Protein AF-A0A7S4RL39-F1 (afdb_monomer)

Sequence (707 aa):
KYFIDTVKATFDDPKRGRIYKKDPLELYDDTLNLTSLLESSQSVHTKDYFFTHNLENPPGYKYGASFSTTEGNANISDAPIYFNVIETEQNTWTFNYYFYYTWSGGVNMDSVSSSGGKESHTSFTLSPFGVHEGDWEGMSIMVCQSKEVSQPLAITYQQHNWQETTDCTNGECIFYKDTHHAVGFSALHSHATYPKPSYDNVYTTVEVPFFFDLQAILVTDRTCYLREDKTYNMFKPSEKNVLRIQNPSEIEIGETDESLYWQGFAGQWGKSTELNSTPKLEFCMSKDQTKIIDCPDDKTNPTFALVMQLMGVNKTNDEIVRGAASIVGAALIPIFSKASSSPTGPIMKEHWSKWRESRSSPLWKKLDKNTASNEYCRVLSIVTDTGNLPEKREDIDVKGNIIGMIVLCVGIVILNIFILQCRVKLKGVLLYIDEDTGEVLQPGRQLWFDTHFSAIVYTIWFMGCAMAGFFLFAIPLHHYLELLEEHISGIEWHTLGIFMLVVGTFILVIDALVCVSIWISSQGLWNKTMQLYHLYRGEDEDADLYANNICSLSFNITHRFFIIGFSFLFLSLMLAAVAVLVGAAVVGFSAAFHHACSETVGKLDGVCFSKGFFGPVEDIKCGPEFQKFCNEWANEQTLYCLWGSVLIIIGHFYLVGVAGASYYQQKSTKSMLDMIPKYFSARQYQLLSLRGEDINNGELIESLLQE

Nearest PDB structures (foldseek):
  8w20-assembly1_A  TM=2.662E-01  e=6.836E+00  Streptomyces coelicolor A3(2)

Secondary structure (DSSP, 8-state):
---------B-S-GGG-EEEETTTTEEEESS--HHHHHHHTSTTTTTTEEEES-TT--TT---SPPBP-STTTTTBB-S-EEEEEEEETTTEEEEEEEEEEEE-S-EEEEEEEEETTEEEEEEEEEE-S-BEEEEEEEEEEEEE--SS-PPEEEEEEEETTEEEEEEGGGT---BGGG-S-B-EEEPTTT--EESS--S-EEEEEEE-TT-TT--EEEEEE----B-TTS-B-EE---TTTEEEPPPGGG--TTTS-GGGGGGG--SEES--B---SPPEEEEEE-TTSSSEEPPP-TTT-HHHHHHHHHTTSS----HHHHHHHHHHHHHHHHHHHHHTSPPBPGGGSGGGT-----SS-HHHHTS-TT--HHHHHHHHHHH--TT----------HHHHHHHHHHHHHHHHHHHHHHHHHHHTS---SS-B-TTT-PBPP--HHHHHHHHHHHHHHHHHHHHHHHHHHHHHHHHHHHHHHHHHHH-BTS-HHHHHHHHHHHHHHHHHHHHHHHHHHHHHHHHHHHHHHHHHHHHHT-HHHHHHHHHSS-S--HHHHHHHHHHHHHHHHHHHHHHHHHHHHHHHHHHHHHHHHHIIIIIITT-TT-EEESBSSS-TT-EEETHHHHHHHHHHHT--THHHHHHHHHHHHHHHHHHHHHHHHHHHHHHHHHHHHHHHHHHHHHHHHHHHHTT-----HHHHHHHHH-

Foldseek 3Di:
DDDQCFQFADAAALQQKFKFFVVVTGTQGRRLFLVSQVVCQDPVNQARMEIANDPPQDVVDTHHFDQCCDPPRNQETLAFWEWEWADDPFQKIKIKTKDWTWFQQKFWWWFWWQDPNDIDIWIFIKDHLWIWGIDIWIKIFMFGNDPDDTATQKIWTGDDPDIDIAGVLVVRQDDPPPDSWQKFQAWRNLRGTDRDFDQWDFPDWAAQPPDDTGGTMTTTTGRNAQDPVRDTRIYTDDPSRYHYQDALVRQDPPNDDSSNSSLSRFHFYGDIGRDPDQMETPFIADPSRHDTDHDDDCVRDVSVVLVCLLSVRDDDPDPVSVVNSVVSVVVVSVVSVVVSTGDTHLNNDVVSHDDDDDPDDPLVVPDDPPDHSVNSVVVSVVSPPPPDDDDDDPDPPPVVVVVVVVCVLVVVVVVVVVVVVVVVVVDPDLFDQDPVPSDTDDCDPVNLCVLCVLLVCLVVLLCVLLVLLCCLALVLLVVLLVLLPVQAPDDPSVVVSVVLNVLSVVLVVLLVLLSVLLVLLSVLLVLLSQLVNCVVVVNNVSSVVSVVVSPPCPVVNSVVSLVVSLVVLVVSLVSLVVLLVVLVVLVVVLVVLLCCLPPPQVVDQFDWDQSYPPDDRPRIHGHPVVNVSSVVSVPRPSNSSNVSSVSNNSSSVVSSVSSVVSVVVSVVSVVVSVVVVLVVVLVVVVVCVVVPPPPVCPVVSVVSVVD

Radius of gyration: 38.98 Å; Cα contacts (8 Å, |Δi|>4): 1074; chains: 1; bounding box: 99×74×104 Å

Solvent-accessible surface area (backbone atoms only — not comparable to full-atom values): 38759 Å² total; per-residue (Å²): 136,86,78,82,76,56,60,62,17,26,74,87,60,73,76,59,29,31,36,28,32,61,84,69,78,41,85,72,38,71,77,47,48,59,66,64,32,50,60,40,33,38,86,92,38,22,86,44,25,29,36,37,70,66,95,74,66,55,97,83,65,64,63,35,46,51,56,31,83,49,88,96,46,47,33,37,42,65,40,63,31,35,27,41,77,43,79,48,87,51,65,26,35,33,41,38,35,32,46,50,33,34,37,75,21,34,41,35,34,38,46,50,35,60,52,95,88,45,77,46,78,48,44,34,32,40,33,43,55,13,30,18,63,22,43,83,31,37,42,34,37,31,26,55,64,62,99,57,95,59,67,58,46,30,41,33,32,36,34,98,95,49,72,50,57,34,44,33,75,80,63,61,51,59,49,57,91,90,42,96,50,68,47,31,23,40,20,50,37,60,62,40,53,32,74,56,70,33,69,72,42,76,79,49,75,46,73,45,99,82,47,91,55,46,68,41,44,37,37,32,38,34,19,40,48,48,42,100,86,72,45,51,45,27,45,56,85,43,92,89,31,52,42,82,51,75,55,77,92,62,69,43,93,91,75,40,63,66,82,54,36,63,64,61,35,29,17,18,36,13,60,51,41,84,54,97,51,80,40,34,78,75,50,19,39,40,98,83,45,64,43,81,41,84,63,69,47,60,88,79,31,50,66,59,40,48,52,36,28,30,66,58,52,38,89,70,90,47,67,67,54,51,55,48,14,54,54,49,38,65,58,47,47,64,59,39,50,56,71,17,48,28,36,62,18,65,73,66,44,63,74,73,80,40,89,76,84,65,95,76,37,66,71,67,74,71,51,62,98,78,66,51,36,69,56,54,58,51,56,50,68,66,59,66,68,80,83,80,79,82,88,77,74,87,70,76,59,59,66,56,56,51,50,54,48,52,50,51,54,50,51,51,50,50,50,50,51,48,55,50,54,62,45,69,67,58,66,94,56,94,60,47,54,41,89,89,76,69,45,72,50,76,87,46,74,65,56,55,46,64,55,39,40,68,46,52,56,43,51,57,49,38,52,49,30,39,52,50,10,45,52,36,21,52,54,49,46,43,54,54,33,51,55,41,46,78,53,38,49,86,56,68,34,67,61,52,46,52,49,51,52,52,51,54,52,51,40,55,52,55,54,49,53,44,50,52,50,49,42,54,51,33,51,49,49,51,34,50,48,52,21,53,51,26,50,74,73,68,38,56,71,60,16,48,52,30,58,67,65,37,68,83,66,46,68,67,52,53,49,49,51,46,55,54,43,52,54,49,47,53,53,38,44,54,53,31,50,48,42,34,52,51,16,49,48,49,37,51,50,51,52,53,49,50,49,48,41,64,64,58,43,78,76,35,90,77,57,59,49,62,31,40,90,78,46,76,88,82,54,61,38,49,44,70,62,41,50,50,50,44,53,58,57,68,68,54,64,45,64,39,17,33,52,8,18,50,33,33,38,52,31,40,56,52,48,54,52,51,51,51,51,52,49,53,49,51,52,51,51,46,57,50,59,66,45,46,61,58,52,47,52,44,49,52,52,50,53,44,52,73,68,67,54,90,69,94,49,68,69,60,54,53,53,57,72,73,107

pLDDT: mean 70.55, std 13.45, range [27.34, 90.19]

Mean predicted aligned error: 19.51 Å

Structure (mmCIF, N/CA/C/O backbone):
data_AF-A0A7S4RL39-F1
#
_entry.id   AF-A0A7S4RL39-F1
#
loop_
_atom_site.group_PDB
_atom_site.id
_atom_site.type_symbol
_atom_site.label_atom_id
_atom_site.label_alt_id
_atom_site.label_comp_id
_atom_site.label_asym_id
_atom_site.label_entity_id
_atom_site.label_seq_id
_atom_site.pdbx_PDB_ins_code
_atom_site.Cartn_x
_atom_site.Cartn_y
_atom_site.Cartn_z
_atom_site.occupancy
_atom_site.B_iso_or_equiv
_atom_site.auth_seq_id
_atom_site.auth_comp_id
_atom_site.auth_asym_id
_atom_site.auth_atom_id
_atom_site.pdbx_PDB_model_num
ATOM 1 N N . LYS A 1 1 ? -22.815 11.120 35.594 1.00 31.72 1 LYS A N 1
ATOM 2 C CA . LYS A 1 1 ? -23.427 10.587 34.354 1.00 31.72 1 LYS A CA 1
ATOM 3 C C . LYS A 1 1 ? -22.801 11.345 33.201 1.00 31.72 1 LYS A C 1
ATOM 5 O O . LYS A 1 1 ? -23.216 12.465 32.939 1.00 31.72 1 LYS A O 1
ATOM 10 N N . TYR A 1 2 ? -21.738 10.795 32.630 1.00 27.34 2 TYR A N 1
ATOM 11 C CA . TYR A 1 2 ? -21.134 11.336 31.422 1.00 27.34 2 TYR A CA 1
ATOM 12 C C . TYR A 1 2 ? -21.998 10.857 30.256 1.00 27.34 2 TYR A C 1
ATOM 14 O O . TYR A 1 2 ? -22.225 9.656 30.129 1.00 27.34 2 TYR A O 1
ATOM 22 N N . PHE A 1 3 ? -22.571 11.780 29.492 1.00 31.56 3 PHE A N 1
ATOM 23 C CA . PHE A 1 3 ? -23.228 11.435 28.238 1.00 31.56 3 PHE A CA 1
ATOM 24 C C . PHE A 1 3 ? -22.144 11.503 27.168 1.00 31.56 3 PHE A C 1
ATOM 26 O O . PHE A 1 3 ? -21.533 12.554 26.994 1.00 31.56 3 PHE A O 1
ATOM 33 N N . ILE A 1 4 ? -21.858 10.373 26.520 1.00 36.03 4 ILE A N 1
ATOM 34 C CA . ILE A 1 4 ? -21.018 10.368 25.325 1.00 36.03 4 ILE A CA 1
ATOM 35 C C . ILE A 1 4 ? -21.821 11.094 24.254 1.00 36.03 4 ILE A C 1
ATOM 37 O O . ILE A 1 4 ? -22.885 10.625 23.844 1.00 36.03 4 ILE A O 1
ATOM 41 N N . ASP A 1 5 ? -21.331 12.255 23.842 1.00 39.88 5 ASP A N 1
ATOM 42 C CA . ASP A 1 5 ? -21.891 13.000 22.728 1.00 39.88 5 ASP A CA 1
ATOM 43 C C . ASP A 1 5 ? -21.573 12.246 21.431 1.00 39.88 5 ASP A C 1
ATOM 45 O O . ASP A 1 5 ? -20.612 12.542 20.730 1.00 39.88 5 ASP A O 1
ATOM 49 N N . THR A 1 6 ? -22.381 11.229 21.121 1.00 45.41 6 THR A N 1
ATOM 50 C CA . THR A 1 6 ? -22.454 10.624 19.785 1.00 45.41 6 THR A CA 1
ATOM 51 C C . THR A 1 6 ? -22.617 11.733 18.754 1.00 45.41 6 THR A C 1
ATOM 53 O O . THR A 1 6 ? -23.355 12.671 19.053 1.00 45.41 6 THR A O 1
ATOM 56 N N . VAL A 1 7 ? -21.970 11.614 17.583 1.00 43.28 7 VAL A N 1
ATOM 57 C CA . VAL A 1 7 ? -22.028 12.561 16.446 1.00 43.28 7 VAL A CA 1
ATOM 58 C C . VAL A 1 7 ? -23.373 13.283 16.431 1.00 43.28 7 VAL A C 1
ATOM 60 O O . VAL A 1 7 ? -24.414 12.679 16.176 1.00 43.28 7 VAL A O 1
ATOM 63 N N . LYS A 1 8 ? -23.362 14.546 16.863 1.00 43.34 8 LYS A N 1
ATOM 64 C CA . LYS A 1 8 ? -24.578 15.182 17.377 1.00 43.34 8 LYS A CA 1
ATOM 65 C C . LYS A 1 8 ? -25.517 15.704 16.300 1.00 43.34 8 LYS A C 1
ATOM 67 O O . LYS A 1 8 ? -26.513 16.306 16.677 1.00 43.34 8 LYS A O 1
ATOM 72 N N . ALA A 1 9 ? -25.200 15.529 15.018 1.00 53.19 9 ALA A N 1
ATOM 73 C CA . ALA A 1 9 ? -25.797 16.377 14.008 1.00 53.19 9 ALA A CA 1
ATOM 74 C C . ALA A 1 9 ? -25.559 15.963 12.551 1.00 53.19 9 ALA A C 1
ATOM 76 O O . ALA A 1 9 ? -24.412 15.818 12.128 1.00 53.19 9 ALA A O 1
ATOM 77 N N . THR A 1 10 ? -26.624 15.959 11.755 1.00 50.03 10 THR A N 1
ATOM 78 C CA . THR A 1 10 ? -26.621 16.133 10.296 1.00 50.03 10 THR A CA 1
ATOM 79 C C . THR A 1 10 ? -27.335 17.423 9.851 1.00 50.03 10 THR A C 1
ATOM 81 O O . THR A 1 10 ? -27.524 18.368 10.605 1.00 50.03 10 THR A O 1
ATOM 84 N N . PHE A 1 11 ? -27.702 17.515 8.586 1.00 57.75 11 PHE A N 1
ATOM 85 C CA . PHE A 1 11 ? -28.228 18.712 7.948 1.00 57.75 11 PHE A CA 1
ATOM 86 C C . PHE A 1 11 ? -29.666 18.453 7.511 1.00 57.75 11 PHE A C 1
ATOM 88 O O . PHE A 1 11 ? -29.897 17.735 6.540 1.00 57.75 11 PHE A O 1
ATOM 95 N N . ASP A 1 12 ? -30.625 18.970 8.280 1.00 53.12 12 ASP A N 1
ATOM 96 C CA . ASP A 1 12 ? -32.024 18.533 8.169 1.00 53.12 12 ASP A CA 1
ATOM 97 C C . ASP A 1 12 ? -32.775 19.188 6.993 1.00 53.12 12 ASP A C 1
ATOM 99 O O . ASP A 1 12 ? -33.710 18.596 6.459 1.00 53.12 12 ASP A O 1
ATOM 103 N N . ASP A 1 13 ? -32.376 20.398 6.572 1.00 63.97 13 ASP A N 1
ATOM 104 C CA . ASP A 1 13 ? -32.969 21.106 5.426 1.00 63.97 13 ASP A CA 1
ATOM 105 C C . ASP A 1 13 ? -31.926 21.964 4.677 1.00 63.97 13 ASP A C 1
ATOM 107 O O . ASP A 1 13 ? -31.710 23.121 5.060 1.00 63.97 13 ASP A O 1
ATOM 111 N N . PRO A 1 14 ? -31.310 21.431 3.602 1.00 66.06 14 PRO A N 1
ATOM 112 C CA . PRO A 1 14 ? -30.354 22.133 2.738 1.00 66.06 14 PRO A CA 1
ATOM 113 C C . PRO A 1 14 ? -30.769 23.507 2.238 1.00 66.06 14 PRO A C 1
ATOM 115 O O . PRO A 1 14 ? -29.929 24.370 2.000 1.00 66.06 14 PRO A O 1
ATOM 118 N N . LYS A 1 15 ? -32.074 23.731 2.094 1.00 67.50 15 LYS A N 1
ATOM 119 C CA . LYS A 1 15 ? -32.637 24.935 1.477 1.00 67.50 15 LYS A CA 1
ATOM 120 C C . LYS A 1 15 ? -32.448 26.180 2.340 1.00 67.50 15 LYS A C 1
ATOM 122 O O . LYS A 1 15 ? -32.685 27.287 1.880 1.00 67.50 15 LYS A O 1
ATOM 127 N N . ARG A 1 16 ? -32.052 25.997 3.602 1.00 73.50 16 ARG A N 1
ATOM 128 C CA . ARG A 1 16 ? -31.787 27.077 4.564 1.00 73.50 16 ARG A CA 1
ATOM 129 C C . ARG A 1 16 ? -30.322 27.495 4.611 1.00 73.50 16 ARG A C 1
ATOM 131 O O . ARG A 1 16 ? -29.978 28.361 5.414 1.00 73.50 16 ARG A O 1
ATOM 138 N N . GLY A 1 17 ? -29.473 26.844 3.820 1.00 77.06 17 GLY A N 1
ATOM 139 C CA . GLY A 1 17 ? -28.060 27.161 3.766 1.00 77.06 17 GLY A CA 1
ATOM 140 C C . GLY A 1 17 ? -27.791 28.548 3.196 1.00 77.06 17 GLY A C 1
ATOM 141 O O . GLY A 1 17 ? -28.632 29.170 2.552 1.00 77.06 17 GLY A O 1
ATOM 142 N N . ARG A 1 18 ? -26.593 29.044 3.471 1.00 85.06 18 ARG A N 1
ATOM 143 C CA . ARG A 1 18 ? -26.098 30.357 3.073 1.00 85.06 18 ARG A CA 1
ATOM 144 C C . ARG A 1 18 ? -24.659 30.217 2.610 1.00 85.06 18 ARG A C 1
ATOM 146 O O . ARG A 1 18 ? -23.873 29.520 3.253 1.00 85.06 18 ARG A O 1
ATOM 153 N N . ILE A 1 19 ? -24.300 30.910 1.542 1.00 85.25 19 ILE A N 1
ATOM 154 C CA . ILE A 1 19 ? -22.942 30.986 1.013 1.00 85.25 19 ILE A CA 1
ATOM 155 C C . ILE A 1 19 ? -22.273 32.229 1.587 1.00 85.25 19 ILE A C 1
ATOM 157 O O . ILE A 1 19 ? -22.796 33.338 1.490 1.00 85.25 19 ILE A O 1
ATOM 161 N N . TYR A 1 20 ? -21.091 32.049 2.153 1.00 86.00 20 TYR A N 1
ATOM 162 C CA . TYR A 1 20 ? -20.237 33.120 2.640 1.00 86.00 20 TYR A CA 1
ATOM 163 C C . TYR A 1 20 ? -18.921 33.104 1.884 1.00 86.00 20 TYR A C 1
ATOM 165 O O . TYR A 1 20 ? -18.391 32.039 1.569 1.00 86.00 20 TYR A O 1
ATOM 173 N N . LYS A 1 21 ? -18.363 34.285 1.647 1.00 86.38 21 LYS A N 1
ATOM 174 C CA . LYS A 1 21 ? -16.968 34.434 1.247 1.00 86.38 21 LYS A CA 1
ATOM 175 C C . LYS A 1 21 ? -16.095 34.450 2.502 1.00 86.38 21 LYS A C 1
ATOM 177 O O . LYS A 1 21 ? -16.514 34.971 3.532 1.00 86.38 21 LYS A O 1
ATOM 182 N N . LYS A 1 22 ? -14.917 33.831 2.454 1.00 81.25 22 LYS A N 1
ATOM 183 C CA . LYS A 1 22 ? -14.041 33.601 3.612 1.00 81.25 22 LYS A CA 1
ATOM 184 C C . LYS A 1 22 ? -13.198 34.823 3.977 1.00 81.25 22 LYS A C 1
ATOM 186 O O . LYS A 1 22 ? -12.981 35.057 5.164 1.00 81.25 22 LYS A O 1
ATOM 191 N N . ASP A 1 23 ? -12.725 35.572 2.981 1.00 80.50 23 ASP A N 1
ATOM 192 C CA . ASP A 1 23 ? -11.848 36.729 3.181 1.00 80.50 23 ASP A CA 1
ATOM 193 C C . ASP A 1 23 ? -12.218 37.907 2.247 1.00 80.50 23 ASP A C 1
ATOM 195 O O . ASP A 1 23 ? -11.976 37.839 1.034 1.00 80.50 23 ASP A O 1
ATOM 199 N N . PRO A 1 24 ? -12.839 38.980 2.777 1.00 83.00 24 PRO A N 1
ATOM 200 C CA . PRO A 1 24 ? -13.364 39.092 4.142 1.00 83.00 24 PRO A CA 1
ATOM 201 C C . PRO A 1 24 ? -14.524 38.113 4.386 1.00 83.00 24 PRO A C 1
ATOM 203 O O . PRO A 1 24 ? -15.155 37.647 3.439 1.00 83.00 24 PRO A O 1
ATOM 206 N N . LEU A 1 25 ? -14.823 37.819 5.658 1.00 82.88 25 LEU A N 1
ATOM 207 C CA . LEU A 1 25 ? -16.002 37.026 6.018 1.00 82.88 25 LEU A CA 1
ATOM 208 C C . LEU A 1 25 ? -17.281 37.831 5.737 1.00 82.88 25 LEU A C 1
ATOM 210 O O . LEU A 1 25 ? -17.687 38.652 6.560 1.00 82.88 25 LEU A O 1
ATOM 214 N N . GLU A 1 26 ? -17.920 37.584 4.597 1.00 88.19 26 GLU A N 1
ATOM 215 C CA . GLU A 1 26 ? -19.138 38.278 4.159 1.00 88.19 26 GLU A CA 1
ATOM 216 C C . GLU A 1 26 ? -20.190 37.293 3.644 1.00 88.19 26 GLU A C 1
ATOM 218 O O . GLU A 1 26 ? -19.858 36.274 3.037 1.00 88.19 26 GLU A O 1
ATOM 223 N N . LEU A 1 27 ? -21.469 37.581 3.912 1.00 87.00 27 LEU A N 1
ATOM 224 C CA . LEU A 1 27 ? -22.575 36.834 3.316 1.00 87.00 27 LEU A CA 1
ATOM 225 C C . LEU A 1 27 ? -22.592 37.129 1.814 1.00 87.00 27 LEU A C 1
ATOM 227 O O . LEU A 1 27 ? -22.733 38.286 1.423 1.00 87.00 27 LEU A O 1
ATOM 231 N N . TYR A 1 28 ? -22.436 36.091 0.999 1.00 85.81 28 TYR A N 1
ATOM 232 C CA . TYR A 1 28 ? -22.427 36.195 -0.456 1.00 85.81 28 TYR A CA 1
ATOM 233 C C . TYR A 1 28 ? -23.812 35.912 -1.049 1.00 85.81 28 TYR A C 1
ATOM 235 O O . TYR A 1 28 ? -24.267 36.670 -1.899 1.00 85.81 28 TYR A O 1
ATOM 243 N N . ASP A 1 29 ? -24.498 34.867 -0.572 1.00 84.44 29 ASP A N 1
ATOM 244 C CA . ASP A 1 29 ? -25.861 34.531 -1.003 1.00 84.44 29 ASP A CA 1
ATOM 245 C C . ASP A 1 29 ? -26.614 33.748 0.088 1.00 84.44 29 ASP A C 1
ATOM 247 O O . ASP A 1 29 ? -26.112 32.748 0.596 1.00 84.44 29 ASP A O 1
ATOM 251 N N . ASP A 1 30 ? -27.820 34.178 0.455 1.00 82.75 30 ASP A N 1
ATOM 252 C CA . ASP A 1 30 ? -28.750 33.461 1.344 1.00 82.75 30 ASP A CA 1
ATOM 253 C C . ASP A 1 30 ? -30.019 32.970 0.629 1.00 82.75 30 ASP A C 1
ATOM 255 O O . ASP A 1 30 ? -30.903 32.390 1.260 1.00 82.75 30 ASP A O 1
ATOM 259 N N . THR A 1 31 ? -30.098 33.185 -0.685 1.00 75.19 31 THR A N 1
ATOM 260 C CA . THR A 1 31 ? -31.197 32.742 -1.552 1.00 75.19 31 THR A CA 1
ATOM 261 C C . THR A 1 31 ? -30.899 31.421 -2.254 1.00 75.19 31 THR A C 1
ATOM 263 O O . THR A 1 31 ? -31.825 30.780 -2.745 1.00 75.19 31 THR A O 1
ATOM 266 N N . LEU A 1 32 ? -29.625 31.006 -2.278 1.00 73.44 32 LEU A N 1
ATOM 267 C CA . LEU A 1 32 ? -29.131 29.805 -2.958 1.00 73.44 32 LEU A CA 1
ATOM 268 C C . LEU A 1 32 ? -29.557 29.758 -4.430 1.00 73.44 32 LEU A C 1
ATOM 270 O O . LEU A 1 32 ? -29.942 28.709 -4.953 1.00 73.44 32 LEU A O 1
ATOM 274 N N . ASN A 1 33 ? -29.502 30.905 -5.108 1.00 79.19 33 ASN A N 1
ATOM 275 C CA . ASN A 1 33 ? -29.838 30.964 -6.522 1.00 79.19 33 ASN A CA 1
ATOM 276 C C . ASN A 1 33 ? -28.723 30.300 -7.357 1.00 79.19 33 ASN A C 1
ATOM 278 O O . ASN A 1 33 ? -27.537 30.366 -7.020 1.00 79.19 33 ASN A O 1
ATOM 282 N N . LEU A 1 34 ? -29.094 29.642 -8.462 1.00 70.62 34 LEU A N 1
ATOM 283 C CA . LEU A 1 34 ? -28.146 28.840 -9.246 1.00 70.62 34 LEU A CA 1
ATOM 284 C C . LEU A 1 34 ? -27.002 29.677 -9.847 1.00 70.62 34 LEU A C 1
ATOM 286 O O . LEU A 1 34 ? -25.898 29.167 -9.997 1.00 70.62 34 LEU A O 1
ATOM 290 N N . THR A 1 35 ? -27.214 30.965 -10.132 1.00 74.19 35 THR A N 1
ATOM 291 C CA . THR A 1 35 ? -26.160 31.862 -10.639 1.00 74.19 35 THR A CA 1
ATOM 292 C C . THR A 1 35 ? -25.051 32.059 -9.606 1.00 74.19 35 THR A C 1
ATOM 294 O O . THR A 1 35 ? -23.887 31.800 -9.903 1.00 74.19 35 THR A O 1
ATOM 297 N N . SER A 1 36 ? -25.401 32.442 -8.377 1.00 74.69 36 SER A N 1
ATOM 298 C CA . SER A 1 36 ? -24.461 32.605 -7.262 1.00 74.69 36 SER A CA 1
ATOM 299 C C . SER A 1 36 ? -23.767 31.286 -6.910 1.00 74.69 36 SER A C 1
ATOM 301 O O . SER A 1 36 ? -22.568 31.254 -6.624 1.00 74.69 36 SER A O 1
ATOM 303 N N . LEU A 1 37 ? -24.486 30.166 -6.994 1.00 74.19 37 LEU A N 1
ATOM 304 C CA . LEU A 1 37 ? -23.914 28.833 -6.814 1.00 74.19 37 LEU A CA 1
ATOM 305 C C . LEU A 1 37 ? -22.886 28.495 -7.899 1.00 74.19 37 LEU A C 1
ATOM 307 O O . LEU A 1 37 ? -21.799 28.033 -7.567 1.00 74.19 37 LEU A O 1
ATOM 311 N N . LEU A 1 38 ? -23.177 28.756 -9.175 1.00 72.69 38 LEU A N 1
ATOM 312 C CA . LEU A 1 38 ? -22.248 28.502 -10.280 1.00 72.69 38 LEU A CA 1
ATOM 313 C C . LEU A 1 38 ? -21.027 29.430 -10.237 1.00 72.69 38 LEU A C 1
ATOM 315 O O . LEU A 1 38 ? -19.911 28.964 -10.462 1.00 72.69 38 LEU A O 1
ATOM 319 N N . GLU A 1 39 ? -21.205 30.713 -9.908 1.00 73.81 39 GLU A N 1
ATOM 320 C CA . GLU A 1 39 ? -20.111 31.681 -9.737 1.00 73.81 39 GLU A CA 1
ATOM 321 C C . GLU A 1 39 ? -19.166 31.277 -8.599 1.00 73.81 39 GLU A C 1
ATOM 323 O O . GLU A 1 39 ? -17.952 31.197 -8.799 1.00 73.81 39 GLU A O 1
ATOM 328 N N . SER A 1 40 ? -19.719 30.929 -7.433 1.00 69.00 40 SER A N 1
ATOM 329 C CA . SER A 1 40 ? -18.941 30.436 -6.286 1.00 69.00 40 SER A CA 1
ATOM 330 C C . SER A 1 40 ? -18.311 29.054 -6.517 1.00 69.00 40 SER A C 1
ATOM 332 O O . SER A 1 40 ? -17.379 28.668 -5.808 1.00 69.00 40 SER A O 1
ATOM 334 N N . SER A 1 41 ? -18.778 28.326 -7.535 1.00 67.56 41 SER A N 1
ATOM 335 C CA . SER A 1 41 ? -18.308 26.988 -7.903 1.00 67.56 41 SER A CA 1
ATOM 336 C C . SER A 1 41 ? -17.255 26.966 -9.013 1.00 67.56 41 SER A C 1
ATOM 338 O O . SER A 1 41 ? -16.719 25.901 -9.324 1.00 67.56 41 SER A O 1
ATOM 340 N N . GLN A 1 42 ? -16.907 28.112 -9.610 1.00 67.44 42 GLN A N 1
ATOM 341 C CA . GLN A 1 42 ? -15.814 28.172 -10.582 1.00 67.44 42 GLN A CA 1
ATOM 342 C C . GLN A 1 42 ? -14.492 27.792 -9.902 1.00 67.44 42 GLN A C 1
ATOM 344 O O . GLN A 1 42 ? -14.155 28.312 -8.841 1.00 67.44 42 GLN A O 1
ATOM 349 N N . SER A 1 43 ? -13.719 26.889 -10.516 1.00 59.38 43 SER A N 1
ATOM 350 C CA . SER A 1 43 ? -12.574 26.191 -9.898 1.00 59.38 43 SER A CA 1
ATOM 351 C C . SER A 1 43 ? -11.500 27.086 -9.263 1.00 59.38 43 SER A C 1
ATOM 353 O O . SER A 1 43 ? -10.729 26.612 -8.433 1.00 59.38 43 SER A O 1
ATOM 355 N N . VAL A 1 44 ? -11.419 28.359 -9.658 1.00 57.09 44 VAL A N 1
ATOM 356 C CA . VAL A 1 44 ? -10.473 29.347 -9.113 1.00 57.09 44 VAL A CA 1
ATOM 357 C C . VAL A 1 44 ? -10.927 29.886 -7.747 1.00 57.09 44 VAL A C 1
ATOM 359 O O . VAL A 1 44 ? -10.087 30.298 -6.955 1.00 57.09 44 VAL A O 1
ATOM 362 N N . HIS A 1 45 ? -12.226 29.822 -7.446 1.00 62.69 45 HIS A N 1
ATOM 363 C CA . HIS A 1 45 ? -12.859 30.466 -6.293 1.00 62.69 45 HIS A CA 1
ATOM 364 C C . HIS A 1 45 ? -13.423 29.497 -5.247 1.00 62.69 45 HIS A C 1
ATOM 366 O O . HIS A 1 45 ? -13.859 29.926 -4.184 1.00 62.69 45 HIS A O 1
ATOM 372 N N . THR A 1 46 ? -13.384 28.183 -5.481 1.00 68.62 46 THR A N 1
ATOM 373 C CA . THR A 1 46 ? -14.020 27.183 -4.595 1.00 68.62 46 THR A CA 1
ATOM 374 C C . THR A 1 46 ? -13.487 27.169 -3.157 1.00 68.62 46 THR A C 1
ATOM 376 O O . THR A 1 46 ? -14.167 26.682 -2.258 1.00 68.62 46 THR A O 1
ATOM 379 N N . LYS A 1 47 ? -12.283 27.707 -2.915 1.00 74.69 47 LYS A N 1
ATOM 380 C CA . LYS A 1 47 ? -11.693 27.863 -1.570 1.00 74.69 47 LYS A CA 1
ATOM 381 C C . LYS A 1 47 ? -12.075 29.173 -0.879 1.00 74.69 47 LYS A C 1
ATOM 383 O O . LYS A 1 47 ? -11.887 29.293 0.331 1.00 74.69 47 LYS A O 1
ATOM 388 N N . ASP A 1 48 ? -12.583 30.135 -1.643 1.00 82.25 48 ASP A N 1
ATOM 389 C CA . ASP A 1 48 ? -12.966 31.456 -1.152 1.00 82.25 48 ASP A CA 1
ATOM 390 C C . ASP A 1 48 ? -14.394 31.453 -0.608 1.00 82.25 48 ASP A C 1
ATOM 392 O O . ASP A 1 48 ? -14.740 32.349 0.154 1.00 82.25 48 ASP A O 1
ATOM 396 N N . TYR A 1 49 ? -15.205 30.450 -0.961 1.00 85.06 49 TYR A N 1
ATOM 397 C CA . TYR A 1 49 ? -16.604 30.339 -0.563 1.00 85.06 49 TYR A CA 1
ATOM 398 C C . TYR A 1 49 ? -16.866 29.098 0.286 1.00 85.06 49 TYR A C 1
ATOM 400 O O . TYR A 1 49 ? -16.382 28.003 -0.014 1.00 85.06 49 TYR A O 1
ATOM 408 N N . PHE A 1 50 ? -17.695 29.256 1.314 1.00 84.81 50 PHE A N 1
ATOM 409 C CA . PHE A 1 50 ? -18.222 28.142 2.086 1.00 84.81 50 PHE A CA 1
ATOM 410 C C . PHE A 1 50 ? -19.727 28.267 2.313 1.00 84.81 50 PHE A C 1
ATOM 412 O O . PHE A 1 50 ? -20.278 29.363 2.383 1.00 84.81 50 PHE A O 1
ATOM 419 N N . PHE A 1 51 ? -20.385 27.126 2.441 1.00 82.94 51 PHE A N 1
ATOM 420 C CA . PHE A 1 51 ? -21.820 26.989 2.623 1.00 82.94 51 PHE A CA 1
ATOM 421 C C . PHE A 1 51 ? -22.119 26.579 4.070 1.00 82.94 51 PHE A C 1
ATOM 423 O O . PHE A 1 51 ? -21.552 25.608 4.552 1.00 82.94 51 PHE A O 1
ATOM 430 N N . THR A 1 52 ? -22.976 27.300 4.791 1.00 77.88 52 THR A N 1
ATOM 431 C CA . THR A 1 52 ? -23.300 27.055 6.214 1.00 77.88 52 THR A CA 1
ATOM 432 C C . THR A 1 52 ? -24.793 27.232 6.484 1.00 77.88 52 THR A C 1
ATOM 434 O O . THR A 1 52 ? -25.474 27.954 5.764 1.00 77.88 52 THR A O 1
ATOM 437 N N . HIS A 1 53 ? -25.318 26.587 7.530 1.00 66.88 53 HIS A N 1
ATOM 438 C CA . HIS A 1 53 ? -26.760 26.549 7.814 1.00 66.88 53 HIS A CA 1
ATOM 439 C C . HIS A 1 53 ? -27.274 27.703 8.655 1.00 66.88 53 HIS A C 1
ATOM 441 O O . HIS A 1 53 ? -28.439 28.062 8.511 1.00 66.88 53 HIS A O 1
ATOM 447 N N . ASN A 1 54 ? -26.437 28.279 9.518 1.00 62.19 54 ASN A N 1
ATOM 448 C CA . ASN A 1 54 ? -26.705 29.515 10.251 1.00 62.19 54 ASN A CA 1
ATOM 449 C C . ASN A 1 54 ? -25.514 29.818 11.178 1.00 62.19 54 ASN A C 1
ATOM 451 O O . ASN A 1 54 ? -25.194 28.990 12.027 1.00 62.19 54 ASN A O 1
ATOM 455 N N . LEU A 1 55 ? -24.918 31.012 11.110 1.00 53.41 55 LEU A N 1
ATOM 456 C CA . LEU A 1 55 ? -23.882 31.431 12.070 1.00 53.41 55 LEU A CA 1
ATOM 457 C C . LEU A 1 55 ? -24.459 31.867 13.433 1.00 53.41 55 LEU A C 1
ATOM 459 O O . LEU A 1 55 ? -23.710 31.996 14.400 1.00 53.41 55 LEU A O 1
ATOM 463 N N . GLU A 1 56 ? -25.770 32.118 13.530 1.00 53.81 56 GLU A N 1
ATOM 464 C CA . GLU A 1 56 ? -26.370 32.814 14.679 1.00 53.81 56 GLU A CA 1
ATOM 465 C C . GLU A 1 56 ? -26.851 31.904 15.824 1.00 53.81 56 GLU A C 1
ATOM 467 O O . GLU A 1 56 ? -27.361 32.435 16.806 1.00 53.81 56 GLU A O 1
ATOM 472 N N . ASN A 1 57 ? -26.671 30.573 15.743 1.00 53.56 57 ASN A N 1
ATOM 473 C CA . ASN A 1 57 ? -26.943 29.590 16.817 1.00 53.56 57 ASN A CA 1
ATOM 474 C C . ASN A 1 57 ? -28.066 30.016 17.801 1.00 53.56 57 ASN A C 1
ATOM 476 O O . ASN A 1 57 ? -27.768 30.347 18.956 1.00 53.56 57 ASN A O 1
ATOM 480 N N . PRO A 1 58 ? -29.355 30.040 17.397 1.00 41.97 58 PRO A N 1
ATOM 481 C CA . PRO A 1 58 ? -30.421 30.401 18.326 1.00 41.97 58 PRO A CA 1
ATOM 482 C C . PRO A 1 58 ? -30.391 29.511 19.586 1.00 41.97 58 PRO A C 1
ATOM 484 O O . PRO A 1 58 ? -29.941 28.366 19.517 1.00 41.97 58 PRO A O 1
ATOM 487 N N . PRO A 1 59 ? -30.869 29.978 20.755 1.00 36.16 59 PRO A N 1
ATOM 488 C CA . PRO A 1 59 ? -30.908 29.159 21.965 1.00 36.16 59 PRO A CA 1
ATOM 489 C C . PRO A 1 59 ? -31.703 27.868 21.716 1.00 36.16 59 PRO A C 1
ATOM 491 O O . PRO A 1 59 ? -32.906 27.911 21.472 1.00 36.16 59 PRO A O 1
ATOM 494 N N . GLY A 1 60 ? -31.025 26.717 21.749 1.00 40.91 60 GLY A N 1
ATOM 495 C CA . GLY A 1 60 ? -31.616 25.414 21.417 1.00 40.91 60 GLY A CA 1
ATOM 496 C C . GLY A 1 60 ? -31.379 24.931 19.980 1.00 40.91 60 GLY A C 1
ATOM 497 O O . GLY A 1 60 ? -31.782 23.811 19.670 1.00 40.91 60 GLY A O 1
ATOM 498 N N . TYR A 1 61 ? -30.692 25.711 19.138 1.00 35.75 61 TYR A N 1
ATOM 499 C CA . TYR A 1 61 ? -30.121 25.253 17.874 1.00 35.75 61 TYR A CA 1
ATOM 500 C C . TYR A 1 61 ? -29.095 24.167 18.174 1.00 35.75 61 TYR A C 1
ATOM 502 O O . TYR A 1 61 ? -28.014 24.412 18.710 1.00 35.75 61 TYR A O 1
ATOM 510 N N . LYS A 1 62 ? -29.495 22.937 17.889 1.00 39.78 62 LYS A N 1
ATOM 511 C CA . LYS A 1 62 ? -28.621 21.779 17.856 1.00 39.78 62 LYS A CA 1
ATOM 512 C C . LYS A 1 62 ? -28.404 21.529 16.380 1.00 39.78 62 LYS A C 1
ATOM 514 O O . LYS A 1 62 ? -29.380 21.445 15.640 1.00 39.78 62 LYS A O 1
ATOM 519 N N . TYR A 1 63 ? -27.152 21.479 15.952 1.00 35.56 63 TYR A N 1
ATOM 520 C CA . TYR A 1 63 ? -26.863 20.955 14.630 1.00 35.56 63 TYR A CA 1
ATOM 521 C C . TYR A 1 63 ? -27.531 19.556 14.573 1.00 35.56 63 TYR A C 1
ATOM 523 O O . TYR A 1 63 ? -27.339 18.779 15.499 1.00 35.56 63 TYR A O 1
ATOM 531 N N . GLY A 1 64 ? -28.391 19.316 13.578 1.00 39.94 64 GLY A N 1
ATOM 532 C CA . GLY A 1 64 ? -28.839 18.022 13.043 1.00 39.94 64 GLY A CA 1
ATOM 533 C C . GLY A 1 64 ? -29.561 16.918 13.829 1.00 39.94 64 GLY A C 1
ATOM 534 O O . GLY A 1 64 ? -29.693 16.941 15.050 1.00 39.94 64 GLY A O 1
ATOM 535 N N . ALA A 1 65 ? -30.003 15.906 13.064 1.00 46.59 65 ALA A N 1
ATOM 536 C CA . ALA A 1 65 ? -30.758 14.730 13.509 1.00 46.59 65 ALA A CA 1
ATOM 537 C C . ALA A 1 65 ? -29.970 13.734 14.390 1.00 46.59 65 ALA A C 1
ATOM 539 O O . ALA A 1 65 ? -28.801 13.431 14.160 1.00 46.59 65 ALA A O 1
ATOM 540 N N . SER A 1 66 ? -30.661 13.180 15.392 1.00 51.06 66 SER A N 1
ATOM 541 C CA . SER A 1 66 ? -30.164 12.174 16.338 1.00 51.06 66 SER A CA 1
ATOM 542 C C . SER A 1 66 ? -30.385 10.737 15.847 1.00 51.06 66 SER A C 1
ATOM 544 O O . SER A 1 66 ? -31.346 10.471 15.128 1.00 51.06 66 SER A O 1
ATOM 546 N N . PHE A 1 67 ? -29.586 9.778 16.333 1.00 60.94 67 PHE A N 1
ATOM 547 C CA . PHE A 1 67 ? -30.013 8.372 16.345 1.00 60.94 67 PHE A CA 1
ATOM 548 C C . PHE A 1 67 ? -31.340 8.275 17.100 1.00 60.94 67 PHE A C 1
ATOM 550 O O . PHE A 1 67 ? -31.469 8.873 18.176 1.00 60.94 67 PHE A O 1
ATOM 557 N N . SER A 1 68 ? -32.322 7.574 16.525 1.00 59.31 68 SER A N 1
ATOM 558 C CA . SER A 1 68 ? -33.665 7.493 17.103 1.00 59.31 68 SER A CA 1
ATOM 559 C C . SER A 1 68 ? -33.568 7.083 18.572 1.00 59.31 68 SER A C 1
ATOM 561 O O . SER A 1 68 ? -32.739 6.263 18.931 1.00 59.31 68 SER A O 1
ATOM 563 N N . THR A 1 69 ? -34.377 7.636 19.468 1.00 57.94 69 THR A N 1
ATOM 564 C CA . THR A 1 69 ? -34.443 7.155 20.865 1.00 57.94 69 THR A CA 1
ATOM 565 C C . THR A 1 69 ? -35.624 6.213 21.087 1.00 57.94 69 THR A C 1
ATOM 567 O O . THR A 1 69 ? -35.845 5.740 22.200 1.00 57.94 69 THR A O 1
ATOM 570 N N . THR A 1 70 ? -36.371 5.924 20.018 1.00 59.28 70 THR A N 1
ATOM 571 C CA . THR A 1 70 ? -37.575 5.096 20.038 1.00 59.28 70 THR A CA 1
ATOM 572 C C . THR A 1 70 ? -37.227 3.630 20.286 1.00 59.28 70 THR A C 1
ATOM 574 O O . THR A 1 70 ? -36.378 3.054 19.602 1.00 59.28 70 THR A O 1
ATOM 577 N N . GLU A 1 71 ? -37.910 3.009 21.246 1.00 55.25 71 GLU A N 1
ATOM 578 C CA . GLU A 1 71 ? -37.742 1.601 21.616 1.00 55.25 71 GLU A CA 1
ATOM 579 C C . GLU A 1 71 ? -37.889 0.689 20.376 1.00 55.25 71 GLU A C 1
ATOM 581 O O . GLU A 1 71 ? -38.864 0.783 19.631 1.00 55.25 71 GLU A O 1
ATOM 586 N N . GLY A 1 72 ? -36.878 -0.146 20.100 1.00 56.88 72 GLY A N 1
ATOM 587 C CA . GLY A 1 72 ? -36.819 -1.026 18.919 1.00 56.88 72 GLY A CA 1
ATOM 588 C C . GLY A 1 72 ? -36.081 -0.471 17.687 1.00 56.88 72 GLY A C 1
ATOM 589 O O . GLY A 1 72 ? -35.631 -1.269 16.866 1.00 56.88 72 GLY A O 1
ATOM 590 N N . ASN A 1 73 ? -35.881 0.851 17.594 1.00 60.06 73 ASN A N 1
ATOM 591 C CA . ASN A 1 73 ? -35.090 1.526 16.547 1.00 60.06 73 ASN A CA 1
ATOM 592 C C . ASN A 1 73 ? -34.012 2.449 17.131 1.00 60.06 73 ASN A C 1
ATOM 594 O O . ASN A 1 73 ? -33.460 3.280 16.412 1.00 60.06 73 ASN A O 1
ATOM 598 N N . ALA A 1 74 ? -33.711 2.301 18.424 1.00 57.97 74 ALA A N 1
ATOM 599 C CA . ALA A 1 74 ? -32.952 3.271 19.201 1.00 57.97 74 ALA A CA 1
ATOM 600 C C . ALA A 1 74 ? -31.524 3.532 18.670 1.00 57.97 74 ALA A C 1
ATOM 602 O O . ALA A 1 74 ? -30.823 4.411 19.146 1.00 57.97 74 ALA A O 1
ATOM 603 N N . ASN A 1 75 ? -31.055 2.754 17.705 1.00 68.19 75 ASN A N 1
ATOM 604 C CA . ASN A 1 75 ? -29.687 2.735 17.218 1.00 68.19 75 ASN A CA 1
ATOM 605 C C . ASN A 1 75 ? -29.573 3.033 15.712 1.00 68.19 75 ASN A C 1
ATOM 607 O O . ASN A 1 75 ? -28.478 2.962 15.159 1.00 68.19 75 ASN A O 1
ATOM 611 N N . ILE A 1 76 ? -30.687 3.347 15.045 1.00 73.00 76 ILE A N 1
ATOM 612 C CA . ILE A 1 76 ? -30.721 3.690 13.620 1.00 73.00 76 ILE A CA 1
ATOM 613 C C . ILE A 1 76 ? -30.743 5.212 13.479 1.00 73.00 76 ILE A C 1
ATOM 615 O O . ILE A 1 76 ? -31.479 5.902 14.187 1.00 73.00 76 ILE A O 1
ATOM 619 N N . SER A 1 77 ? -29.902 5.734 12.589 1.00 71.62 77 SER A N 1
ATOM 620 C CA . SER A 1 77 ? -29.883 7.159 12.275 1.00 71.62 77 SER A CA 1
ATOM 621 C C . SER A 1 77 ? -31.138 7.568 11.502 1.00 71.62 77 SER A C 1
ATOM 623 O O . SER A 1 77 ? -31.432 6.994 10.450 1.00 71.62 77 SER A O 1
ATOM 625 N N . ASP A 1 78 ? -31.837 8.588 12.003 1.00 66.62 78 ASP A N 1
ATOM 626 C CA . ASP A 1 78 ? -32.951 9.240 11.302 1.00 66.62 78 ASP A CA 1
ATOM 627 C C . ASP A 1 78 ? -32.454 10.357 10.356 1.00 66.62 78 ASP A C 1
ATOM 629 O O . ASP A 1 78 ? -33.256 11.053 9.733 1.00 66.62 78 ASP A O 1
ATOM 633 N N . ALA A 1 79 ? -31.132 10.537 10.233 1.00 68.44 79 ALA A N 1
ATOM 634 C CA . ALA A 1 79 ? -30.535 11.532 9.353 1.00 68.44 79 ALA A CA 1
ATOM 635 C C . ALA A 1 79 ? -30.853 11.267 7.872 1.00 68.44 79 ALA A C 1
ATOM 637 O O . ALA A 1 79 ? -30.851 10.102 7.450 1.00 68.44 79 ALA A O 1
ATOM 638 N N . PRO A 1 80 ? -31.035 12.326 7.060 1.00 75.38 80 PRO A N 1
ATOM 639 C CA . PRO A 1 80 ? -31.069 12.184 5.615 1.00 75.38 80 PRO A CA 1
ATOM 640 C C . PRO A 1 80 ? -29.776 11.549 5.088 1.00 75.38 80 PRO A C 1
ATOM 642 O O . PRO A 1 80 ? -28.672 12.013 5.371 1.00 75.38 80 PRO A O 1
ATOM 645 N N . ILE A 1 81 ? -29.930 10.490 4.302 1.00 80.38 81 ILE A N 1
ATOM 646 C CA . ILE A 1 81 ? -28.886 9.832 3.528 1.00 80.38 81 ILE A CA 1
ATOM 647 C C . ILE A 1 81 ? -29.079 10.282 2.093 1.00 80.38 81 ILE A C 1
ATOM 649 O O . ILE A 1 81 ? -30.078 9.960 1.447 1.00 80.38 81 ILE A O 1
ATOM 653 N N . TYR A 1 82 ? -28.125 11.033 1.578 1.00 83.31 82 TYR A N 1
ATOM 654 C CA . TYR A 1 82 ? -28.209 11.482 0.205 1.00 83.31 82 TYR A CA 1
ATOM 655 C C . TYR A 1 82 ? -27.734 10.376 -0.717 1.00 83.31 82 TYR A C 1
ATOM 657 O O . TYR A 1 82 ? -26.792 9.675 -0.377 1.00 83.31 82 TYR A O 1
ATOM 665 N N . PHE A 1 83 ? -28.356 10.188 -1.871 1.00 86.94 83 PHE A N 1
ATOM 666 C CA . PHE A 1 83 ? -27.883 9.177 -2.802 1.00 86.94 83 PHE A CA 1
ATOM 667 C C . PHE A 1 83 ? -27.927 9.636 -4.244 1.00 86.94 83 PHE A C 1
ATOM 669 O O . PHE A 1 83 ? -28.795 10.413 -4.637 1.00 86.94 83 PHE A O 1
ATOM 676 N N . ASN A 1 84 ? -27.020 9.105 -5.049 1.00 85.38 84 ASN A N 1
ATOM 677 C CA . ASN A 1 84 ? -27.148 9.143 -6.494 1.00 85.38 84 ASN A CA 1
ATOM 678 C C . ASN A 1 84 ? -27.016 7.734 -7.073 1.00 85.38 84 ASN A C 1
ATOM 680 O O . ASN A 1 84 ? -26.686 6.768 -6.379 1.00 85.38 84 ASN A O 1
ATOM 684 N N . VAL A 1 85 ? -27.345 7.627 -8.354 1.00 86.19 85 VAL A N 1
ATOM 685 C CA . VAL A 1 85 ? -27.241 6.380 -9.101 1.00 86.19 85 VAL A CA 1
ATOM 686 C C . VAL A 1 85 ? -26.381 6.650 -10.313 1.00 86.19 85 VAL A C 1
ATOM 688 O O . VAL A 1 85 ? -26.665 7.566 -11.087 1.00 86.19 85 VAL A O 1
ATOM 691 N N . ILE A 1 86 ? -25.341 5.845 -10.462 1.00 84.00 86 ILE A N 1
ATOM 692 C CA . ILE A 1 86 ? -24.468 5.868 -11.624 1.00 84.00 86 ILE A CA 1
ATOM 693 C C . ILE A 1 86 ? -24.679 4.557 -12.361 1.00 84.00 86 ILE A C 1
ATOM 695 O O . ILE A 1 86 ? -24.531 3.471 -11.793 1.00 84.00 86 ILE A O 1
ATOM 699 N N . GLU A 1 87 ? -25.023 4.665 -13.637 1.00 80.44 87 GLU A N 1
ATOM 700 C CA . GLU A 1 87 ? -24.898 3.544 -14.550 1.00 80.44 87 GLU A CA 1
ATOM 701 C C . GLU A 1 87 ? -23.417 3.360 -14.869 1.00 80.44 87 GLU A C 1
ATOM 703 O O . GLU A 1 87 ? -22.778 4.216 -15.480 1.00 80.44 87 GLU A O 1
ATOM 708 N N . THR A 1 88 ? -22.850 2.267 -14.376 1.00 73.25 88 THR A N 1
ATOM 709 C CA . THR A 1 88 ? -21.477 1.886 -14.685 1.00 73.25 88 THR A CA 1
ATOM 710 C C . THR A 1 88 ? -21.431 1.160 -16.021 1.00 73.25 88 THR A C 1
ATOM 712 O O . THR A 1 88 ? -22.446 0.668 -16.525 1.00 73.25 88 THR A O 1
ATOM 715 N N . GLU A 1 89 ? -20.234 1.059 -16.605 1.00 63.44 89 GLU A N 1
ATOM 716 C CA . GLU A 1 89 ? -20.033 0.099 -17.682 1.00 63.44 89 GLU A CA 1
ATOM 717 C C . GLU A 1 89 ? -20.479 -1.273 -17.170 1.00 63.44 89 GLU A C 1
ATOM 719 O O . GLU A 1 89 ? -20.246 -1.629 -16.017 1.00 63.44 89 GLU A O 1
ATOM 724 N N . GLN A 1 90 ? -21.115 -2.044 -18.044 1.00 64.62 90 GLN A N 1
ATOM 725 C CA . GLN A 1 90 ? -21.452 -3.437 -17.804 1.00 64.62 90 GLN A CA 1
ATOM 726 C C . GLN A 1 90 ? -22.754 -3.771 -17.048 1.00 64.62 90 GLN A C 1
ATOM 728 O O . GLN A 1 90 ? -22.730 -4.624 -16.163 1.00 64.62 90 GLN A O 1
ATOM 733 N N . ASN A 1 91 ? -23.916 -3.240 -17.462 1.00 76.12 91 ASN A N 1
ATOM 734 C CA . ASN A 1 91 ? -25.241 -3.637 -16.931 1.00 76.12 91 ASN A CA 1
ATOM 735 C C . ASN A 1 91 ? -25.273 -3.681 -15.393 1.00 76.12 91 ASN A C 1
ATOM 737 O O . ASN A 1 91 ? -25.897 -4.554 -14.784 1.00 76.12 91 ASN A O 1
ATOM 741 N N . THR A 1 92 ? -24.574 -2.751 -14.757 1.00 80.12 92 THR A N 1
ATOM 742 C CA . THR A 1 92 ? -24.528 -2.602 -13.307 1.00 80.12 92 THR A CA 1
ATOM 743 C C . THR A 1 92 ? -25.009 -1.204 -12.940 1.00 80.12 92 THR A C 1
ATOM 745 O O . THR A 1 92 ? -24.939 -0.260 -13.733 1.00 80.12 92 THR A O 1
ATOM 748 N N . TRP A 1 93 ? -25.591 -1.096 -11.753 1.00 85.50 93 TRP A N 1
ATOM 749 C CA . TRP A 1 93 ? -25.888 0.182 -11.127 1.00 85.50 93 TRP A CA 1
ATOM 750 C C . TRP A 1 93 ? -25.036 0.302 -9.882 1.00 85.50 93 TRP A C 1
ATOM 752 O O . TRP A 1 93 ? -24.935 -0.637 -9.091 1.00 85.50 93 TRP A O 1
ATOM 762 N N . THR A 1 94 ? -24.457 1.477 -9.699 1.00 86.25 94 THR A N 1
ATOM 763 C CA . THR A 1 94 ? -23.837 1.862 -8.442 1.00 86.25 94 THR A CA 1
ATOM 764 C C . THR A 1 94 ? -24.750 2.865 -7.753 1.00 86.25 94 THR A C 1
ATOM 766 O O . THR A 1 94 ? -25.012 3.941 -8.288 1.00 86.25 94 THR A O 1
ATOM 769 N N . PHE A 1 95 ? -25.220 2.512 -6.561 1.00 86.94 95 PHE A N 1
ATOM 770 C CA . PHE A 1 95 ? -25.924 3.406 -5.650 1.00 86.94 95 PHE A CA 1
ATOM 771 C C . PHE A 1 95 ? -24.914 3.980 -4.667 1.00 86.94 95 PHE A C 1
ATOM 773 O O . PHE A 1 95 ? -24.445 3.264 -3.781 1.00 86.94 95 PHE A O 1
ATOM 780 N N . ASN A 1 96 ? -24.567 5.255 -4.808 1.00 86.88 96 ASN A N 1
ATOM 781 C CA . ASN A 1 96 ? -23.723 5.907 -3.816 1.00 86.88 96 ASN A CA 1
ATOM 782 C C . ASN A 1 96 ? -24.614 6.565 -2.777 1.00 86.88 96 ASN A C 1
ATOM 784 O O . ASN A 1 96 ? -25.438 7.402 -3.125 1.00 86.88 96 ASN A O 1
ATOM 788 N N . TYR A 1 97 ? -24.443 6.177 -1.523 1.00 86.06 97 TYR A N 1
ATOM 789 C CA . TYR A 1 97 ? -25.062 6.774 -0.353 1.00 86.06 97 TYR A CA 1
ATOM 790 C C . TYR A 1 97 ? -24.040 7.661 0.341 1.00 86.06 97 TYR A C 1
ATOM 792 O O . TYR A 1 97 ? -22.901 7.252 0.557 1.00 86.06 97 TYR A O 1
ATOM 800 N N . TYR A 1 98 ? -24.466 8.855 0.716 1.00 82.75 98 TYR A N 1
ATOM 801 C CA . TYR A 1 98 ? -23.644 9.882 1.315 1.00 82.75 98 TYR A CA 1
ATOM 802 C C . TYR A 1 98 ? -24.238 10.306 2.644 1.00 82.75 98 TYR A C 1
ATOM 804 O O . TYR A 1 98 ? -25.414 10.674 2.750 1.00 82.75 98 TYR A O 1
ATOM 812 N N . PHE A 1 99 ? -23.389 10.261 3.654 1.00 79.81 99 PHE A N 1
ATOM 813 C CA . PHE A 1 99 ? -23.674 10.669 5.010 1.00 79.81 99 PHE A CA 1
ATOM 814 C C . PHE A 1 99 ? -23.051 12.045 5.210 1.00 79.81 99 PHE A C 1
ATOM 816 O O . PHE A 1 99 ? -21.861 12.228 4.956 1.00 79.81 99 PHE A O 1
ATOM 823 N N . TYR A 1 100 ? -23.872 13.012 5.619 1.00 74.62 100 TYR A N 1
ATOM 824 C CA . TYR A 1 100 ? -23.411 14.358 5.935 1.00 74.62 100 TYR A CA 1
ATOM 825 C C . TYR A 1 100 ? -23.562 14.628 7.423 1.00 74.62 100 TYR A C 1
ATOM 827 O O . TYR A 1 100 ? -24.687 14.699 7.916 1.00 74.62 100 TYR A O 1
ATOM 835 N N . TYR A 1 101 ? -22.454 14.801 8.137 1.00 70.50 101 TYR A N 1
ATOM 836 C CA . TYR A 1 101 ? -22.454 14.959 9.594 1.00 70.50 101 TYR A CA 1
ATOM 837 C C . TYR A 1 101 ? -21.392 15.948 10.080 1.00 70.50 101 TYR A C 1
ATOM 839 O O . TYR A 1 101 ? -20.351 16.121 9.459 1.00 70.50 101 TYR A O 1
ATOM 847 N N . THR A 1 102 ? -21.631 16.617 11.207 1.00 66.75 102 THR A N 1
ATOM 848 C CA . THR A 1 102 ? -20.660 17.579 11.756 1.00 66.75 102 THR A CA 1
ATOM 849 C C . THR A 1 102 ? -19.467 16.880 12.401 1.00 66.75 102 THR A C 1
ATOM 851 O O . THR A 1 102 ? -19.652 15.881 13.104 1.00 66.75 102 THR A O 1
ATOM 854 N N . TRP A 1 103 ? -18.283 17.485 12.320 1.00 70.56 103 TRP A N 1
ATOM 855 C CA . TRP A 1 103 ? -17.134 17.073 13.120 1.00 70.56 103 TRP A CA 1
ATOM 856 C C . TRP A 1 103 ? -16.933 17.994 14.319 1.00 70.56 103 TRP A C 1
ATOM 858 O O . TRP A 1 103 ? -16.706 19.198 14.181 1.00 70.56 103 TRP A O 1
ATOM 868 N N . SER A 1 104 ? -16.976 17.413 15.517 1.00 65.81 104 SER A N 1
ATOM 869 C CA . SER A 1 104 ? -16.789 18.146 16.772 1.00 65.81 104 SER A CA 1
ATOM 870 C C . SER A 1 104 ? -15.319 18.403 17.121 1.00 65.81 104 SER A C 1
ATOM 872 O O . SER A 1 104 ? -15.045 18.922 18.201 1.00 65.81 104 SER A O 1
ATOM 874 N N . GLY A 1 105 ? -14.373 18.003 16.264 1.00 69.44 105 GLY A N 1
ATOM 875 C CA . GLY A 1 105 ? -12.940 18.124 16.540 1.00 69.44 105 GLY A CA 1
ATOM 876 C C . GLY A 1 105 ? -12.371 17.084 17.485 1.00 69.44 105 GLY A C 1
ATOM 877 O O . GLY A 1 105 ? -11.221 17.218 17.907 1.00 69.44 105 GLY A O 1
ATOM 878 N N . GLY A 1 106 ? -13.188 16.102 17.864 1.00 76.94 106 GLY A N 1
ATOM 879 C CA . GLY A 1 106 ? -12.773 14.979 18.686 1.00 76.94 106 GLY A CA 1
ATOM 880 C C . GLY A 1 106 ? -12.115 13.914 17.822 1.00 76.94 106 GLY A C 1
ATOM 881 O O . GLY A 1 106 ? -12.592 13.615 16.730 1.00 76.94 106 GLY A O 1
ATOM 882 N N . VAL A 1 107 ? -11.030 13.339 18.323 1.00 78.25 107 VAL A N 1
ATOM 883 C CA . VAL A 1 107 ? -10.326 12.231 17.675 1.00 78.25 107 VAL A CA 1
ATOM 884 C C . VAL A 1 107 ? -10.149 11.113 18.692 1.00 78.25 107 VAL A C 1
ATOM 886 O O . VAL A 1 107 ? -9.698 11.368 19.814 1.00 78.25 107 VAL A O 1
ATOM 889 N N . ASN A 1 108 ? -10.493 9.883 18.305 1.00 81.75 108 ASN A N 1
ATOM 890 C CA . ASN A 1 108 ? -10.171 8.712 19.112 1.00 81.75 108 ASN A CA 1
ATOM 891 C C . ASN A 1 108 ? -8.719 8.309 18.859 1.00 81.75 108 ASN A C 1
ATOM 893 O O . ASN A 1 108 ? -8.234 8.299 17.728 1.00 81.75 108 ASN A O 1
ATOM 897 N N . MET A 1 109 ? -8.008 8.001 19.934 1.00 84.75 109 MET A N 1
ATOM 898 C CA . MET A 1 109 ? -6.599 7.647 19.865 1.00 84.75 109 MET A CA 1
ATOM 899 C C . MET A 1 109 ? -6.293 6.525 20.839 1.00 84.75 109 MET A C 1
ATOM 901 O O . MET A 1 109 ? -6.904 6.442 21.912 1.00 84.75 109 MET A O 1
ATOM 905 N N . ASP A 1 110 ? -5.309 5.710 20.482 1.00 82.75 110 ASP A N 1
ATOM 906 C CA . ASP A 1 110 ? -4.792 4.646 21.329 1.00 82.75 110 ASP A CA 1
ATOM 907 C C . ASP A 1 110 ? -3.301 4.846 21.584 1.00 82.75 110 ASP A C 1
ATOM 909 O O . ASP A 1 110 ? -2.495 5.110 20.686 1.00 82.75 110 ASP A O 1
ATOM 913 N N . SER A 1 111 ? -2.939 4.730 22.860 1.00 77.88 111 SER A N 1
ATOM 914 C CA . SER A 1 111 ? -1.559 4.708 23.325 1.00 77.88 111 SER A CA 1
ATOM 915 C C . SER A 1 111 ? -1.207 3.268 23.644 1.00 77.88 111 SER A C 1
ATOM 917 O O . SER A 1 111 ? -1.742 2.708 24.604 1.00 77.88 111 SER A O 1
ATOM 919 N N . VAL A 1 112 ? -0.286 2.699 22.872 1.00 73.38 112 VAL A N 1
ATOM 920 C CA . VAL A 1 112 ? 0.225 1.340 23.069 1.00 73.38 112 VAL A CA 1
ATOM 921 C C . VAL A 1 112 ? 1.699 1.418 23.446 1.00 73.38 112 VAL A C 1
ATOM 923 O O . VAL A 1 112 ? 2.484 2.101 22.787 1.00 73.38 112 VAL A O 1
ATOM 926 N N . SER A 1 113 ? 2.090 0.712 24.502 1.00 67.12 113 SER A N 1
ATOM 927 C CA . SER A 1 113 ? 3.498 0.534 24.851 1.00 67.12 113 SER A CA 1
ATOM 928 C C . SER A 1 113 ? 3.796 -0.876 25.320 1.00 67.12 113 SER A C 1
ATOM 930 O O . SER A 1 113 ? 2.947 -1.548 25.901 1.00 67.12 113 SER A O 1
ATOM 932 N N . SER A 1 114 ? 5.035 -1.299 25.094 1.00 60.44 114 SER A N 1
ATOM 933 C CA . SER A 1 114 ? 5.602 -2.529 25.634 1.00 60.44 114 SER A CA 1
ATOM 934 C C . SER A 1 114 ? 6.937 -2.171 26.278 1.00 60.44 114 SER A C 1
ATOM 936 O O . SER A 1 114 ? 7.977 -2.218 25.625 1.00 60.44 114 SER A O 1
ATOM 938 N N . SER A 1 115 ? 6.907 -1.782 27.555 1.00 51.88 115 SER A N 1
ATOM 939 C CA . SER A 1 115 ? 8.123 -1.491 28.327 1.00 51.88 115 SER A CA 1
ATOM 940 C C . SER A 1 115 ? 8.354 -2.597 29.356 1.00 51.88 115 SER A C 1
ATOM 942 O O . SER A 1 115 ? 7.453 -2.967 30.115 1.00 51.88 115 SER A O 1
ATOM 944 N N . GLY A 1 116 ? 9.554 -3.184 29.350 1.00 51.22 116 GLY A N 1
ATOM 945 C CA . GLY A 1 116 ? 9.943 -4.239 30.295 1.00 51.22 116 GLY A CA 1
ATOM 946 C C . GLY A 1 116 ? 9.058 -5.496 30.267 1.00 51.22 116 GLY A C 1
ATOM 947 O O . GLY A 1 116 ? 8.882 -6.133 31.305 1.00 51.22 116 GLY A O 1
ATOM 948 N N . GLY A 1 117 ? 8.455 -5.827 29.117 1.00 52.25 117 GLY A N 1
ATOM 949 C CA . GLY A 1 117 ? 7.543 -6.970 28.959 1.00 52.25 117 GLY A CA 1
ATOM 950 C C . GLY A 1 117 ? 6.134 -6.757 29.529 1.00 52.25 117 GLY A C 1
ATOM 951 O O . GLY A 1 117 ? 5.344 -7.698 29.565 1.00 52.25 117 GLY A O 1
ATOM 952 N N . LYS A 1 118 ? 5.804 -5.540 29.984 1.00 54.22 118 LYS A N 1
ATOM 953 C CA . LYS A 1 118 ? 4.443 -5.153 30.366 1.00 54.22 118 LYS A CA 1
ATOM 954 C C . LYS A 1 118 ? 3.828 -4.319 29.253 1.00 54.22 118 LYS A C 1
ATOM 956 O O . LYS A 1 118 ? 4.283 -3.211 28.975 1.00 54.22 118 LYS A O 1
ATOM 961 N N . GLU A 1 119 ? 2.781 -4.859 28.648 1.00 66.25 119 GLU A N 1
ATOM 962 C CA . GLU A 1 119 ? 1.972 -4.133 27.679 1.00 66.25 119 GLU A CA 1
ATOM 963 C C . GLU A 1 119 ? 1.020 -3.180 28.405 1.00 66.25 119 GLU A C 1
ATOM 965 O O . GLU A 1 119 ? 0.310 -3.573 29.338 1.00 66.25 119 GLU A O 1
ATOM 970 N N . SER A 1 120 ? 0.999 -1.919 27.979 1.00 70.69 120 SER A N 1
ATOM 971 C CA . SER A 1 120 ? 0.001 -0.946 28.404 1.00 70.69 120 SER A CA 1
ATOM 972 C C . SER A 1 120 ? -0.776 -0.452 27.191 1.00 70.69 120 SER A C 1
ATOM 974 O O . SER A 1 120 ? -0.200 -0.150 26.147 1.00 70.69 120 SER A O 1
ATOM 976 N N . HIS A 1 121 ? -2.098 -0.404 27.335 1.00 81.38 121 HIS A N 1
ATOM 977 C CA . HIS A 1 121 ? -3.013 0.082 26.316 1.00 81.38 121 HIS A CA 1
ATOM 978 C C . HIS A 1 121 ? -3.993 1.047 26.971 1.00 81.38 121 HIS A C 1
ATOM 980 O O . HIS A 1 121 ? -4.707 0.662 27.902 1.00 81.38 121 HIS A O 1
ATOM 986 N N . THR A 1 122 ? -4.017 2.288 26.495 1.00 85.00 122 THR A N 1
ATOM 987 C CA . THR A 1 122 ? -4.988 3.289 26.933 1.00 85.00 122 THR A CA 1
ATOM 988 C C . THR A 1 122 ? -5.697 3.858 25.719 1.00 85.00 122 THR A C 1
ATOM 990 O O . THR A 1 122 ? -5.063 4.499 24.881 1.00 85.00 122 THR A O 1
ATOM 993 N N . SER A 1 123 ? -7.013 3.669 25.687 1.00 86.38 123 SER A N 1
ATOM 994 C CA . SER A 1 123 ? -7.920 4.251 24.704 1.00 86.38 123 SER A CA 1
ATOM 995 C C . SER A 1 123 ? -8.478 5.570 25.227 1.00 86.38 123 SER A C 1
ATOM 997 O O . SER A 1 123 ? -9.037 5.624 26.326 1.00 86.38 123 SER A O 1
ATOM 999 N N . PHE A 1 124 ? -8.329 6.646 24.462 1.00 88.00 124 PHE A N 1
ATOM 1000 C CA . PHE A 1 124 ? -8.729 7.991 24.874 1.00 88.00 124 PHE A CA 1
ATOM 1001 C C . PHE A 1 124 ? -9.290 8.815 23.714 1.00 88.00 124 PHE A C 1
ATOM 1003 O O . PHE A 1 124 ? -9.229 8.404 22.552 1.00 88.00 124 PHE A O 1
ATOM 1010 N N . THR A 1 125 ? -9.867 9.964 24.059 1.00 85.50 125 THR A N 1
ATOM 1011 C CA . THR A 1 125 ? -10.371 10.962 23.111 1.00 85.50 125 THR A CA 1
ATOM 1012 C C . THR A 1 125 ? -9.714 12.304 23.395 1.00 85.50 125 THR A C 1
ATOM 1014 O O . THR A 1 125 ? -9.712 12.774 24.538 1.00 85.50 125 THR A O 1
ATOM 1017 N N . LEU A 1 126 ? -9.177 12.935 22.351 1.00 83.25 126 LEU A N 1
ATOM 1018 C CA . LEU A 1 126 ? -8.624 14.285 22.418 1.00 83.25 126 LEU A CA 1
ATOM 1019 C C . LEU A 1 126 ? -9.475 15.263 21.625 1.00 83.25 126 LEU A C 1
ATOM 1021 O O . LEU A 1 126 ? -9.906 14.961 20.513 1.00 83.25 126 LEU A O 1
ATOM 1025 N N . SER A 1 127 ? -9.680 16.450 22.189 1.00 76.94 127 SER A N 1
ATOM 1026 C CA . SER A 1 127 ? -10.403 17.522 21.522 1.00 76.94 127 SER A CA 1
ATOM 1027 C C . SER A 1 127 ? -10.032 18.910 22.067 1.00 76.94 127 SER A C 1
ATOM 1029 O O . SER A 1 127 ? -9.602 19.032 23.212 1.00 76.94 127 SER A O 1
ATOM 1031 N N . PRO A 1 128 ? -10.198 19.988 21.289 1.00 70.19 128 PRO A N 1
ATOM 1032 C CA . PRO A 1 128 ? -10.558 19.980 19.880 1.00 70.19 128 PRO A CA 1
ATOM 1033 C C . PRO A 1 128 ? -9.313 20.110 18.984 1.00 70.19 128 PRO A C 1
ATOM 1035 O O . PRO A 1 128 ? -8.405 20.884 19.283 1.00 70.19 128 PRO A O 1
ATOM 1038 N N . PHE A 1 129 ? -9.300 19.411 17.849 1.00 71.00 129 PHE A N 1
ATOM 1039 C CA . PHE A 1 129 ? -8.316 19.610 16.771 1.00 71.00 129 PHE A CA 1
ATOM 1040 C C . PHE A 1 129 ? -8.808 20.541 15.640 1.00 71.00 129 PHE A C 1
ATOM 1042 O O . PHE A 1 129 ? -8.154 20.702 14.611 1.00 71.00 129 PHE A O 1
ATOM 1049 N N . GLY A 1 130 ? -9.958 21.183 15.847 1.00 68.81 130 GLY A N 1
ATOM 1050 C CA . GLY A 1 130 ? -10.660 22.036 14.886 1.00 68.81 130 GLY A CA 1
ATOM 1051 C C . GLY A 1 130 ? -12.131 21.640 14.813 1.00 68.81 130 GLY A C 1
ATOM 1052 O O . GLY A 1 130 ? -12.513 20.640 15.395 1.00 68.81 130 GLY A O 1
ATOM 1053 N N . VAL A 1 131 ? -12.982 22.421 14.158 1.00 67.12 131 VAL A N 1
ATOM 1054 C CA . VAL A 1 131 ? -14.395 22.047 13.963 1.00 67.12 131 VAL A CA 1
ATOM 1055 C C . VAL A 1 131 ? -14.841 22.419 12.560 1.00 67.12 131 VAL A C 1
ATOM 1057 O O . VAL A 1 131 ? -14.461 23.479 12.054 1.00 67.12 131 VAL A O 1
ATOM 1060 N N . HIS A 1 132 ? -15.671 21.575 11.953 1.00 67.06 132 HIS A N 1
ATOM 1061 C CA . HIS A 1 132 ? -16.383 21.914 10.725 1.00 67.06 132 HIS A CA 1
ATOM 1062 C C . HIS A 1 132 ? -17.800 21.334 10.734 1.00 67.06 132 HIS A C 1
ATOM 1064 O O . HIS A 1 132 ? -18.098 20.315 11.360 1.00 67.06 132 HIS A O 1
ATOM 1070 N N . GLU A 1 133 ? -18.701 22.027 10.045 1.00 62.38 133 GLU A N 1
ATOM 1071 C CA . GLU A 1 133 ? -20.149 21.784 10.094 1.00 62.38 133 GLU A CA 1
ATOM 1072 C C . GLU A 1 133 ? -20.612 20.588 9.239 1.00 62.38 133 GLU A C 1
ATOM 1074 O O . GLU A 1 133 ? -21.815 20.375 9.088 1.00 62.38 133 GLU A O 1
ATOM 1079 N N . GLY A 1 134 ? -19.686 19.807 8.680 1.00 65.38 134 GLY A N 1
ATOM 1080 C CA . GLY A 1 134 ? -20.018 18.710 7.772 1.00 65.38 134 GLY A CA 1
ATOM 1081 C C . GLY A 1 134 ? -18.815 17.993 7.181 1.00 65.38 134 GLY A C 1
ATOM 1082 O O . GLY A 1 134 ? -17.938 18.687 6.686 1.00 65.38 134 GLY A O 1
ATOM 1083 N N . ASP A 1 135 ? -18.776 16.658 7.180 1.00 70.25 135 ASP A N 1
ATOM 1084 C CA . ASP A 1 135 ? -18.035 15.866 6.182 1.00 70.25 135 ASP A CA 1
ATOM 1085 C C . ASP A 1 135 ? -19.008 15.094 5.277 1.00 70.25 135 ASP A C 1
ATOM 1087 O O . ASP A 1 135 ? -20.117 14.773 5.699 1.00 70.25 135 ASP A O 1
ATOM 1091 N N . TRP A 1 136 ? -18.587 14.802 4.045 1.00 77.38 136 TRP A N 1
ATOM 1092 C CA . TRP A 1 136 ? -19.295 13.976 3.067 1.00 77.38 136 TRP A CA 1
ATOM 1093 C C . TRP A 1 136 ? -18.628 12.619 2.950 1.00 77.38 136 TRP A C 1
ATOM 1095 O O . TRP A 1 136 ? -17.606 12.492 2.261 1.00 77.38 136 TRP A O 1
ATOM 1105 N N . GLU A 1 137 ? -19.243 11.619 3.563 1.00 80.25 137 GLU A N 1
ATOM 1106 C CA . GLU A 1 137 ? -18.669 10.279 3.660 1.00 80.25 137 GLU A CA 1
ATOM 1107 C C . GLU A 1 137 ? -19.598 9.271 3.019 1.00 80.25 137 GLU A C 1
ATOM 1109 O O . GLU A 1 137 ? -20.797 9.514 2.894 1.00 80.25 137 GLU A O 1
ATOM 1114 N N . GLY A 1 138 ? -19.036 8.181 2.515 1.00 83.38 138 GLY A N 1
ATOM 1115 C CA . GLY A 1 138 ? -19.676 7.426 1.451 1.00 83.38 138 GLY A CA 1
ATOM 1116 C C . GLY A 1 138 ? -19.811 5.947 1.750 1.00 83.38 138 GLY A C 1
ATOM 1117 O O . GLY A 1 138 ? -18.877 5.301 2.213 1.00 83.38 138 GLY A O 1
ATOM 1118 N N . MET A 1 139 ? -20.949 5.386 1.363 1.00 87.56 139 MET A N 1
ATOM 1119 C CA . MET A 1 139 ? -21.132 3.958 1.148 1.00 87.56 139 MET A CA 1
ATOM 1120 C C . MET A 1 139 ? -21.668 3.757 -0.265 1.00 87.56 139 MET A C 1
ATOM 1122 O O . MET A 1 139 ? -22.753 4.213 -0.596 1.00 87.56 139 MET A O 1
ATOM 1126 N N . SER A 1 140 ? -20.918 3.081 -1.119 1.00 87.81 140 SER A N 1
ATOM 1127 C CA . SER A 1 140 ? -21.272 2.860 -2.520 1.00 87.81 140 SER A CA 1
ATOM 1128 C C . SER A 1 140 ? -21.595 1.386 -2.740 1.00 87.81 140 SER A C 1
ATOM 1130 O O . SER A 1 140 ? -20.744 0.532 -2.509 1.00 87.81 140 SER A O 1
ATOM 1132 N N . ILE A 1 141 ? -22.819 1.079 -3.162 1.00 87.19 141 ILE A N 1
ATOM 1133 C CA . ILE A 1 141 ? -23.316 -0.284 -3.366 1.00 87.19 141 ILE A CA 1
ATOM 1134 C C . ILE A 1 141 ? -23.416 -0.557 -4.860 1.00 87.19 141 ILE A C 1
ATOM 1136 O O . ILE A 1 141 ? -24.191 0.091 -5.561 1.00 87.19 141 ILE A O 1
ATOM 1140 N N . MET A 1 142 ? -22.676 -1.550 -5.338 1.00 85.69 142 MET A N 1
ATOM 1141 C CA . MET A 1 142 ? -22.786 -2.024 -6.712 1.00 85.69 142 MET A CA 1
ATOM 1142 C C . MET A 1 142 ? -23.775 -3.183 -6.796 1.00 85.69 142 MET A C 1
ATOM 1144 O O . MET A 1 142 ? -23.681 -4.133 -6.021 1.00 85.69 142 MET A O 1
ATOM 1148 N N . VAL A 1 143 ? -24.679 -3.144 -7.771 1.00 85.44 143 VAL A N 1
ATOM 1149 C CA . VAL A 1 143 ? -25.627 -4.224 -8.066 1.00 85.44 143 VAL A CA 1
ATOM 1150 C C . VAL A 1 143 ? -25.688 -4.511 -9.566 1.00 85.44 143 VAL A C 1
ATOM 1152 O O . VAL A 1 143 ? -25.395 -3.643 -10.390 1.00 85.44 143 VAL A O 1
ATOM 1155 N N . CYS A 1 144 ? -26.144 -5.706 -9.941 1.00 83.06 144 CYS A N 1
ATOM 1156 C CA . CYS A 1 144 ? -26.567 -5.966 -11.320 1.00 83.06 144 CYS A CA 1
ATOM 1157 C C . CYS A 1 144 ? -27.858 -5.195 -11.633 1.00 83.06 144 CYS A C 1
ATOM 1159 O O . CYS A 1 144 ? -28.793 -5.187 -10.823 1.00 83.06 144 CYS A O 1
ATOM 1161 N N . GLN A 1 145 ? -27.928 -4.606 -12.828 1.00 80.81 145 GLN A N 1
ATOM 1162 C CA . GLN A 1 145 ? -29.157 -4.033 -13.367 1.00 80.81 145 GLN A CA 1
ATOM 1163 C C . GLN A 1 145 ? -30.201 -5.132 -13.512 1.00 80.81 145 GLN A C 1
ATOM 1165 O O . GLN A 1 145 ? -30.007 -6.112 -14.232 1.00 80.81 145 GLN A O 1
ATOM 1170 N N . SER A 1 146 ? -31.320 -4.973 -12.818 1.00 75.12 146 SER A N 1
ATOM 1171 C CA . SER A 1 146 ? -32.413 -5.932 -12.848 1.00 75.12 146 SER A CA 1
ATOM 1172 C C . SER A 1 146 ? -33.736 -5.231 -12.573 1.00 75.12 146 SER A C 1
ATOM 1174 O O . SER A 1 146 ? -33.790 -4.202 -11.902 1.00 75.12 146 SER A O 1
ATOM 1176 N N . LYS A 1 147 ? -34.819 -5.803 -13.108 1.00 69.88 147 LYS A N 1
ATOM 1177 C CA . LYS A 1 147 ? -36.192 -5.427 -12.731 1.00 69.88 147 LYS A CA 1
ATOM 1178 C C . LYS A 1 147 ? -36.620 -6.064 -11.406 1.00 69.88 147 LYS A C 1
ATOM 1180 O O . LYS A 1 147 ? -37.634 -5.667 -10.843 1.00 69.88 147 LYS A O 1
ATOM 1185 N N . GLU A 1 148 ? -35.867 -7.055 -10.941 1.00 72.62 148 GLU A N 1
ATOM 1186 C CA . GLU A 1 148 ? -36.050 -7.745 -9.668 1.00 72.62 148 GLU A CA 1
ATOM 1187 C C . GLU A 1 148 ? -34.973 -7.300 -8.673 1.00 72.62 148 GLU A C 1
ATOM 1189 O O . GLU A 1 148 ? -33.929 -6.781 -9.070 1.00 72.62 148 GLU A O 1
ATOM 1194 N N . VAL A 1 149 ? -35.214 -7.511 -7.377 1.00 67.31 149 VAL A N 1
ATOM 1195 C CA . VAL A 1 149 ? -34.248 -7.175 -6.322 1.00 67.31 149 VAL A CA 1
ATOM 1196 C C . VAL A 1 149 ? -32.962 -7.975 -6.539 1.00 67.31 149 VAL A C 1
ATOM 1198 O O . VAL A 1 149 ? -32.965 -9.201 -6.441 1.00 67.31 149 VAL A O 1
ATOM 1201 N N . SER A 1 150 ? -31.863 -7.283 -6.836 1.00 68.44 150 SER A N 1
ATOM 1202 C CA . SER A 1 150 ? -30.537 -7.878 -6.971 1.00 68.44 150 SER A CA 1
ATOM 1203 C C . SER A 1 150 ? -29.760 -7.781 -5.658 1.00 68.44 150 SER A C 1
ATOM 1205 O O . SER A 1 150 ? -29.878 -6.811 -4.909 1.00 68.44 150 SER A O 1
ATOM 1207 N N . GLN A 1 151 ? -28.967 -8.814 -5.366 1.00 75.94 151 GLN A N 1
ATOM 1208 C CA . GLN A 1 151 ? -28.013 -8.757 -4.262 1.00 75.94 151 GLN A CA 1
ATOM 1209 C C . GLN A 1 151 ? -26.905 -7.748 -4.590 1.00 75.94 151 GLN A C 1
ATOM 1211 O O . GLN A 1 151 ? -26.482 -7.667 -5.751 1.00 75.94 151 GLN A O 1
ATOM 1216 N N . PRO A 1 152 ? -26.395 -7.018 -3.586 1.00 83.06 152 PRO A N 1
ATOM 1217 C CA . PRO A 1 152 ? -25.135 -6.304 -3.715 1.00 83.06 152 PRO A CA 1
ATOM 1218 C C . PRO A 1 152 ? -24.026 -7.228 -4.216 1.00 83.06 152 PRO A C 1
ATOM 1220 O O . PRO A 1 152 ? -23.895 -8.358 -3.751 1.00 83.06 152 PRO A O 1
ATOM 1223 N N . LEU A 1 153 ? -23.238 -6.743 -5.172 1.00 79.56 153 LEU A N 1
ATOM 1224 C CA . LEU A 1 153 ? -22.023 -7.398 -5.659 1.00 79.56 153 LEU A CA 1
ATOM 1225 C C . LEU A 1 153 ? -20.822 -6.982 -4.813 1.00 79.56 153 LEU A C 1
ATOM 1227 O O . LEU A 1 153 ? -19.996 -7.806 -4.438 1.00 79.56 153 LEU A O 1
ATOM 1231 N N . ALA A 1 154 ? -20.749 -5.691 -4.496 1.00 82.19 154 ALA A N 1
ATOM 1232 C CA . ALA A 1 154 ? -19.713 -5.115 -3.661 1.00 82.19 154 ALA A CA 1
ATOM 1233 C C . ALA A 1 154 ? -20.246 -3.880 -2.934 1.00 82.19 154 ALA A C 1
ATOM 1235 O O . ALA A 1 154 ? -21.116 -3.172 -3.454 1.00 82.19 154 ALA A O 1
ATOM 1236 N N . ILE A 1 155 ? -19.691 -3.604 -1.757 1.00 85.06 155 ILE A N 1
ATOM 1237 C CA . ILE A 1 155 ? -19.969 -2.381 -1.003 1.00 85.06 155 ILE A CA 1
ATOM 1238 C C . ILE A 1 155 ? -18.641 -1.696 -0.710 1.00 85.06 155 ILE A C 1
ATOM 1240 O O . ILE A 1 155 ? -17.739 -2.297 -0.138 1.00 85.06 155 ILE A O 1
ATOM 1244 N N . THR A 1 156 ? -18.514 -0.432 -1.096 1.00 86.25 156 THR A N 1
ATOM 1245 C CA . THR A 1 156 ? -17.334 0.385 -0.814 1.00 86.25 156 THR A CA 1
ATOM 1246 C C . THR A 1 156 ? -17.662 1.438 0.231 1.00 86.25 156 THR A C 1
ATOM 1248 O O . THR A 1 156 ? -18.505 2.294 -0.013 1.00 86.25 156 THR A O 1
ATOM 1251 N N . TYR A 1 157 ? -16.953 1.419 1.351 1.00 84.94 157 TYR A N 1
ATOM 1252 C CA . TYR A 1 157 ? -16.973 2.447 2.384 1.00 84.94 157 TYR A CA 1
ATOM 1253 C C . TYR A 1 157 ? -15.827 3.418 2.120 1.00 84.94 157 TYR A C 1
ATOM 1255 O O . TYR A 1 157 ? -14.693 3.001 1.879 1.00 84.94 157 TYR A O 1
ATOM 1263 N N . GLN A 1 158 ? -16.126 4.710 2.100 1.00 79.62 158 GLN A N 1
ATOM 1264 C CA . GLN A 1 158 ? -15.173 5.774 1.812 1.00 79.62 158 GLN A CA 1
ATOM 1265 C C . GLN A 1 158 ? -15.242 6.797 2.924 1.00 79.62 158 GLN A C 1
ATOM 1267 O O . GLN A 1 158 ? -16.297 7.402 3.132 1.00 79.62 158 GLN A O 1
ATOM 1272 N N . GLN A 1 159 ? -14.111 7.007 3.588 1.00 77.75 159 GLN A N 1
ATOM 1273 C CA . GLN A 1 159 ? -14.008 8.046 4.593 1.00 77.75 159 GLN A CA 1
ATOM 1274 C C . GLN A 1 159 ? -12.611 8.634 4.695 1.00 77.75 159 GLN A C 1
ATOM 1276 O O . GLN A 1 159 ? -11.626 7.916 4.535 1.00 77.75 159 GLN A O 1
ATOM 1281 N N . HIS A 1 160 ? -12.491 9.924 4.980 1.00 71.50 160 HIS A N 1
ATOM 1282 C CA . HIS A 1 160 ? -11.201 10.617 5.025 1.00 71.50 160 HIS A CA 1
ATOM 1283 C C . HIS A 1 160 ? -10.339 10.303 3.769 1.00 71.50 160 HIS A C 1
ATOM 1285 O O . HIS A 1 160 ? -10.745 10.565 2.637 1.00 71.50 160 HIS A O 1
ATOM 1291 N N . ASN A 1 161 ? -9.149 9.708 3.954 1.00 64.75 161 ASN A N 1
ATOM 1292 C CA . ASN A 1 161 ? -8.296 9.145 2.891 1.00 64.75 161 ASN A CA 1
ATOM 1293 C C . ASN A 1 161 ? -8.353 7.605 2.818 1.00 64.75 161 ASN A C 1
ATOM 1295 O O . ASN A 1 161 ? -7.558 6.982 2.111 1.00 64.75 161 ASN A O 1
ATOM 1299 N N . TRP A 1 162 ? -9.244 6.991 3.587 1.00 72.44 162 TRP A N 1
ATOM 1300 C CA . TRP A 1 162 ? -9.429 5.557 3.707 1.00 72.44 162 TRP A CA 1
ATOM 1301 C C . TRP A 1 162 ? -10.589 5.074 2.831 1.00 72.44 162 TRP A C 1
ATOM 1303 O O . TRP A 1 162 ? -11.616 5.734 2.667 1.00 72.44 162 TRP A O 1
ATOM 1313 N N . GLN A 1 163 ? -10.417 3.894 2.249 1.00 77.12 163 GLN A N 1
ATOM 1314 C CA . GLN A 1 163 ? -11.429 3.250 1.427 1.00 77.12 163 GLN A CA 1
ATOM 1315 C C . GLN A 1 163 ? -11.321 1.736 1.604 1.00 77.12 163 GLN A C 1
ATOM 1317 O O . GLN A 1 163 ? -10.250 1.167 1.387 1.00 77.12 163 GLN A O 1
ATOM 1322 N N . GLU A 1 164 ? -12.432 1.087 1.932 1.00 78.62 164 GLU A N 1
ATOM 1323 C CA . GLU A 1 164 ? -12.549 -0.371 2.015 1.00 78.62 164 GLU A CA 1
ATOM 1324 C C . GLU A 1 164 ? -13.685 -0.834 1.111 1.00 78.62 164 GLU A C 1
ATOM 1326 O O . GLU A 1 164 ? -14.777 -0.275 1.143 1.00 78.62 164 GLU A O 1
ATOM 1331 N N . THR A 1 165 ? -13.436 -1.861 0.301 1.00 81.75 165 THR A N 1
ATOM 1332 C CA . THR A 1 165 ? -14.465 -2.489 -0.532 1.00 81.75 165 THR A CA 1
ATOM 1333 C C . THR A 1 165 ? -14.618 -3.939 -0.116 1.00 81.75 165 THR A C 1
ATOM 1335 O O . THR A 1 165 ? -13.651 -4.692 -0.213 1.00 81.75 165 THR A O 1
ATOM 1338 N N . THR A 1 166 ? -15.824 -4.326 0.285 1.00 77.44 166 THR A N 1
ATOM 1339 C CA . THR A 1 166 ? -16.194 -5.704 0.607 1.00 77.44 166 THR A CA 1
ATOM 1340 C C . THR A 1 166 ? -16.802 -6.393 -0.614 1.00 77.44 166 THR A C 1
ATOM 1342 O O . THR A 1 166 ? -17.605 -5.802 -1.344 1.00 77.44 166 THR A O 1
ATOM 1345 N N . ASP A 1 167 ? -16.404 -7.641 -0.862 1.00 75.94 167 ASP A N 1
ATOM 1346 C CA . ASP A 1 167 ? -16.935 -8.494 -1.926 1.00 75.94 167 ASP A CA 1
ATOM 1347 C C . ASP A 1 167 ? -18.102 -9.347 -1.407 1.00 75.94 167 ASP A C 1
ATOM 1349 O O . ASP A 1 167 ? -17.935 -10.361 -0.720 1.00 75.94 167 ASP A O 1
ATOM 1353 N N . CYS A 1 168 ? -19.321 -8.950 -1.766 1.00 77.12 168 CYS A N 1
ATOM 1354 C CA . CYS A 1 168 ? -20.527 -9.623 -1.296 1.00 77.12 168 CYS A CA 1
ATOM 1355 C C . CYS A 1 168 ? -20.678 -11.026 -1.888 1.00 77.12 168 CYS A C 1
ATOM 1357 O O . CYS A 1 168 ? -21.339 -11.875 -1.293 1.00 77.12 168 CYS A O 1
ATOM 1359 N N . THR A 1 169 ? -20.045 -11.292 -3.031 1.00 69.25 169 THR A N 1
ATOM 1360 C CA . THR A 1 169 ? -20.132 -12.581 -3.723 1.00 69.25 169 THR A CA 1
ATOM 1361 C C . THR A 1 169 ? -19.312 -13.669 -3.026 1.00 69.25 169 THR A C 1
ATOM 1363 O O . THR A 1 169 ? -19.666 -14.843 -3.103 1.00 69.25 169 THR A O 1
ATOM 1366 N N . ASN A 1 170 ? -18.287 -13.276 -2.262 1.00 65.94 170 ASN A N 1
ATOM 1367 C CA . ASN A 1 170 ? -17.516 -14.163 -1.385 1.00 65.94 170 ASN A CA 1
ATOM 1368 C C . ASN A 1 170 ? -18.056 -14.198 0.058 1.00 65.94 170 ASN A C 1
ATOM 1370 O O . ASN A 1 170 ? -17.423 -14.789 0.931 1.00 65.94 170 ASN A O 1
ATOM 1374 N N . GLY A 1 171 ? -19.196 -13.556 0.335 1.00 70.50 171 GLY A N 1
ATOM 1375 C CA . GLY A 1 171 ? -19.754 -13.464 1.687 1.00 70.50 171 GLY A CA 1
ATOM 1376 C C . GLY A 1 171 ? -19.023 -12.486 2.617 1.00 70.50 171 GLY A C 1
ATOM 1377 O O . GLY A 1 171 ? -19.222 -12.555 3.826 1.00 70.50 171 GLY A O 1
ATOM 1378 N N . GLU A 1 172 ? -18.198 -11.570 2.091 1.00 72.81 172 GLU A N 1
ATOM 1379 C CA . GLU A 1 172 ? -17.491 -10.563 2.906 1.00 72.81 172 GLU A CA 1
ATOM 1380 C C . GLU A 1 172 ? -18.425 -9.437 3.378 1.00 72.81 172 GLU A C 1
ATOM 1382 O O . GLU A 1 172 ? -18.158 -8.764 4.374 1.00 72.81 172 GLU A O 1
ATOM 1387 N N . CYS A 1 173 ? -19.529 -9.213 2.660 1.00 75.62 173 CYS A N 1
ATOM 1388 C CA . CYS A 1 173 ? -20.515 -8.206 3.028 1.00 75.62 173 CYS A CA 1
ATOM 1389 C C . CYS A 1 173 ? -21.311 -8.637 4.257 1.00 75.62 173 CYS A C 1
ATOM 1391 O O . CYS A 1 173 ? -21.981 -9.670 4.265 1.00 75.62 173 CYS A O 1
ATOM 1393 N N . ILE A 1 174 ? -21.281 -7.790 5.283 1.00 68.12 174 ILE A N 1
ATOM 1394 C CA . ILE A 1 174 ? -22.054 -7.984 6.503 1.00 68.12 174 ILE A CA 1
ATOM 1395 C C . ILE A 1 174 ? -23.392 -7.278 6.337 1.00 68.12 174 ILE A C 1
ATOM 1397 O O . ILE A 1 174 ? -23.461 -6.059 6.176 1.00 68.12 174 ILE A O 1
ATOM 1401 N N . PHE A 1 175 ? -24.464 -8.056 6.421 1.00 73.81 175 PHE A N 1
ATOM 1402 C CA . PHE A 1 175 ? -25.816 -7.528 6.404 1.00 73.81 175 PHE A CA 1
ATOM 1403 C C . PHE A 1 175 ? -26.453 -7.579 7.788 1.00 73.81 175 PHE A C 1
ATOM 1405 O O . PHE A 1 175 ? -26.226 -8.490 8.585 1.00 73.81 175 PHE A O 1
ATOM 1412 N N . TYR A 1 176 ? -27.282 -6.585 8.094 1.00 68.56 176 TYR A N 1
ATOM 1413 C CA . TYR A 1 176 ? -27.920 -6.493 9.402 1.00 68.56 176 TYR A CA 1
ATOM 1414 C C . TYR A 1 176 ? -29.163 -7.392 9.500 1.00 68.56 176 TYR A C 1
ATOM 1416 O O . TYR A 1 176 ? -30.054 -7.293 8.652 1.00 68.56 176 TYR A O 1
ATOM 1424 N N . LYS A 1 177 ? -29.262 -8.195 10.575 1.00 62.66 177 LYS A N 1
ATOM 1425 C CA . LYS A 1 177 ? -30.436 -9.028 10.937 1.00 62.66 177 LYS A CA 1
ATOM 1426 C C . LYS A 1 177 ? -30.967 -9.894 9.780 1.00 62.66 177 LYS A C 1
ATOM 1428 O O . LYS A 1 177 ? -32.168 -9.886 9.524 1.00 62.66 177 LYS A O 1
ATOM 1433 N N . ASP A 1 178 ? -30.076 -10.569 9.056 1.00 57.59 178 ASP A N 1
ATOM 1434 C CA . ASP A 1 178 ? -30.424 -11.438 7.917 1.00 57.59 178 ASP A CA 1
ATOM 1435 C C . ASP A 1 178 ? -31.211 -10.728 6.793 1.00 57.59 178 ASP A C 1
ATOM 1437 O O . ASP A 1 178 ? -31.929 -11.355 6.016 1.00 57.59 178 ASP A O 1
ATOM 1441 N N . THR A 1 179 ? -31.112 -9.397 6.703 1.00 65.69 179 THR A N 1
ATOM 1442 C CA . THR A 1 179 ? -31.688 -8.621 5.592 1.00 65.69 179 THR A CA 1
ATOM 1443 C C . THR A 1 179 ? -30.674 -8.454 4.458 1.00 65.69 179 THR A C 1
ATOM 1445 O O . THR A 1 179 ? -29.507 -8.753 4.641 1.00 65.69 179 THR A O 1
ATOM 1448 N N . HIS A 1 180 ? -31.080 -7.933 3.297 1.00 68.19 180 HIS A N 1
ATOM 1449 C CA . HIS A 1 180 ? -30.155 -7.569 2.203 1.00 68.19 180 HIS A CA 1
ATOM 1450 C C . HIS A 1 180 ? -29.746 -6.088 2.231 1.00 68.19 180 HIS A C 1
ATOM 1452 O O . HIS A 1 180 ? -29.302 -5.530 1.230 1.00 68.19 180 HIS A O 1
ATOM 1458 N N . HIS A 1 181 ? -29.930 -5.418 3.373 1.00 72.75 181 HIS A N 1
ATOM 1459 C CA . HIS A 1 181 ? -29.587 -4.009 3.519 1.00 72.75 181 HIS A CA 1
ATOM 1460 C C . HIS A 1 181 ? -28.158 -3.862 4.030 1.00 72.75 181 HIS A C 1
ATOM 1462 O O . HIS A 1 181 ? -27.846 -4.289 5.146 1.00 72.75 181 HIS A O 1
ATOM 1468 N N . ALA A 1 182 ? -27.317 -3.211 3.230 1.00 77.88 182 ALA A N 1
ATOM 1469 C CA . ALA A 1 182 ? -26.031 -2.719 3.696 1.00 77.88 182 ALA A CA 1
ATOM 1470 C C . ALA A 1 182 ? -26.233 -1.704 4.832 1.00 77.88 182 ALA A C 1
ATOM 1472 O O . ALA A 1 182 ? -27.188 -0.918 4.823 1.00 77.88 182 ALA A O 1
ATOM 1473 N N . VAL A 1 183 ? -25.324 -1.721 5.802 1.00 78.56 183 VAL A N 1
ATOM 1474 C CA . VAL A 1 183 ? -25.297 -0.766 6.913 1.00 78.56 183 VAL A CA 1
ATOM 1475 C C . VAL A 1 183 ? -23.909 -0.153 7.036 1.00 78.56 183 VAL A C 1
ATOM 1477 O O . VAL A 1 183 ? -22.911 -0.809 6.745 1.00 78.56 183 VAL A O 1
ATOM 1480 N N . GLY A 1 184 ? -23.851 1.102 7.478 1.00 82.44 184 GLY A N 1
ATOM 1481 C CA . GLY A 1 184 ? -22.613 1.758 7.896 1.00 82.44 184 GLY A CA 1
ATOM 1482 C C . GLY A 1 184 ? -22.616 1.956 9.405 1.00 82.44 184 GLY A C 1
ATOM 1483 O O . GLY A 1 184 ? -23.487 2.649 9.934 1.00 82.44 184 GLY A O 1
ATOM 1484 N N . PHE A 1 185 ? -21.670 1.346 10.113 1.00 80.81 185 PHE A N 1
ATOM 1485 C CA . PHE A 1 185 ? -21.488 1.555 11.548 1.00 80.81 185 PHE A CA 1
ATOM 1486 C C . PHE A 1 185 ? -20.767 2.879 11.770 1.00 80.81 185 PHE A C 1
ATOM 1488 O O . PHE A 1 185 ? -19.657 3.063 11.276 1.00 80.81 185 PHE A O 1
ATOM 1495 N N . SER A 1 186 ? -21.410 3.796 12.491 1.00 78.56 186 SER A N 1
ATOM 1496 C CA . SER A 1 186 ? -20.874 5.137 12.719 1.00 78.56 186 SER A CA 1
ATOM 1497 C C . SER A 1 186 ? -19.777 5.103 13.775 1.00 78.56 186 SER A C 1
ATOM 1499 O O . SER A 1 186 ? -19.966 4.544 14.860 1.00 78.56 186 SER A O 1
ATOM 1501 N N . ALA A 1 187 ? -18.644 5.715 13.459 1.00 76.56 187 ALA A N 1
ATOM 1502 C CA . ALA A 1 187 ? -17.540 5.897 14.371 1.00 76.56 187 ALA A CA 1
ATOM 1503 C C . ALA A 1 187 ? -17.831 7.024 15.362 1.00 76.56 187 ALA A C 1
ATOM 1505 O O . ALA A 1 187 ? -18.438 8.056 15.055 1.00 76.56 187 ALA A O 1
ATOM 1506 N N . LEU A 1 188 ? -17.393 6.814 16.594 1.00 73.19 188 LEU A N 1
ATOM 1507 C CA . LEU A 1 188 ? -17.532 7.782 17.664 1.00 73.19 188 LEU A CA 1
ATOM 1508 C C . LEU A 1 188 ? -16.650 9.013 17.381 1.00 73.19 188 LEU A C 1
ATOM 1510 O O . LEU A 1 188 ? -15.469 8.852 17.143 1.00 73.19 188 LEU A O 1
ATOM 1514 N N . HIS A 1 189 ? -17.181 10.238 17.443 1.00 68.94 189 HIS A N 1
ATOM 1515 C CA . HIS A 1 189 ? -16.447 11.519 17.294 1.00 68.94 189 HIS A CA 1
ATOM 1516 C C . HIS A 1 189 ? -15.671 11.787 15.986 1.00 68.94 189 HIS A C 1
ATOM 1518 O O . HIS A 1 189 ? -15.405 12.951 15.700 1.00 68.94 189 HIS A O 1
ATOM 1524 N N . SER A 1 190 ? -15.354 10.781 15.178 1.00 65.19 190 SER A N 1
ATOM 1525 C CA . SER A 1 190 ? -14.604 10.902 13.922 1.00 65.19 190 SER A CA 1
ATOM 1526 C C . SER A 1 190 ? -15.468 10.814 12.685 1.00 65.19 190 SER A C 1
ATOM 1528 O O . SER A 1 190 ? -14.953 10.909 11.584 1.00 65.19 190 SER A O 1
ATOM 1530 N N . HIS A 1 191 ? -16.775 10.674 12.895 1.00 71.12 191 HIS A N 1
ATOM 1531 C CA . HIS A 1 191 ? -17.824 10.818 11.910 1.00 71.12 191 HIS A CA 1
ATOM 1532 C C . HIS A 1 191 ? -17.884 9.684 10.863 1.00 71.12 191 HIS A C 1
ATOM 1534 O O . HIS A 1 191 ? -18.988 9.217 10.610 1.00 71.12 191 HIS A O 1
ATOM 1540 N N . ALA A 1 192 ? -16.747 9.113 10.468 1.00 75.81 192 ALA A N 1
ATOM 1541 C CA . ALA A 1 192 ? -16.494 7.863 9.748 1.00 75.81 192 ALA A CA 1
ATOM 1542 C C . ALA A 1 192 ? -17.568 6.744 9.830 1.00 75.81 192 ALA A C 1
ATOM 1544 O O . ALA A 1 192 ? -18.206 6.503 10.858 1.00 75.81 192 ALA A O 1
ATOM 1545 N N . THR A 1 193 ? -17.737 5.989 8.738 1.00 79.75 193 THR A N 1
ATOM 1546 C CA . THR A 1 193 ? -18.633 4.828 8.616 1.00 79.75 193 THR A CA 1
ATOM 1547 C C . THR A 1 193 ? -17.916 3.557 8.143 1.00 79.75 193 THR A C 1
ATOM 1549 O O . THR A 1 193 ? -17.221 3.541 7.132 1.00 79.75 193 THR A O 1
ATOM 1552 N N . TYR A 1 194 ? -18.151 2.445 8.845 1.00 81.00 194 TYR A N 1
ATOM 1553 C CA . TYR A 1 194 ? -17.461 1.169 8.611 1.00 81.00 194 TYR A CA 1
ATOM 1554 C C . TYR A 1 194 ? -18.415 0.006 8.298 1.00 81.00 194 TYR A C 1
ATOM 1556 O O . TYR A 1 194 ? -19.574 0.038 8.724 1.00 81.00 194 TYR A O 1
ATOM 1564 N N . PRO A 1 195 ? -17.933 -1.073 7.642 1.00 79.62 195 PRO A N 1
ATOM 1565 C CA . PRO A 1 195 ? -18.729 -2.273 7.357 1.00 79.62 195 PRO A CA 1
ATOM 1566 C C . PRO A 1 195 ? -19.099 -3.092 8.599 1.00 79.62 195 PRO A C 1
ATOM 1568 O O . PRO A 1 195 ? -20.049 -3.874 8.564 1.00 79.62 195 PRO A O 1
ATOM 1571 N N . LYS A 1 196 ? -18.349 -2.946 9.698 1.00 79.94 196 LYS A N 1
ATOM 1572 C CA . LYS A 1 196 ? -18.515 -3.749 10.915 1.00 79.94 196 LYS A CA 1
ATOM 1573 C C . LYS A 1 196 ? -18.273 -2.943 12.192 1.00 79.94 196 LYS A C 1
ATOM 1575 O O . LYS A 1 196 ? -17.523 -1.961 12.164 1.00 79.94 196 LYS A O 1
ATOM 1580 N N . PRO A 1 197 ? -18.857 -3.367 13.328 1.00 74.94 197 PRO A N 1
ATOM 1581 C CA . PRO A 1 197 ? -18.451 -2.858 14.625 1.00 74.94 197 PRO A CA 1
ATOM 1582 C C . PRO A 1 197 ? -17.028 -3.349 14.931 1.00 74.94 197 PRO A C 1
ATOM 1584 O O . PRO A 1 197 ? -16.736 -4.539 14.836 1.00 74.94 197 PRO A O 1
ATOM 1587 N N . SER A 1 198 ? -16.144 -2.433 15.304 1.00 74.56 198 SER A N 1
ATOM 1588 C CA . SER A 1 198 ? -14.779 -2.700 15.750 1.00 74.56 198 SER A CA 1
ATOM 1589 C C . SER A 1 198 ? -14.438 -1.776 16.909 1.00 74.56 198 SER A C 1
ATOM 1591 O O . SER A 1 198 ? -14.908 -0.635 16.956 1.00 74.56 198 SER A O 1
ATOM 1593 N N . TYR A 1 199 ? -13.666 -2.300 17.857 1.00 73.69 199 TYR A N 1
ATOM 1594 C CA . TYR A 1 199 ? -13.153 -1.527 18.981 1.00 73.69 199 TYR A CA 1
ATOM 1595 C C . TYR A 1 199 ? -12.231 -0.432 18.460 1.00 73.69 199 TYR A C 1
ATOM 1597 O O . TYR A 1 199 ? -12.579 0.734 18.568 1.00 73.69 199 TYR A O 1
ATOM 1605 N N . ASP A 1 200 ? -11.182 -0.805 17.729 1.00 75.31 200 ASP A N 1
ATOM 1606 C CA . ASP A 1 200 ? -10.289 0.152 17.086 1.00 75.31 200 ASP A CA 1
ATOM 1607 C C . ASP A 1 200 ? -10.166 -0.163 15.594 1.00 75.31 200 ASP A C 1
ATOM 1609 O O . ASP A 1 200 ? -9.831 -1.280 15.192 1.00 75.31 200 ASP A O 1
ATOM 1613 N N . ASN A 1 201 ? -10.443 0.828 14.752 1.00 75.38 201 ASN A N 1
ATOM 1614 C CA . ASN A 1 201 ? -10.068 0.829 13.344 1.00 75.38 201 ASN A CA 1
ATOM 1615 C C . ASN A 1 201 ? -8.918 1.815 13.170 1.00 75.38 201 ASN A C 1
ATOM 1617 O O . ASN A 1 201 ? -9.132 3.025 13.134 1.00 75.38 201 ASN A O 1
ATOM 1621 N N . VAL A 1 202 ? -7.690 1.310 13.093 1.00 74.81 202 VAL A N 1
ATOM 1622 C CA . VAL A 1 202 ? -6.511 2.158 12.893 1.00 74.81 202 VAL A CA 1
ATOM 1623 C C . VAL A 1 202 ? -6.522 2.689 11.464 1.00 74.81 202 VAL A C 1
ATOM 1625 O O . VAL A 1 202 ? -6.455 1.908 10.514 1.00 74.81 202 VAL A O 1
ATOM 1628 N N . TYR A 1 203 ? -6.586 4.010 11.306 1.00 68.62 203 TYR A N 1
ATOM 1629 C CA . TYR A 1 203 ? -6.553 4.647 9.986 1.00 68.62 203 TYR A CA 1
ATOM 1630 C C . TYR A 1 203 ? -5.276 5.453 9.742 1.00 68.62 203 TYR A C 1
ATOM 1632 O O . TYR A 1 203 ? -4.940 5.729 8.590 1.00 68.62 203 TYR A O 1
ATOM 1640 N N . THR A 1 204 ? -4.529 5.807 10.793 1.00 71.56 204 THR A N 1
ATOM 1641 C CA . THR A 1 204 ? -3.171 6.339 10.650 1.00 71.56 204 THR A CA 1
ATOM 1642 C C . THR A 1 204 ? -2.309 6.027 11.872 1.00 71.56 204 THR A C 1
ATOM 1644 O O . THR A 1 204 ? -2.784 5.998 13.007 1.00 71.56 204 THR A O 1
ATOM 1647 N N . THR A 1 205 ? -1.016 5.836 11.626 1.00 72.12 205 THR A N 1
ATOM 1648 C CA . THR A 1 205 ? 0.006 5.556 12.639 1.00 72.12 205 THR A CA 1
ATOM 1649 C C . THR A 1 205 ? 1.038 6.672 12.614 1.00 72.12 205 THR A C 1
ATOM 1651 O O . THR A 1 205 ? 1.510 7.058 11.546 1.00 72.12 205 THR A O 1
ATOM 1654 N N . VAL A 1 206 ? 1.387 7.202 13.784 1.00 69.25 206 VAL A N 1
ATOM 1655 C CA . VAL A 1 206 ? 2.407 8.243 13.933 1.00 69.25 206 VAL A CA 1
ATOM 1656 C C . VAL A 1 206 ? 3.599 7.644 14.665 1.00 69.25 206 VAL A C 1
ATOM 1658 O O . VAL A 1 206 ? 3.570 7.460 15.882 1.00 69.25 206 VAL A O 1
ATOM 1661 N N . GLU A 1 207 ? 4.638 7.312 13.904 1.00 65.62 207 GLU A N 1
ATOM 1662 C CA . GLU A 1 207 ? 5.891 6.771 14.431 1.00 65.62 207 GLU A CA 1
ATOM 1663 C C . GLU A 1 207 ? 6.719 7.875 15.103 1.00 65.62 207 GLU A C 1
ATOM 1665 O O . GLU A 1 207 ? 6.864 8.978 14.566 1.00 65.62 207 GLU A O 1
ATO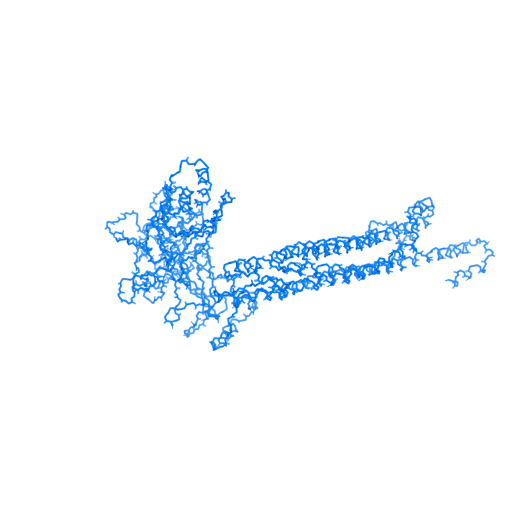M 1670 N N . VAL A 1 208 ? 7.279 7.588 16.284 1.00 59.81 208 VAL A N 1
ATOM 1671 C CA . VAL A 1 208 ? 8.084 8.546 17.061 1.00 59.81 208 VAL A CA 1
ATOM 1672 C C . VAL A 1 208 ? 9.510 7.995 17.216 1.00 59.81 208 VAL A C 1
ATOM 1674 O O . VAL A 1 208 ? 9.799 7.288 18.178 1.00 59.81 208 VAL A O 1
ATOM 1677 N N . PRO A 1 209 ? 10.437 8.311 16.291 1.00 49.25 209 PRO A N 1
ATOM 1678 C CA . PRO A 1 209 ? 11.681 7.552 16.094 1.00 49.25 209 PRO A CA 1
ATOM 1679 C C . PRO A 1 209 ? 12.771 7.738 17.169 1.00 49.25 209 PRO A C 1
ATOM 1681 O O . PRO A 1 209 ? 13.884 7.252 16.997 1.00 49.25 209 PRO A O 1
ATOM 1684 N N . PHE A 1 210 ? 12.505 8.462 18.257 1.00 58.31 210 PHE A N 1
ATOM 1685 C CA . PHE A 1 210 ? 13.535 8.896 19.213 1.00 58.31 210 PHE A CA 1
ATOM 1686 C C . PHE A 1 210 ? 13.229 8.584 20.688 1.00 58.31 210 PHE A C 1
ATOM 1688 O O . PHE A 1 210 ? 14.027 8.948 21.552 1.00 58.31 210 PHE A O 1
ATOM 1695 N N . PHE A 1 211 ? 12.128 7.886 20.996 1.00 55.19 211 PHE A N 1
ATOM 1696 C CA . PHE A 1 211 ? 11.876 7.347 22.338 1.00 55.19 211 PHE A CA 1
ATOM 1697 C C . PHE A 1 211 ? 12.023 5.826 22.344 1.00 55.19 211 PHE A C 1
ATOM 1699 O O . PHE A 1 211 ? 11.223 5.116 21.740 1.00 55.19 211 PHE A O 1
ATOM 1706 N N . PHE A 1 212 ? 13.019 5.325 23.078 1.00 49.31 212 PHE A N 1
ATOM 1707 C CA . PHE A 1 212 ? 13.055 3.920 23.479 1.00 49.31 212 PHE A CA 1
ATOM 1708 C C . PHE A 1 212 ? 11.761 3.633 24.275 1.00 49.31 212 PHE A C 1
ATOM 1710 O O . PHE A 1 212 ? 11.459 4.371 25.210 1.00 49.31 212 PHE A O 1
ATOM 1717 N N . ASP A 1 213 ? 10.984 2.626 23.859 1.00 53.81 213 ASP A N 1
ATOM 1718 C CA . ASP A 1 213 ? 9.710 2.140 24.443 1.00 53.81 213 ASP A CA 1
ATOM 1719 C C . ASP A 1 213 ? 8.376 2.755 23.955 1.00 53.81 213 ASP A C 1
ATOM 1721 O O . ASP A 1 213 ? 7.320 2.192 24.265 1.00 53.81 213 ASP A O 1
ATOM 1725 N N . LEU A 1 214 ? 8.367 3.834 23.158 1.00 55.81 214 LEU A N 1
ATOM 1726 C CA . LEU A 1 214 ? 7.144 4.319 22.489 1.00 55.81 214 LEU A CA 1
ATOM 1727 C C . LEU A 1 214 ? 7.213 3.997 20.993 1.00 55.81 214 LEU A C 1
ATOM 1729 O O . LEU A 1 214 ? 7.891 4.687 20.240 1.00 55.81 214 LEU A O 1
ATOM 1733 N N . GLN A 1 215 ? 6.504 2.948 20.570 1.00 60.34 215 GLN A N 1
ATOM 1734 C CA . GLN A 1 215 ? 6.538 2.477 19.180 1.00 60.34 215 GLN A CA 1
ATOM 1735 C C . GLN A 1 215 ? 5.803 3.435 18.234 1.00 60.34 215 GLN A C 1
ATOM 1737 O O . GLN A 1 215 ? 6.372 3.896 17.246 1.00 60.34 215 GLN A O 1
ATOM 1742 N N . ALA A 1 216 ? 4.548 3.763 18.549 1.00 66.00 216 ALA A N 1
ATOM 1743 C CA . ALA A 1 216 ? 3.743 4.689 17.765 1.00 66.00 216 ALA A CA 1
ATOM 1744 C C . ALA A 1 216 ? 2.548 5.225 18.563 1.00 66.00 216 ALA A C 1
ATOM 1746 O O . ALA A 1 216 ? 2.124 4.637 19.559 1.00 66.00 216 ALA A O 1
ATOM 1747 N N . ILE A 1 217 ? 1.978 6.327 18.080 1.00 68.12 217 ILE A N 1
ATOM 1748 C CA . ILE A 1 217 ? 0.641 6.788 18.458 1.00 68.12 217 ILE A CA 1
ATOM 1749 C C . ILE A 1 217 ? -0.319 6.342 17.355 1.00 68.12 217 ILE A C 1
ATOM 1751 O O . ILE A 1 217 ? -0.107 6.665 16.182 1.00 68.12 217 ILE A O 1
ATOM 1755 N N . LEU A 1 218 ? -1.361 5.597 17.723 1.00 76.12 218 LEU A N 1
ATOM 1756 C CA . LEU A 1 218 ? -2.368 5.121 16.781 1.00 76.12 218 LEU A CA 1
ATOM 1757 C C . LEU A 1 218 ? -3.553 6.078 16.800 1.00 76.12 218 LEU A C 1
ATOM 1759 O O . LEU A 1 218 ? -4.100 6.388 17.862 1.00 76.12 218 LEU A O 1
ATOM 1763 N N . VAL A 1 219 ? -3.947 6.546 15.623 1.00 74.94 219 VAL A N 1
ATOM 1764 C CA . VAL A 1 219 ? -5.193 7.284 15.454 1.00 74.94 219 VAL A CA 1
ATOM 1765 C C . VAL A 1 219 ? -6.226 6.310 14.918 1.00 74.94 219 VAL A C 1
ATOM 1767 O O . VAL A 1 219 ? -5.997 5.623 13.912 1.00 74.94 219 VAL A O 1
ATOM 1770 N N . THR A 1 220 ? -7.327 6.204 15.647 1.00 77.50 220 THR A N 1
ATOM 1771 C CA . THR A 1 220 ? -8.266 5.102 15.505 1.00 77.50 220 THR A CA 1
ATOM 1772 C C . THR A 1 220 ? -9.689 5.610 15.414 1.00 77.50 220 THR A C 1
ATOM 1774 O O . THR A 1 220 ? -9.997 6.728 15.813 1.00 77.50 220 THR A O 1
ATOM 1777 N N . ASP A 1 221 ? -10.567 4.769 14.888 1.00 78.50 221 ASP A N 1
ATOM 1778 C CA . ASP A 1 221 ? -12.003 4.988 14.891 1.00 78.50 221 ASP A CA 1
ATOM 1779 C C . ASP A 1 221 ? -12.712 3.846 15.585 1.00 78.50 221 ASP A C 1
ATOM 1781 O O . ASP A 1 221 ? -12.490 2.673 15.277 1.00 78.50 221 ASP A O 1
ATOM 1785 N N . ARG A 1 222 ? -13.615 4.197 16.500 1.00 77.19 222 ARG A N 1
ATOM 1786 C CA . ARG A 1 222 ? -14.327 3.226 17.327 1.00 77.19 222 ARG A CA 1
ATOM 1787 C C . ARG A 1 222 ? -15.776 3.144 16.903 1.00 77.19 222 ARG A C 1
ATOM 1789 O O . ARG A 1 222 ? -16.519 4.114 17.047 1.00 77.19 222 ARG A O 1
ATOM 1796 N N . THR A 1 223 ? -16.188 1.984 16.405 1.00 75.56 223 THR A N 1
ATOM 1797 C CA . THR A 1 223 ? -17.570 1.733 15.958 1.00 75.56 223 THR A CA 1
ATOM 1798 C C . THR A 1 223 ? -18.298 0.735 16.853 1.00 75.56 223 THR A C 1
ATOM 1800 O O . THR A 1 223 ? -19.529 0.711 16.894 1.00 75.56 223 THR A O 1
ATOM 1803 N N . CYS A 1 224 ? -17.561 -0.055 17.639 1.00 68.88 224 CYS A N 1
ATOM 1804 C CA . CYS A 1 224 ? -18.084 -0.958 18.660 1.00 68.88 224 CYS A CA 1
ATOM 1805 C C . CYS A 1 224 ? -18.461 -0.185 19.936 1.00 68.88 224 CYS A C 1
ATOM 1807 O O . CYS A 1 224 ? -18.058 -0.531 21.042 1.00 68.88 224 CYS A O 1
ATOM 1809 N N . TYR A 1 225 ? -19.250 0.882 19.797 1.00 64.56 225 TYR A N 1
ATOM 1810 C CA . TYR A 1 225 ? -19.880 1.514 20.947 1.00 64.56 225 TYR A CA 1
ATOM 1811 C C . TYR A 1 225 ? -21.201 0.808 21.235 1.00 64.56 225 TYR A C 1
ATOM 1813 O O . TYR A 1 225 ? -22.218 1.032 20.572 1.00 64.56 225 TYR A O 1
ATOM 1821 N N . LEU A 1 226 ? -21.156 -0.092 22.213 1.00 60.59 226 LEU A N 1
ATOM 1822 C CA . LEU A 1 226 ? -22.321 -0.825 22.670 1.00 60.59 226 LEU A CA 1
ATOM 1823 C C . LEU A 1 226 ? -23.156 0.086 23.577 1.00 60.59 226 LEU A C 1
ATOM 1825 O O . LEU A 1 226 ? -22.744 0.414 24.690 1.00 60.59 226 LEU A O 1
ATOM 1829 N N . ARG A 1 227 ? -24.342 0.490 23.114 1.00 60.69 227 ARG A N 1
ATOM 1830 C CA . ARG A 1 227 ? -25.312 1.206 23.954 1.00 60.69 227 ARG A CA 1
ATOM 1831 C C . ARG A 1 227 ? -25.681 0.365 25.180 1.00 60.69 227 ARG A C 1
ATOM 1833 O O . ARG A 1 227 ? -25.502 -0.853 25.193 1.00 60.69 227 ARG A O 1
ATOM 1840 N N . GLU A 1 228 ? -26.268 1.002 26.195 1.00 58.69 228 GLU A N 1
ATOM 1841 C CA . GLU A 1 228 ? -26.738 0.308 27.409 1.00 58.69 228 GLU A CA 1
ATOM 1842 C C . GLU A 1 228 ? -27.680 -0.879 27.096 1.00 58.69 228 GLU A C 1
ATOM 1844 O O . GLU A 1 228 ? -27.703 -1.863 27.833 1.00 58.69 228 GLU A O 1
ATOM 1849 N N . ASP A 1 229 ? -28.404 -0.823 25.972 1.00 60.75 229 ASP A N 1
ATOM 1850 C CA . ASP A 1 229 ? -29.321 -1.858 25.471 1.00 60.75 229 ASP A CA 1
ATOM 1851 C C . ASP A 1 229 ? -28.664 -2.931 24.575 1.00 60.75 229 ASP A C 1
ATOM 1853 O O . ASP A 1 229 ? -29.357 -3.777 24.009 1.00 60.75 229 ASP A O 1
ATOM 1857 N N . LYS A 1 230 ? -27.332 -2.931 24.462 1.00 64.62 230 LYS A N 1
ATOM 1858 C CA . LYS A 1 230 ? -26.535 -3.837 23.621 1.00 64.62 230 LYS A CA 1
ATOM 1859 C C . LYS A 1 230 ? -26.693 -3.658 22.106 1.00 64.62 230 LYS A C 1
ATOM 1861 O O . LYS A 1 230 ? -26.456 -4.601 21.351 1.00 64.62 230 LYS A O 1
ATOM 1866 N N . THR A 1 231 ? -27.052 -2.464 21.643 1.00 68.44 231 THR A N 1
ATOM 1867 C CA . THR A 1 231 ? -27.139 -2.144 20.208 1.00 68.44 231 THR A CA 1
ATOM 1868 C C . THR A 1 231 ? -26.041 -1.177 19.742 1.00 68.44 231 THR A C 1
ATOM 1870 O O . THR A 1 231 ? -25.438 -0.472 20.552 1.00 68.44 231 THR A O 1
ATOM 1873 N N . TYR A 1 232 ? -25.774 -1.152 18.429 1.00 71.62 232 TYR A N 1
ATOM 1874 C CA . TYR A 1 232 ? -24.759 -0.298 17.791 1.00 71.62 232 TYR A CA 1
ATOM 1875 C C . TYR A 1 232 ? -25.394 0.806 16.958 1.00 71.62 232 TYR A C 1
ATOM 1877 O O . TYR A 1 232 ? -26.334 0.535 16.209 1.00 71.62 232 TYR A O 1
ATOM 1885 N N . ASN A 1 233 ? -24.839 2.014 17.019 1.00 75.62 233 ASN A N 1
ATOM 1886 C CA . ASN A 1 233 ? -25.267 3.120 16.168 1.00 75.62 233 ASN A CA 1
ATOM 1887 C C . ASN A 1 233 ? -24.920 2.845 14.696 1.00 75.62 233 ASN A C 1
ATOM 1889 O O . ASN A 1 233 ? -23.764 2.594 14.351 1.00 75.62 233 ASN A O 1
ATOM 1893 N N . MET A 1 234 ? -25.924 2.897 13.825 1.00 78.00 234 MET A N 1
ATOM 1894 C CA . MET A 1 234 ? -25.777 2.570 12.409 1.00 78.00 234 MET A CA 1
ATOM 1895 C C . MET A 1 234 ? -26.606 3.477 11.509 1.00 78.00 234 MET A C 1
ATOM 1897 O O . MET A 1 234 ? -27.731 3.868 11.833 1.00 78.00 234 MET A O 1
ATOM 1901 N N . PHE A 1 235 ? -26.055 3.762 10.337 1.00 76.56 235 PHE A N 1
ATOM 1902 C CA . PHE A 1 235 ? -26.783 4.327 9.217 1.00 76.56 235 PHE A CA 1
ATOM 1903 C C . PHE A 1 235 ? -27.394 3.195 8.406 1.00 76.56 235 PHE A C 1
ATOM 1905 O O . PHE A 1 235 ? -26.703 2.272 7.965 1.00 76.56 235 PHE A O 1
ATOM 1912 N N . LYS A 1 236 ? -28.709 3.277 8.218 1.00 79.94 236 LYS A N 1
ATOM 1913 C CA . LYS A 1 236 ? -29.470 2.330 7.416 1.00 79.94 236 LYS A CA 1
ATOM 1914 C C . LYS A 1 236 ? -30.286 3.102 6.378 1.00 79.94 236 LYS A C 1
ATOM 1916 O O . LYS A 1 236 ? -31.222 3.805 6.771 1.00 79.94 236 LYS A O 1
ATOM 1921 N N . PRO A 1 237 ? -29.965 2.971 5.080 1.00 77.81 237 PRO A N 1
ATOM 1922 C CA . PRO A 1 237 ? -30.812 3.484 4.011 1.00 77.81 237 PRO A CA 1
ATOM 1923 C C . PRO A 1 237 ? -32.230 2.900 4.087 1.00 77.81 237 PRO A C 1
ATOM 1925 O O . PRO A 1 237 ? -32.417 1.697 4.279 1.00 77.81 237 PRO A O 1
ATOM 1928 N N . SER A 1 238 ? -33.238 3.756 3.950 1.00 74.56 238 SER A N 1
ATOM 1929 C CA . SER A 1 238 ? -34.660 3.412 3.891 1.00 74.56 238 SER A CA 1
ATOM 1930 C C . SER A 1 238 ? -35.416 4.432 3.042 1.00 74.56 238 SER A C 1
ATOM 1932 O O . SER A 1 238 ? -34.981 5.571 2.915 1.00 74.56 238 SER A O 1
ATOM 1934 N N . GLU A 1 239 ? -36.600 4.082 2.542 1.00 75.44 239 GLU A N 1
ATOM 1935 C CA . GLU A 1 239 ? -37.446 4.998 1.754 1.00 75.44 239 GLU A CA 1
ATOM 1936 C C . GLU A 1 239 ? -37.759 6.333 2.456 1.00 75.44 239 GLU A C 1
ATOM 1938 O O . GLU A 1 239 ? -38.086 7.314 1.798 1.00 75.44 239 GLU A O 1
ATOM 1943 N N . LYS A 1 240 ? -37.673 6.381 3.791 1.00 75.00 240 LYS A N 1
ATOM 1944 C CA . LYS A 1 240 ? -38.012 7.567 4.589 1.00 75.00 240 LYS A CA 1
ATOM 1945 C C . LYS A 1 240 ? -36.850 8.532 4.787 1.00 75.00 240 LYS A C 1
ATOM 1947 O O . LYS A 1 240 ? -37.098 9.693 5.095 1.00 75.00 240 LYS A O 1
ATOM 1952 N N . ASN A 1 241 ? -35.614 8.049 4.674 1.00 73.44 241 ASN A N 1
ATOM 1953 C CA . ASN A 1 241 ? -34.417 8.840 4.946 1.00 73.44 241 ASN A CA 1
ATOM 1954 C C . ASN A 1 241 ? -33.472 8.933 3.744 1.00 73.44 241 ASN A C 1
ATOM 1956 O O . ASN A 1 241 ? -32.501 9.666 3.837 1.00 73.44 241 ASN A O 1
ATOM 1960 N N . VAL A 1 242 ? -33.737 8.259 2.618 1.00 80.31 242 VAL A N 1
ATOM 1961 C CA . VAL A 1 242 ? -32.932 8.423 1.397 1.00 80.31 242 VAL A CA 1
ATOM 1962 C C . VAL A 1 242 ? -33.450 9.566 0.524 1.00 80.31 242 VAL A C 1
ATOM 1964 O O . VAL A 1 242 ? -34.607 9.572 0.108 1.00 80.31 242 VAL A O 1
ATOM 1967 N N . LEU A 1 243 ? -32.582 10.530 0.216 1.00 82.31 243 LEU A N 1
ATOM 1968 C CA . LEU A 1 243 ? -32.884 11.680 -0.638 1.00 82.31 243 LEU A CA 1
ATOM 1969 C C . LEU A 1 243 ? -31.999 11.659 -1.882 1.00 82.31 243 LEU A C 1
ATOM 1971 O O . LEU A 1 243 ? -30.778 11.601 -1.778 1.00 82.31 243 LEU A O 1
ATOM 1975 N N . ARG A 1 244 ? -32.598 11.734 -3.072 1.00 84.06 244 ARG A N 1
ATOM 1976 C CA . ARG A 1 244 ? -31.830 11.753 -4.322 1.00 84.06 244 ARG A CA 1
ATOM 1977 C C . ARG A 1 244 ? -31.085 13.084 -4.471 1.00 84.06 244 ARG A C 1
ATOM 1979 O O . ARG A 1 244 ? -31.708 14.143 -4.411 1.00 84.06 244 ARG A O 1
ATOM 1986 N N . ILE A 1 245 ? -29.787 13.013 -4.738 1.00 80.25 245 ILE A N 1
ATOM 1987 C CA . ILE A 1 245 ? -28.993 14.111 -5.288 1.00 80.25 245 ILE A CA 1
ATOM 1988 C C . ILE A 1 245 ? -28.940 13.956 -6.810 1.00 80.25 245 ILE A C 1
ATOM 1990 O O . ILE A 1 245 ? -28.754 12.859 -7.342 1.00 80.25 245 ILE A O 1
ATOM 1994 N N . GLN A 1 246 ? -29.169 15.064 -7.501 1.00 77.19 246 GLN A N 1
ATOM 1995 C CA . GLN A 1 246 ? -29.075 15.210 -8.940 1.00 77.19 246 GLN A CA 1
ATOM 1996 C C . GLN A 1 246 ? -27.621 15.119 -9.384 1.00 77.19 246 GLN A C 1
ATOM 1998 O O . GLN A 1 246 ? -26.707 15.616 -8.721 1.00 77.19 246 GLN A O 1
ATOM 2003 N N . ASN A 1 247 ? -27.408 14.486 -10.533 1.00 73.06 247 ASN A N 1
ATOM 2004 C CA . ASN A 1 247 ? -26.097 14.537 -11.160 1.00 73.06 247 ASN A CA 1
ATOM 2005 C C . ASN A 1 247 ? -25.776 15.984 -11.570 1.00 73.06 247 ASN A C 1
ATOM 2007 O O . ASN A 1 247 ? -26.693 16.748 -11.866 1.00 73.06 247 ASN A O 1
ATOM 2011 N N . PRO A 1 248 ? -24.491 16.364 -11.664 1.00 69.94 248 PRO A N 1
ATOM 2012 C CA . PRO A 1 248 ? -24.087 17.707 -12.090 1.00 69.94 248 PRO A CA 1
ATOM 2013 C C . PRO A 1 248 ? -24.741 18.174 -13.397 1.00 69.94 248 PRO A C 1
ATOM 2015 O O . PRO A 1 248 ? -25.086 19.339 -13.541 1.00 69.94 248 PRO A O 1
ATOM 2018 N N . SER A 1 249 ? -24.943 17.246 -14.335 1.00 71.69 249 SER A N 1
ATOM 2019 C CA . SER A 1 249 ? -25.592 17.480 -15.627 1.00 71.69 249 SER A CA 1
ATOM 2020 C C . SER A 1 249 ? -27.117 17.615 -15.566 1.00 71.69 249 SER A C 1
ATOM 2022 O O . SER A 1 249 ? -27.730 17.846 -16.594 1.00 71.69 249 SER A O 1
ATOM 2024 N N . GLU A 1 250 ? -27.742 17.393 -14.411 1.00 76.50 250 GLU A N 1
ATOM 2025 C CA . GLU A 1 250 ? -29.198 17.469 -14.214 1.00 76.50 250 GLU A CA 1
ATOM 2026 C C . GLU A 1 250 ? -29.626 18.769 -13.512 1.00 76.50 250 GLU A C 1
ATOM 2028 O O . GLU A 1 250 ? -30.806 18.949 -13.215 1.00 76.50 250 GLU A O 1
ATOM 2033 N N . ILE A 1 251 ? -28.675 19.651 -13.186 1.00 77.25 251 ILE A N 1
ATOM 2034 C CA . ILE A 1 251 ? -28.932 20.920 -12.503 1.00 77.25 251 ILE A CA 1
ATOM 2035 C C . ILE A 1 251 ? -28.905 22.038 -13.551 1.00 77.25 251 ILE A C 1
ATOM 2037 O O . ILE A 1 251 ? -27.838 22.540 -13.904 1.00 77.25 251 ILE A O 1
ATOM 2041 N N . GLU A 1 252 ? -30.080 22.431 -14.048 1.00 76.50 252 GLU A N 1
ATOM 2042 C CA . GLU A 1 252 ? -30.233 23.435 -15.107 1.00 76.50 252 GLU A CA 1
ATOM 2043 C C . GLU A 1 252 ? -31.121 24.615 -14.673 1.00 76.50 252 GLU A C 1
ATOM 2045 O O . GLU A 1 252 ? -32.146 24.447 -14.004 1.00 76.50 252 GLU A O 1
ATOM 2050 N N . ILE A 1 253 ? -30.727 25.836 -15.064 1.00 70.31 253 ILE A N 1
ATOM 2051 C CA . ILE A 1 253 ? -31.447 27.073 -14.720 1.00 70.31 253 ILE A CA 1
ATOM 2052 C C . ILE A 1 253 ? -32.827 27.068 -15.382 1.00 70.31 253 ILE A C 1
ATOM 2054 O O . ILE A 1 253 ? -32.934 27.052 -16.605 1.00 70.31 253 ILE A O 1
ATOM 2058 N N . GLY A 1 254 ? -33.878 27.172 -14.567 1.00 71.25 254 GLY A N 1
ATOM 2059 C CA . GLY A 1 254 ? -35.263 27.270 -15.036 1.00 71.25 254 GLY A CA 1
ATOM 2060 C C . GLY A 1 254 ? -35.927 25.927 -15.353 1.00 71.25 254 GLY A C 1
ATOM 2061 O O . GLY A 1 254 ? -37.135 25.910 -15.586 1.00 71.25 254 GLY A O 1
ATOM 2062 N N . GLU A 1 255 ? -35.176 24.824 -15.314 1.00 79.75 255 GLU A N 1
ATOM 2063 C CA . GLU A 1 255 ? -35.707 23.460 -15.447 1.00 79.75 255 GLU A 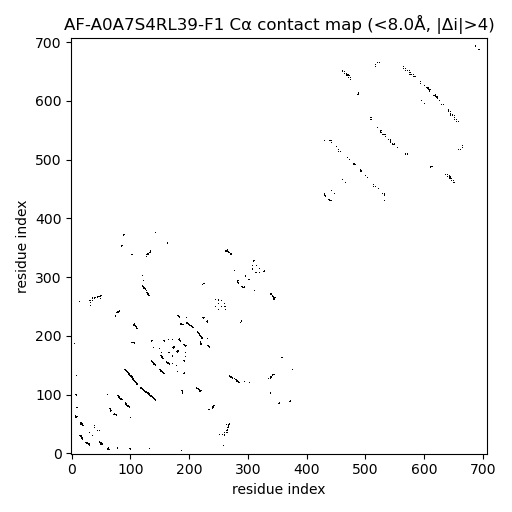CA 1
ATOM 2064 C C . GLU A 1 255 ? -35.682 22.702 -14.113 1.00 79.75 255 GLU A C 1
ATOM 2066 O O . GLU A 1 255 ? -36.637 21.997 -13.777 1.00 79.75 255 GLU A O 1
ATOM 2071 N N . THR A 1 256 ? -34.625 22.882 -13.319 1.00 79.38 256 THR A N 1
ATOM 2072 C CA . THR A 1 256 ? -34.511 22.297 -11.981 1.00 79.38 256 THR A CA 1
ATOM 2073 C C . THR A 1 256 ? -35.294 23.129 -10.963 1.00 79.38 256 THR A C 1
ATOM 2075 O O . THR A 1 256 ? -35.229 24.357 -10.965 1.00 79.38 256 THR A O 1
ATOM 2078 N N . ASP A 1 257 ? -36.032 22.462 -10.067 1.00 81.75 257 ASP A N 1
ATOM 2079 C CA . ASP A 1 257 ? -36.685 23.111 -8.922 1.00 81.75 257 ASP A CA 1
ATOM 2080 C C . ASP A 1 257 ? -35.634 23.894 -8.121 1.00 81.75 257 ASP A C 1
ATOM 2082 O O . ASP A 1 257 ? -34.638 23.317 -7.678 1.00 81.75 257 ASP A O 1
ATOM 2086 N N . GLU A 1 258 ? -35.853 25.198 -7.926 1.00 75.69 258 GLU A N 1
ATOM 2087 C CA . GLU A 1 258 ? -34.902 26.095 -7.251 1.00 75.69 258 GLU A CA 1
ATOM 2088 C C . GLU A 1 258 ? -34.486 25.570 -5.874 1.00 75.69 258 GLU A C 1
ATOM 2090 O O . GLU A 1 258 ? -33.361 25.759 -5.415 1.00 75.69 258 GLU A O 1
ATOM 2095 N N . SER A 1 259 ? -35.373 24.818 -5.231 1.00 74.44 259 SER A N 1
ATOM 2096 C CA . SER A 1 259 ? -35.126 24.206 -3.939 1.00 74.44 259 SER A CA 1
ATOM 2097 C C . SER A 1 259 ? -34.110 23.048 -3.964 1.00 74.44 259 SER A C 1
ATOM 2099 O O . SER A 1 259 ? -33.775 22.503 -2.909 1.00 74.44 259 SER A O 1
ATOM 2101 N N . LEU A 1 260 ? -33.597 22.679 -5.140 1.00 77.81 260 LEU A N 1
ATOM 2102 C CA . LEU A 1 260 ? -32.534 21.694 -5.356 1.00 77.81 260 LEU A CA 1
ATOM 2103 C C . LEU A 1 260 ? -31.215 22.325 -5.824 1.00 77.81 260 LEU A C 1
ATOM 2105 O O . LEU A 1 260 ? -30.204 21.627 -5.859 1.00 77.81 260 LEU A O 1
ATOM 2109 N N . TYR A 1 261 ? -31.182 23.627 -6.129 1.00 78.31 261 TYR A N 1
ATOM 2110 C CA . TYR A 1 261 ? -29.986 24.286 -6.665 1.00 78.31 261 TYR A CA 1
ATOM 2111 C C . TYR A 1 261 ? -28.760 24.150 -5.764 1.00 78.31 261 TYR A C 1
ATOM 2113 O O . TYR A 1 261 ? -27.651 23.991 -6.270 1.00 78.31 261 TYR A O 1
ATOM 2121 N N . TRP A 1 262 ? -28.952 24.111 -4.443 1.00 78.94 262 TRP A N 1
ATOM 2122 C CA . TRP A 1 262 ? -27.889 23.897 -3.455 1.00 78.94 262 TRP A CA 1
ATOM 2123 C C . TRP A 1 262 ? -26.972 22.700 -3.775 1.00 78.94 262 TRP A C 1
ATOM 2125 O O . TRP A 1 262 ? -25.799 22.710 -3.405 1.00 78.94 262 TRP A O 1
ATOM 2135 N N . GLN A 1 263 ? -27.471 21.682 -4.487 1.00 80.44 263 GLN A N 1
ATOM 2136 C CA . GLN A 1 263 ? -26.708 20.493 -4.889 1.00 80.44 263 GLN A CA 1
ATOM 2137 C C . GLN A 1 263 ? -25.560 20.823 -5.854 1.00 80.44 263 GLN A C 1
ATOM 2139 O O . GLN A 1 263 ? -24.574 20.090 -5.913 1.00 80.44 263 GLN A O 1
ATOM 2144 N N . GLY A 1 264 ? -25.662 21.944 -6.572 1.00 76.38 264 GLY A N 1
ATOM 2145 C CA . GLY A 1 264 ? -24.638 22.445 -7.483 1.00 76.38 264 GLY A CA 1
ATOM 2146 C C . GLY A 1 264 ? -23.474 23.160 -6.793 1.00 76.38 264 GLY A C 1
ATOM 2147 O O . GLY A 1 264 ? -22.523 23.535 -7.474 1.00 76.38 264 GLY A O 1
ATOM 2148 N N . PHE A 1 265 ? -23.510 23.360 -5.469 1.00 81.00 265 PHE A N 1
ATOM 2149 C CA . PHE A 1 265 ? -22.435 24.055 -4.760 1.00 81.00 265 PHE A CA 1
ATOM 2150 C C . PHE A 1 265 ? -21.152 23.210 -4.687 1.00 81.00 265 PHE A C 1
ATOM 2152 O O . PHE A 1 265 ? -21.099 22.184 -4.004 1.00 81.00 265 PHE A O 1
ATOM 2159 N N . ALA A 1 266 ? -20.091 23.682 -5.341 1.00 79.56 266 ALA A N 1
ATOM 2160 C CA . ALA A 1 266 ? -18.779 23.039 -5.412 1.00 79.56 266 ALA A CA 1
ATOM 2161 C C . ALA A 1 266 ? -17.784 23.491 -4.329 1.00 79.56 266 ALA A C 1
ATOM 2163 O O . ALA A 1 266 ? -16.748 22.843 -4.149 1.00 79.56 266 ALA A O 1
ATOM 2164 N N . GLY A 1 267 ? -18.063 24.602 -3.637 1.00 79.88 267 GLY A N 1
ATOM 2165 C CA . GLY A 1 267 ? -17.184 25.171 -2.610 1.00 79.88 267 GLY A CA 1
ATOM 2166 C C . GLY A 1 267 ? -17.147 24.357 -1.311 1.00 79.88 267 GLY A C 1
ATOM 2167 O O . GLY A 1 267 ? -17.545 23.191 -1.279 1.00 79.88 267 GLY A O 1
ATOM 2168 N N . GLN A 1 268 ? -16.650 24.954 -0.225 1.00 83.25 268 GLN A N 1
ATOM 2169 C CA . GLN A 1 268 ? -16.504 24.260 1.062 1.00 83.25 268 GLN A CA 1
ATOM 2170 C C . GLN A 1 268 ? -17.839 24.106 1.806 1.00 83.25 268 GLN A C 1
ATOM 2172 O O . GLN A 1 268 ? -18.536 25.079 2.065 1.00 83.25 268 GLN A O 1
ATOM 2177 N N . TRP A 1 269 ? -18.198 22.893 2.206 1.00 79.38 269 TRP A N 1
ATOM 2178 C CA . TRP A 1 269 ? -19.424 22.596 2.943 1.00 79.38 269 TRP A CA 1
ATOM 2179 C C . TRP A 1 269 ? -19.196 22.690 4.450 1.00 79.38 269 TRP A C 1
ATOM 2181 O O . TRP A 1 269 ? -18.674 21.782 5.090 1.00 79.38 269 TRP A O 1
ATOM 2191 N N . GLY A 1 270 ? -19.575 23.829 5.010 1.00 77.25 270 GLY A N 1
ATOM 2192 C CA . GLY A 1 270 ? -19.408 24.195 6.405 1.00 77.25 270 GLY A CA 1
ATOM 2193 C C . GLY A 1 270 ? -18.301 25.219 6.611 1.00 77.25 270 GLY A C 1
ATOM 2194 O O . GLY A 1 270 ? -17.338 25.307 5.845 1.00 77.25 270 GLY A O 1
ATOM 2195 N N . LYS A 1 271 ? -18.402 25.989 7.694 1.00 75.75 271 LYS A N 1
ATOM 2196 C CA . LYS A 1 271 ? -17.289 26.827 8.150 1.00 75.75 271 LYS A CA 1
ATOM 2197 C C . LYS A 1 271 ? -16.226 25.957 8.821 1.00 75.75 271 LYS A C 1
ATOM 2199 O O . LYS A 1 271 ? -16.516 25.280 9.802 1.00 75.75 271 LYS A O 1
ATOM 2204 N N . SER A 1 272 ? -14.984 26.032 8.349 1.00 70.94 272 SER A N 1
ATOM 2205 C CA . SER A 1 272 ? -13.838 25.503 9.100 1.00 70.94 272 SER A CA 1
ATOM 2206 C C . SER A 1 272 ? -13.433 26.512 10.167 1.00 70.94 272 SER A C 1
ATOM 2208 O O . SER A 1 272 ? -13.131 27.665 9.844 1.00 70.94 272 SER A O 1
ATOM 2210 N N . THR A 1 273 ? -13.403 26.100 11.430 1.00 65.81 273 THR A N 1
ATOM 2211 C CA . THR A 1 273 ? -12.800 26.909 12.493 1.00 65.81 273 THR A CA 1
ATOM 2212 C C . THR A 1 273 ? -11.513 26.236 12.935 1.00 65.81 273 THR A C 1
ATOM 2214 O O . THR A 1 273 ? -11.535 25.212 13.620 1.00 65.81 273 THR A O 1
ATOM 2217 N N . GLU A 1 274 ? -10.384 26.827 12.545 1.00 59.22 274 GLU A N 1
ATOM 2218 C CA . GLU A 1 274 ? -9.102 26.525 13.172 1.00 59.22 274 GLU A CA 1
ATOM 2219 C C . GLU A 1 274 ? -9.180 27.012 14.619 1.00 59.22 274 GLU A C 1
ATOM 2221 O O . GLU A 1 274 ? -9.284 28.210 14.898 1.00 59.22 274 GLU A O 1
ATOM 2226 N N . LEU A 1 275 ? -9.211 26.073 15.558 1.00 57.00 275 LEU A N 1
ATOM 2227 C CA . LEU A 1 275 ? -9.185 26.415 16.966 1.00 57.00 275 LEU A CA 1
ATOM 2228 C C . LEU A 1 275 ? -7.722 26.603 17.364 1.00 57.00 275 LEU A C 1
ATOM 2230 O O . LEU A 1 275 ? -6.965 25.643 17.439 1.00 57.00 275 LEU A O 1
ATOM 2234 N N . ASN A 1 276 ? -7.333 27.843 17.678 1.00 55.81 276 ASN A N 1
ATOM 2235 C CA . ASN A 1 276 ? -6.033 28.187 18.282 1.00 55.81 276 ASN A CA 1
ATOM 2236 C C . ASN A 1 276 ? -5.879 27.656 19.729 1.00 55.81 276 ASN A C 1
ATOM 2238 O O . ASN A 1 276 ? -5.159 28.235 20.544 1.00 55.81 276 ASN A O 1
ATOM 2242 N N . SER A 1 277 ? -6.592 26.592 20.093 1.00 61.78 277 SER A N 1
ATOM 2243 C CA . SER A 1 277 ? -6.534 25.968 21.409 1.00 61.78 277 SER A CA 1
ATOM 2244 C C . SER A 1 277 ? -5.710 24.693 21.355 1.00 61.78 277 SER A C 1
ATOM 2246 O O . SER A 1 277 ? -5.918 23.853 20.486 1.00 61.78 277 SER A O 1
ATOM 2248 N N . THR A 1 278 ? -4.828 24.514 22.334 1.00 69.50 278 THR A N 1
ATOM 2249 C CA . THR A 1 278 ? -4.171 23.228 22.578 1.00 69.50 278 THR A CA 1
ATOM 2250 C C . THR A 1 278 ? -5.235 22.150 22.821 1.00 69.50 278 THR A C 1
ATOM 2252 O O . THR A 1 278 ? -6.151 22.407 23.617 1.00 69.50 278 THR A O 1
ATOM 2255 N N . PRO A 1 279 ? -5.139 20.975 22.170 1.00 75.00 279 PRO A N 1
ATOM 2256 C CA . PRO A 1 279 ? -6.061 19.875 22.415 1.00 75.00 279 PRO A CA 1
ATOM 2257 C C . PRO A 1 279 ? -6.019 19.471 23.893 1.00 75.00 279 PRO A C 1
ATOM 2259 O O . PRO A 1 279 ? -4.998 19.593 24.575 1.00 75.00 279 PRO A O 1
ATOM 2262 N N . LYS A 1 280 ? -7.155 19.008 24.398 1.00 83.19 280 LYS A N 1
ATOM 2263 C CA . LYS A 1 280 ? -7.374 18.560 25.767 1.00 83.19 280 LYS A CA 1
ATOM 2264 C C . LYS A 1 280 ? -7.851 17.117 25.762 1.00 83.19 280 LYS A C 1
ATOM 2266 O O . LYS A 1 280 ? -8.495 16.655 24.824 1.00 83.19 280 LYS A O 1
ATOM 2271 N N . LEU A 1 281 ? -7.523 16.419 26.840 1.00 87.44 281 LEU A N 1
ATOM 2272 C CA . LEU A 1 281 ? -8.060 15.098 27.118 1.00 87.44 281 LEU A CA 1
ATOM 2273 C C . LEU A 1 281 ? -9.516 15.231 27.557 1.00 87.44 281 LEU A C 1
ATOM 2275 O O . LEU A 1 281 ? -9.789 15.864 28.576 1.00 87.44 281 LEU A O 1
ATOM 2279 N N . GLU A 1 282 ? -10.426 14.645 26.785 1.00 82.75 282 GLU A N 1
ATOM 2280 C CA . GLU A 1 282 ? -11.854 14.645 27.106 1.00 82.75 282 GLU A CA 1
ATOM 2281 C C . GLU A 1 282 ? -12.169 13.535 28.108 1.00 82.75 282 GLU A C 1
ATOM 2283 O O . GLU A 1 282 ? -12.680 13.783 29.200 1.00 82.75 282 GLU A O 1
ATOM 2288 N N . PHE A 1 283 ? -11.839 12.297 27.740 1.00 85.75 283 PHE A N 1
ATOM 2289 C CA . PHE A 1 283 ? -12.077 11.114 28.557 1.00 85.75 283 PHE A CA 1
ATOM 2290 C C . PHE A 1 283 ? -11.259 9.912 28.065 1.00 85.75 283 PHE A C 1
ATOM 2292 O O . PHE A 1 283 ? -10.715 9.921 26.956 1.00 85.75 283 PHE A O 1
ATOM 2299 N N . CYS A 1 284 ? -11.215 8.863 28.889 1.00 88.06 284 CYS A N 1
ATOM 2300 C CA . CYS A 1 284 ? -10.667 7.557 28.537 1.00 88.06 284 CYS A CA 1
ATOM 2301 C C . CYS A 1 284 ? -11.761 6.496 28.518 1.00 88.06 284 CYS A C 1
ATOM 2303 O O . CYS A 1 284 ? -12.796 6.628 29.175 1.00 88.06 284 CYS A O 1
ATOM 2305 N N . MET A 1 285 ? -11.516 5.435 27.760 1.00 82.94 285 MET A N 1
ATOM 2306 C CA . MET A 1 285 ? -12.419 4.301 27.620 1.00 82.94 285 MET A CA 1
ATOM 2307 C C . MET A 1 285 ? -11.853 3.079 28.340 1.00 82.94 285 MET A C 1
ATOM 2309 O O . MET A 1 285 ? -10.639 2.898 28.443 1.00 82.94 285 MET A O 1
ATOM 2313 N N . SER A 1 286 ? -12.743 2.237 28.864 1.00 82.12 286 SER A N 1
ATOM 2314 C CA . SER A 1 286 ? -12.378 0.935 29.416 1.00 82.12 286 SER A CA 1
ATOM 2315 C C . SER A 1 286 ? -11.693 0.055 28.364 1.00 82.12 286 SER A C 1
ATOM 2317 O O . SER A 1 286 ? -11.817 0.292 27.167 1.00 82.12 286 SER A O 1
ATOM 2319 N N . LYS A 1 287 ? -10.978 -0.995 28.794 1.00 74.44 287 LYS A N 1
ATOM 2320 C CA . LYS A 1 287 ? -10.257 -1.905 27.879 1.00 74.44 287 LYS A CA 1
ATOM 2321 C C . LYS A 1 287 ? -11.178 -2.597 26.862 1.00 74.44 287 LYS A C 1
ATOM 2323 O O . LYS A 1 287 ? -10.753 -2.893 25.757 1.00 74.44 287 LYS A O 1
ATOM 2328 N N . ASP A 1 288 ? -12.425 -2.857 27.246 1.00 70.31 288 ASP A N 1
ATOM 2329 C CA . ASP A 1 288 ? -13.489 -3.379 26.378 1.00 70.31 288 ASP A CA 1
ATOM 2330 C C . ASP A 1 288 ? -14.267 -2.268 25.649 1.00 70.31 288 ASP A C 1
ATOM 2332 O O . ASP A 1 288 ? -15.242 -2.552 24.966 1.00 70.31 288 ASP A O 1
ATOM 2336 N N . GLN A 1 289 ? -13.873 -1.006 25.845 1.00 70.19 289 GLN A N 1
ATOM 2337 C CA . GLN A 1 289 ? -14.410 0.213 25.237 1.00 70.19 289 GLN A CA 1
ATOM 2338 C C . GLN A 1 289 ? -15.926 0.392 25.348 1.00 70.19 289 GLN A C 1
ATOM 2340 O O . GLN A 1 289 ? -16.554 1.095 24.557 1.00 70.19 289 GLN A O 1
ATOM 2345 N N . THR A 1 290 ? -16.529 -0.204 26.373 1.00 69.25 290 THR A N 1
ATOM 2346 C CA . THR A 1 290 ? -17.968 -0.092 26.621 1.00 69.25 290 THR A CA 1
ATOM 2347 C C . THR A 1 290 ? -18.322 1.050 27.571 1.00 69.25 290 THR A C 1
ATOM 2349 O O . THR A 1 290 ? -19.494 1.407 27.688 1.00 69.25 290 THR A O 1
ATOM 2352 N N . LYS A 1 291 ? -17.344 1.622 28.289 1.00 74.19 291 LYS A N 1
ATOM 2353 C CA . LYS A 1 291 ? -17.582 2.624 29.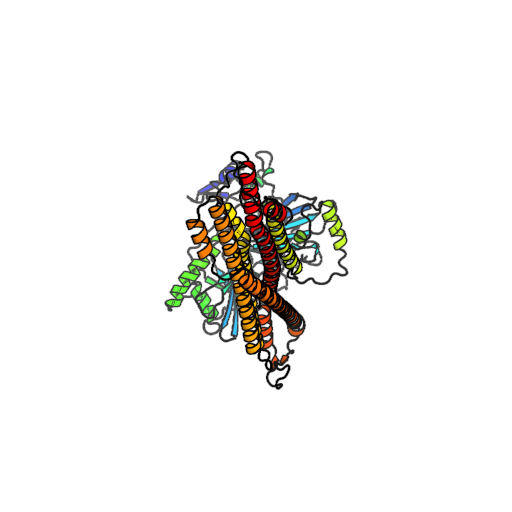340 1.00 74.19 291 LYS A CA 1
ATOM 2354 C C . LYS A 1 291 ? -16.516 3.708 29.347 1.00 74.19 291 LYS A C 1
ATOM 2356 O O . LYS A 1 291 ? -15.334 3.415 29.183 1.00 74.19 291 LYS A O 1
ATOM 2361 N N . ILE A 1 292 ? -16.937 4.936 29.655 1.00 80.81 292 ILE A N 1
ATOM 2362 C CA . ILE A 1 292 ? -16.008 5.985 30.081 1.00 80.81 292 ILE A CA 1
ATOM 2363 C C . ILE A 1 292 ? -15.439 5.612 31.450 1.00 80.81 292 ILE A C 1
ATOM 2365 O O . ILE A 1 292 ? -16.193 5.272 32.368 1.00 80.81 292 ILE A O 1
ATOM 2369 N N . ILE A 1 293 ? -14.123 5.721 31.583 1.00 85.44 293 ILE A N 1
ATOM 2370 C CA . ILE A 1 293 ? -13.388 5.553 32.834 1.00 85.44 293 ILE A CA 1
ATOM 2371 C C . ILE A 1 293 ? -12.516 6.778 33.106 1.00 85.44 293 ILE A C 1
ATOM 2373 O O . ILE A 1 293 ? -12.233 7.574 32.207 1.00 85.44 293 ILE A O 1
ATOM 2377 N N . ASP A 1 294 ? -12.056 6.896 34.348 1.00 90.19 294 ASP A N 1
ATOM 2378 C CA . ASP A 1 294 ? -11.016 7.859 34.684 1.00 90.19 294 ASP A CA 1
ATOM 2379 C C . ASP A 1 294 ? -9.725 7.495 33.942 1.00 90.19 294 ASP A C 1
ATOM 2381 O O . ASP A 1 294 ? -9.301 6.335 33.915 1.00 90.19 294 ASP A O 1
ATOM 2385 N N . CYS A 1 295 ? -9.106 8.495 33.320 1.00 90.19 295 CYS A N 1
ATOM 2386 C CA . CYS A 1 295 ? -7.829 8.313 32.650 1.00 90.19 295 CYS A CA 1
ATOM 2387 C C . CYS A 1 295 ? -6.724 7.985 33.662 1.00 90.19 295 CYS A C 1
ATOM 2389 O O . CYS A 1 295 ? -6.698 8.592 34.737 1.00 90.19 295 CYS A O 1
ATOM 2391 N N . PRO A 1 296 ? -5.797 7.065 33.334 1.00 88.81 296 PRO A N 1
ATOM 2392 C CA . PRO A 1 296 ? -4.726 6.707 34.249 1.00 88.81 296 PRO A CA 1
ATOM 2393 C C . PRO A 1 296 ? -3.803 7.906 34.502 1.00 88.81 296 PRO A C 1
ATOM 2395 O O . PRO A 1 296 ? -3.505 8.689 33.597 1.00 88.81 296 PRO A O 1
ATOM 2398 N N . ASP A 1 297 ? -3.365 8.046 35.750 1.00 85.06 297 ASP A N 1
ATOM 2399 C CA . ASP A 1 297 ? -2.381 9.041 36.171 1.00 85.06 297 ASP A CA 1
ATOM 2400 C C . ASP A 1 297 ? -0.940 8.594 35.850 1.00 85.06 297 ASP A C 1
ATOM 2402 O O . ASP A 1 297 ? -0.688 7.493 35.355 1.00 85.06 297 ASP A O 1
ATOM 2406 N N . ASP A 1 298 ? 0.031 9.459 36.141 1.00 82.12 298 ASP A N 1
ATOM 2407 C CA . ASP A 1 298 ? 1.459 9.201 35.924 1.00 82.12 298 ASP A CA 1
ATOM 2408 C C . ASP A 1 298 ? 1.998 8.005 36.724 1.00 82.12 298 ASP A C 1
ATOM 2410 O O . ASP A 1 298 ? 2.947 7.348 36.294 1.00 82.12 298 ASP A O 1
ATOM 2414 N N . LYS A 1 299 ? 1.381 7.688 37.865 1.00 83.06 299 LYS A N 1
ATOM 2415 C CA . LYS A 1 299 ? 1.758 6.551 38.713 1.00 83.06 299 LYS A CA 1
ATOM 2416 C C . LYS A 1 299 ? 1.205 5.230 38.196 1.00 83.06 299 LYS A C 1
ATOM 2418 O O . LYS A 1 299 ? 1.855 4.198 38.351 1.00 83.06 299 LYS A O 1
ATOM 2423 N N . THR A 1 300 ? 0.004 5.250 37.631 1.00 82.31 300 THR A N 1
ATOM 2424 C CA . THR A 1 300 ? -0.699 4.061 37.140 1.00 82.31 300 THR A CA 1
ATOM 2425 C C . THR A 1 300 ? -0.316 3.715 35.709 1.00 82.31 300 THR A C 1
ATOM 2427 O O . THR A 1 300 ? -0.142 2.534 35.412 1.00 82.31 300 THR A O 1
ATOM 2430 N N . ASN A 1 301 ? -0.126 4.708 34.835 1.00 82.81 301 ASN A N 1
ATOM 2431 C CA . ASN A 1 301 ? 0.404 4.507 33.490 1.00 82.81 301 ASN A CA 1
ATOM 2432 C C . ASN A 1 301 ? 1.365 5.651 33.091 1.00 82.81 301 ASN A C 1
ATOM 2434 O O . ASN A 1 301 ? 0.950 6.626 32.453 1.00 82.81 301 ASN A O 1
ATOM 2438 N N . PRO A 1 302 ? 2.670 5.529 33.410 1.00 79.81 302 PRO A N 1
ATOM 2439 C CA . PRO A 1 302 ? 3.658 6.555 33.078 1.00 79.81 302 PRO A CA 1
ATOM 2440 C C . PRO A 1 302 ? 3.829 6.752 31.566 1.00 79.81 302 PRO A C 1
ATOM 2442 O O . PRO A 1 302 ? 4.124 7.864 31.131 1.00 79.81 302 PRO A O 1
ATOM 2445 N N . THR A 1 303 ? 3.602 5.716 30.746 1.00 78.94 303 THR A N 1
ATOM 2446 C CA . THR A 1 303 ? 3.656 5.849 29.282 1.00 78.94 303 THR A CA 1
ATOM 2447 C C . THR A 1 303 ? 2.519 6.722 28.769 1.00 78.94 303 THR A C 1
ATOM 2449 O O . THR A 1 303 ? 2.755 7.638 27.985 1.00 78.94 303 THR A O 1
ATOM 2452 N N . PHE A 1 304 ? 1.295 6.498 29.243 1.00 84.38 304 PHE A N 1
ATOM 2453 C CA . PHE A 1 304 ? 0.161 7.341 28.875 1.00 84.38 304 PHE A CA 1
ATOM 2454 C C . PHE A 1 304 ? 0.381 8.800 29.301 1.00 84.38 304 PHE A C 1
ATOM 2456 O O . PHE A 1 304 ? 0.136 9.720 28.519 1.00 84.38 304 PHE A O 1
ATOM 2463 N N . ALA A 1 305 ? 0.915 9.025 30.505 1.00 86.38 305 ALA A N 1
ATOM 2464 C CA . ALA A 1 305 ? 1.263 10.366 30.966 1.00 86.38 305 ALA A CA 1
ATOM 2465 C C . ALA A 1 305 ? 2.326 11.036 30.077 1.00 86.38 305 ALA A C 1
ATOM 2467 O O . ALA A 1 305 ? 2.183 12.219 29.756 1.00 86.38 305 ALA A O 1
ATOM 2468 N N . LEU A 1 306 ? 3.344 10.291 29.629 1.00 81.69 306 LEU A N 1
ATOM 2469 C CA . LEU A 1 306 ? 4.330 10.771 28.658 1.00 81.69 306 LEU A CA 1
ATOM 2470 C C . LEU A 1 306 ? 3.671 11.118 27.316 1.00 81.69 306 LEU A C 1
ATOM 2472 O O . LEU A 1 306 ? 3.920 12.196 26.784 1.00 81.69 306 LEU A O 1
ATOM 2476 N N . VAL A 1 307 ? 2.782 10.270 26.795 1.00 82.88 307 VAL A N 1
ATOM 2477 C CA . VAL A 1 307 ? 2.034 10.528 25.552 1.00 82.88 307 VAL A CA 1
ATOM 2478 C C . VAL A 1 307 ? 1.207 11.817 25.664 1.00 82.88 307 VAL A C 1
ATOM 2480 O O . VAL A 1 307 ? 1.277 12.666 24.775 1.00 82.88 307 VAL A O 1
ATOM 2483 N N . MET A 1 308 ? 0.525 12.053 26.792 1.00 87.38 308 MET A N 1
ATOM 2484 C CA . MET A 1 308 ? -0.174 13.321 27.055 1.00 87.38 308 MET A CA 1
ATOM 2485 C C . MET A 1 308 ? 0.766 14.536 27.080 1.00 87.38 308 MET A C 1
ATOM 2487 O O . MET A 1 308 ? 0.380 15.621 26.643 1.00 87.38 308 MET A O 1
ATOM 2491 N N . GLN A 1 309 ? 1.993 14.386 27.584 1.00 85.75 309 GLN A N 1
ATOM 2492 C CA . GLN A 1 309 ? 2.996 15.457 27.557 1.00 85.75 309 GLN A CA 1
ATOM 2493 C C . GLN A 1 309 ? 3.514 15.716 26.136 1.00 85.75 309 GLN A C 1
ATOM 2495 O O . GLN A 1 309 ? 3.642 16.873 25.736 1.00 85.75 309 GLN A O 1
ATOM 2500 N N . LEU A 1 310 ? 3.750 14.661 25.349 1.00 81.06 310 LEU A N 1
ATOM 2501 C CA . LEU A 1 310 ? 4.200 14.756 23.956 1.00 81.06 310 LEU A CA 1
ATOM 2502 C C . LEU A 1 310 ? 3.162 15.402 23.039 1.00 81.06 310 LEU A C 1
ATOM 2504 O O . LEU A 1 310 ? 3.523 16.138 22.127 1.00 81.06 310 LEU A O 1
ATOM 2508 N N . MET A 1 311 ? 1.875 15.189 23.304 1.00 79.88 311 MET A N 1
ATOM 2509 C CA . MET A 1 311 ? 0.791 15.859 22.578 1.00 79.88 311 MET A CA 1
ATOM 2510 C C . MET A 1 311 ? 0.505 17.278 23.091 1.00 79.88 311 MET A C 1
ATOM 2512 O O . MET A 1 311 ? -0.420 17.933 22.616 1.00 79.88 311 MET A O 1
ATOM 2516 N N . GLY A 1 312 ? 1.278 17.768 24.067 1.00 79.25 312 GLY A N 1
ATOM 2517 C CA . GLY A 1 312 ? 1.118 19.105 24.639 1.00 79.25 312 GLY A CA 1
ATOM 2518 C C . GLY A 1 312 ? -0.121 19.273 25.523 1.00 79.25 312 GLY A C 1
ATOM 2519 O O . GLY A 1 312 ? -0.413 20.392 25.940 1.00 79.25 312 GLY A O 1
ATOM 2520 N N . VAL A 1 313 ? -0.833 18.185 25.835 1.00 84.69 313 VAL A N 1
ATOM 2521 C CA . VAL A 1 313 ? -2.021 18.188 26.702 1.00 84.69 313 VAL A CA 1
ATOM 2522 C C . VAL A 1 313 ? -1.608 18.436 28.153 1.00 84.69 313 VAL A C 1
ATOM 2524 O O . VAL A 1 313 ? -2.160 19.301 28.834 1.00 84.69 313 VAL A O 1
ATOM 2527 N N . ASN A 1 314 ? -0.588 17.708 28.615 1.00 85.56 314 ASN A N 1
ATOM 2528 C CA . ASN A 1 314 ? -0.021 17.862 29.948 1.00 85.56 314 ASN A CA 1
ATOM 2529 C C . ASN A 1 314 ? 1.263 18.690 29.901 1.00 85.56 314 ASN A C 1
ATOM 2531 O O . ASN A 1 314 ? 2.123 18.504 29.042 1.00 85.56 314 ASN A O 1
ATOM 2535 N N . LYS A 1 315 ? 1.431 19.588 30.875 1.00 82.94 315 LYS A N 1
ATOM 2536 C CA . LYS A 1 315 ? 2.685 20.331 31.029 1.00 82.94 315 LYS A CA 1
ATOM 2537 C C . LYS A 1 315 ? 3.782 19.407 31.549 1.00 82.94 315 LYS A C 1
ATOM 2539 O O . LYS A 1 315 ? 3.538 18.573 32.416 1.00 82.94 315 LYS A O 1
ATOM 2544 N N . THR A 1 316 ? 5.000 19.627 31.071 1.00 81.25 316 THR A N 1
ATOM 2545 C CA . THR A 1 316 ? 6.207 18.968 31.569 1.00 81.25 316 THR A CA 1
ATOM 2546 C C . THR A 1 316 ? 7.294 19.998 31.862 1.00 81.25 316 THR A C 1
ATOM 2548 O O . THR A 1 316 ? 7.419 21.010 31.165 1.00 81.25 316 THR A O 1
ATOM 2551 N N . ASN A 1 317 ? 8.063 19.751 32.922 1.00 81.44 317 ASN A N 1
ATOM 2552 C CA . ASN A 1 317 ? 9.253 20.538 33.250 1.00 81.44 317 ASN A CA 1
ATOM 2553 C C . ASN A 1 317 ? 10.518 19.960 32.594 1.00 81.44 317 ASN A C 1
ATOM 2555 O O . ASN A 1 317 ? 11.563 20.602 32.646 1.00 81.44 317 ASN A O 1
ATOM 2559 N N . ASP A 1 318 ? 10.425 18.775 31.986 1.00 81.38 318 ASP A N 1
ATOM 2560 C CA . ASP A 1 318 ? 11.536 18.110 31.314 1.00 81.38 318 ASP A CA 1
ATOM 2561 C C . ASP A 1 318 ? 11.797 18.759 29.946 1.00 81.38 318 ASP A C 1
ATOM 2563 O O . ASP A 1 318 ? 10.917 18.822 29.083 1.00 81.38 318 ASP A O 1
ATOM 2567 N N . GLU A 1 319 ? 13.010 19.276 29.746 1.00 79.81 319 GLU A N 1
ATOM 2568 C CA . GLU A 1 319 ? 13.364 19.999 28.524 1.00 79.81 319 GLU A CA 1
ATOM 2569 C C . GLU A 1 319 ? 13.385 19.102 27.283 1.00 79.81 319 GLU A C 1
ATOM 2571 O O . GLU A 1 319 ? 13.029 19.568 26.198 1.00 79.81 319 GLU A O 1
ATOM 2576 N N . ILE A 1 320 ? 13.744 17.825 27.446 1.00 74.12 320 ILE A N 1
ATOM 2577 C CA . ILE A 1 320 ? 13.783 16.831 26.372 1.00 74.12 320 ILE A CA 1
ATOM 2578 C C . ILE A 1 320 ? 12.354 16.522 25.940 1.00 74.12 320 ILE A C 1
ATOM 2580 O O . ILE A 1 320 ? 12.052 16.574 24.749 1.00 74.12 320 ILE A O 1
ATOM 2584 N N . VAL A 1 321 ? 11.450 16.287 26.895 1.00 74.56 321 VAL A N 1
ATOM 2585 C CA . VAL A 1 321 ? 10.033 16.027 26.593 1.00 74.56 321 VAL A CA 1
ATOM 2586 C C . VAL A 1 321 ? 9.364 17.255 25.970 1.00 74.56 321 VAL A C 1
ATOM 2588 O O . VAL A 1 321 ? 8.591 17.106 25.029 1.00 74.56 321 VAL A O 1
ATOM 2591 N N . ARG A 1 322 ? 9.694 18.481 26.401 1.00 80.88 322 ARG A N 1
ATOM 2592 C CA . ARG A 1 322 ? 9.211 19.707 25.728 1.00 80.88 322 ARG A CA 1
ATOM 2593 C C . ARG A 1 322 ? 9.724 19.820 24.291 1.00 80.88 322 ARG A C 1
ATOM 2595 O O . ARG A 1 322 ? 8.954 20.167 23.398 1.00 80.88 322 ARG A O 1
ATOM 2602 N N . GLY A 1 323 ? 11.010 19.540 24.065 1.00 75.19 323 GLY A N 1
ATOM 2603 C CA . GLY A 1 323 ? 11.598 19.525 22.724 1.00 75.19 323 GLY A CA 1
ATOM 2604 C C . GLY A 1 323 ? 10.915 18.490 21.829 1.00 75.19 323 GLY A C 1
ATOM 2605 O O . GLY A 1 323 ? 10.478 18.810 20.727 1.00 75.19 323 GLY A O 1
ATOM 2606 N N . ALA A 1 324 ? 10.716 17.282 22.346 1.00 73.06 324 ALA A N 1
ATOM 2607 C CA . ALA A 1 324 ? 9.993 16.208 21.683 1.00 73.06 324 ALA A CA 1
ATOM 2608 C C . ALA A 1 324 ? 8.534 16.555 21.361 1.00 73.06 324 ALA A C 1
ATOM 2610 O O . ALA A 1 324 ? 8.076 16.312 20.246 1.00 73.06 324 ALA A O 1
ATOM 2611 N N . ALA A 1 325 ? 7.818 17.164 22.308 1.00 76.38 325 ALA A N 1
ATOM 2612 C CA . ALA A 1 325 ? 6.435 17.588 22.126 1.00 76.38 325 ALA A CA 1
ATOM 2613 C C . ALA A 1 325 ? 6.287 18.598 20.980 1.00 76.38 325 ALA A C 1
ATOM 2615 O O . ALA A 1 325 ? 5.297 18.575 20.257 1.00 76.38 325 ALA A O 1
ATOM 2616 N N . SER A 1 326 ? 7.294 19.450 20.756 1.00 73.00 326 SER A N 1
ATOM 2617 C CA . SER A 1 326 ? 7.296 20.369 19.612 1.00 73.00 326 SER A CA 1
ATOM 2618 C C . SER A 1 326 ? 7.390 19.642 18.263 1.00 73.00 326 SER A C 1
ATOM 2620 O O . SER A 1 326 ? 6.731 20.045 17.308 1.00 73.00 326 SER A O 1
ATOM 2622 N N . ILE A 1 327 ? 8.139 18.535 18.197 1.00 69.88 327 ILE A N 1
ATOM 2623 C CA . ILE A 1 327 ? 8.295 17.707 16.992 1.00 69.88 327 ILE A CA 1
ATOM 2624 C C . ILE A 1 327 ? 7.023 16.892 16.741 1.00 69.88 327 ILE A C 1
ATOM 2626 O O . ILE A 1 327 ? 6.491 16.906 15.633 1.00 69.88 327 ILE A O 1
ATOM 2630 N N . VAL A 1 328 ? 6.508 16.218 17.775 1.00 71.31 328 VAL A N 1
ATOM 2631 C CA . VAL A 1 328 ? 5.257 15.445 17.695 1.00 71.31 328 VAL A CA 1
ATOM 2632 C C . VAL A 1 328 ? 4.091 16.369 17.348 1.00 71.31 328 VAL A C 1
ATOM 2634 O O . VAL A 1 328 ? 3.330 16.075 16.431 1.00 71.31 328 VAL A O 1
ATOM 2637 N N . GLY A 1 329 ? 3.996 17.533 17.993 1.00 69.69 329 GLY A N 1
ATOM 2638 C CA . GLY A 1 329 ? 3.029 18.571 17.648 1.00 69.69 329 GLY A CA 1
ATOM 2639 C C . GLY A 1 329 ? 3.146 19.013 16.188 1.00 69.69 329 GLY A C 1
ATOM 2640 O O . GLY A 1 329 ? 2.137 19.065 15.492 1.00 69.69 329 GLY A O 1
ATOM 2641 N N . ALA A 1 330 ? 4.359 19.251 1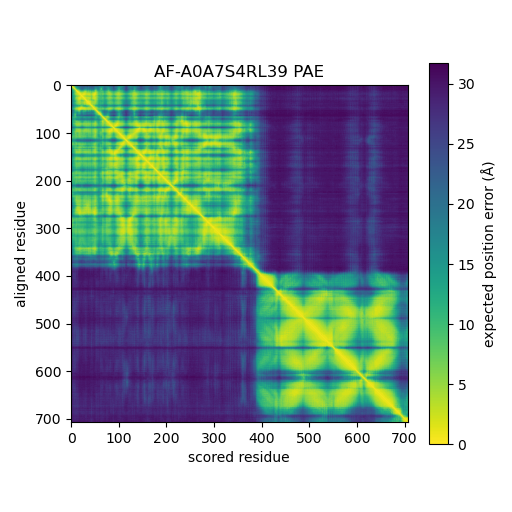5.679 1.00 66.00 330 ALA A N 1
ATOM 2642 C CA . ALA A 1 330 ? 4.573 19.609 14.275 1.00 66.00 330 ALA A CA 1
ATOM 2643 C C . ALA A 1 330 ? 4.164 18.503 13.281 1.00 66.00 330 ALA A C 1
ATOM 2645 O O . ALA A 1 330 ? 3.808 18.825 12.149 1.00 66.00 330 ALA A O 1
ATOM 2646 N N . ALA A 1 331 ? 4.183 17.228 13.682 1.00 67.69 331 ALA A N 1
ATOM 2647 C CA . ALA A 1 331 ? 3.711 16.107 12.864 1.00 67.69 331 ALA A CA 1
ATOM 2648 C C . ALA A 1 331 ? 2.187 15.902 12.954 1.00 67.69 331 ALA A C 1
ATOM 2650 O O . ALA A 1 331 ? 1.537 15.647 11.942 1.00 67.69 331 ALA A O 1
ATOM 2651 N N . LEU A 1 332 ? 1.605 16.052 14.148 1.00 67.94 332 LEU A N 1
ATOM 2652 C CA . LEU A 1 332 ? 0.174 15.854 14.394 1.00 67.94 332 LEU A CA 1
ATOM 2653 C C . LEU A 1 332 ? -0.681 17.017 13.885 1.00 67.94 332 LEU A C 1
ATOM 2655 O O . LEU A 1 332 ? -1.758 16.786 13.339 1.00 67.94 332 LEU A O 1
ATOM 2659 N N . ILE A 1 333 ? -0.207 18.261 14.024 1.00 66.25 333 ILE A N 1
ATOM 2660 C CA . ILE A 1 333 ? -0.963 19.451 13.615 1.00 66.25 333 ILE A CA 1
ATOM 2661 C C . ILE A 1 333 ? -1.359 19.373 12.134 1.00 66.25 333 ILE A C 1
ATOM 2663 O O . ILE A 1 333 ? -2.543 19.527 11.874 1.00 66.25 333 ILE A O 1
ATOM 2667 N N . PRO A 1 334 ? -0.473 19.072 11.162 1.00 64.62 334 PRO A N 1
ATOM 2668 C CA . PRO A 1 334 ? -0.867 18.935 9.757 1.00 64.62 334 PRO A CA 1
ATOM 2669 C C . PRO A 1 334 ? -1.836 17.782 9.467 1.00 64.62 334 PRO A C 1
ATOM 2671 O O . PRO A 1 334 ? -2.597 17.862 8.503 1.00 64.62 334 PRO A O 1
ATOM 2674 N N . ILE A 1 335 ? -1.786 16.695 10.246 1.00 65.62 335 ILE A N 1
ATOM 2675 C CA . ILE A 1 335 ? -2.685 15.542 10.081 1.00 65.62 335 ILE A CA 1
ATOM 2676 C C . ILE A 1 335 ? -4.099 15.954 10.490 1.00 65.62 335 ILE A C 1
ATOM 2678 O O . ILE A 1 335 ? -5.046 15.773 9.724 1.00 65.62 335 ILE A O 1
ATOM 2682 N N . PHE A 1 336 ? -4.233 16.584 11.656 1.00 66.81 336 PHE A N 1
ATOM 2683 C CA . PHE A 1 336 ? -5.536 16.966 12.186 1.00 66.81 336 PHE A CA 1
ATOM 2684 C C . PHE A 1 336 ? -6.064 18.303 11.651 1.00 66.81 336 PHE A C 1
ATOM 2686 O O . PHE A 1 336 ? -7.273 18.476 11.545 1.00 66.81 336 PHE A O 1
ATOM 2693 N N . SER A 1 337 ? -5.197 19.227 11.229 1.00 60.09 337 SER A N 1
ATOM 2694 C CA . SER A 1 337 ? -5.613 20.481 10.587 1.00 60.09 337 SER A CA 1
ATOM 2695 C C . SER A 1 337 ? -6.138 20.274 9.167 1.00 60.09 337 SER A C 1
ATOM 2697 O O . SER A 1 337 ? -6.948 21.056 8.685 1.00 60.09 337 SER A O 1
ATOM 2699 N N . LYS A 1 338 ? -5.730 19.198 8.482 1.00 59.75 338 LYS A N 1
ATOM 2700 C CA . LYS A 1 338 ? -6.385 18.783 7.233 1.00 59.75 338 LYS A CA 1
ATOM 2701 C C . LYS A 1 338 ? -7.779 18.220 7.497 1.00 59.75 338 LYS A C 1
ATOM 2703 O O . LYS A 1 338 ? -8.699 18.551 6.755 1.00 59.75 338 LYS A O 1
ATOM 2708 N N . ALA A 1 339 ? -7.937 17.436 8.565 1.00 58.88 339 ALA A N 1
ATOM 2709 C CA . ALA A 1 339 ? -9.239 16.936 9.002 1.00 58.88 339 ALA A CA 1
ATOM 2710 C C . ALA A 1 339 ? -10.174 18.056 9.499 1.00 58.88 339 ALA A C 1
ATOM 2712 O O . ALA A 1 339 ? -11.381 17.884 9.481 1.00 58.88 339 ALA A O 1
ATOM 2713 N N . SER A 1 340 ? -9.646 19.222 9.894 1.00 59.81 340 SER A N 1
ATOM 2714 C CA . SER A 1 340 ? -10.464 20.369 10.311 1.00 59.81 340 SER A CA 1
ATOM 2715 C C . SER A 1 340 ? -11.010 21.226 9.177 1.00 59.81 340 SER A C 1
ATOM 2717 O O . SER A 1 340 ? -11.847 22.099 9.425 1.00 59.81 340 SER A O 1
ATOM 2719 N N . SER A 1 341 ? -10.561 20.983 7.944 1.00 69.56 341 SER A N 1
ATOM 2720 C CA . SER A 1 341 ? -11.088 21.677 6.776 1.00 69.56 341 SER A CA 1
ATOM 2721 C C . SER A 1 341 ? -12.401 21.049 6.313 1.00 69.56 341 SER A C 1
ATOM 2723 O O . SER A 1 341 ? -12.488 19.841 6.119 1.00 69.56 341 SER A O 1
ATOM 2725 N N . SER A 1 342 ? -13.421 21.879 6.110 1.00 73.62 342 SER A N 1
ATOM 2726 C CA . SER A 1 342 ? -14.688 21.457 5.526 1.00 73.62 342 SER A CA 1
ATOM 2727 C C . SER A 1 342 ? -14.456 20.922 4.111 1.00 73.62 342 SER A C 1
ATOM 2729 O O . SER A 1 342 ? -13.679 21.512 3.342 1.00 73.62 342 SER A O 1
ATOM 2731 N N . PRO A 1 343 ? -15.125 19.819 3.738 1.00 75.06 343 PRO A N 1
ATOM 2732 C CA . PRO A 1 343 ? -14.940 19.192 2.445 1.00 75.06 343 PRO A CA 1
ATOM 2733 C C . PRO A 1 343 ? -15.482 20.089 1.338 1.00 75.06 343 PRO A C 1
ATOM 2735 O O . PRO A 1 343 ? -16.372 20.912 1.544 1.00 75.06 343 PRO A O 1
ATOM 2738 N N . THR A 1 344 ? -14.994 19.882 0.122 1.00 78.06 344 THR A N 1
ATOM 2739 C CA . THR A 1 344 ? -15.665 20.418 -1.062 1.00 78.06 344 THR A CA 1
ATOM 2740 C C . THR A 1 344 ? -16.990 19.708 -1.296 1.00 78.06 344 THR A C 1
ATOM 2742 O O . THR A 1 344 ? -17.169 18.550 -0.902 1.00 78.06 344 THR A O 1
ATOM 2745 N N . GLY A 1 345 ? -17.889 20.388 -1.995 1.00 73.62 345 GLY A N 1
ATOM 2746 C CA . GLY A 1 345 ? -19.198 19.854 -2.314 1.00 73.62 345 GLY A CA 1
ATOM 2747 C C . GLY A 1 345 ? -19.213 18.607 -3.188 1.00 73.62 345 GLY A C 1
ATOM 2748 O O . GLY A 1 345 ? -18.197 18.240 -3.791 1.00 73.62 345 GLY A O 1
ATOM 2749 N N . PRO A 1 346 ? -20.393 17.969 -3.270 1.00 67.44 346 PRO A N 1
ATOM 2750 C CA . PRO A 1 346 ? -20.582 16.682 -3.929 1.00 67.44 346 PRO A CA 1
ATOM 2751 C C . PRO A 1 346 ? -20.102 16.683 -5.387 1.00 67.44 346 PRO A C 1
ATOM 2753 O O . PRO A 1 346 ? -19.414 15.768 -5.824 1.00 67.44 346 PRO A O 1
ATOM 2756 N N . ILE A 1 347 ? -20.346 17.771 -6.118 1.00 70.81 347 ILE A N 1
ATOM 2757 C CA . ILE A 1 347 ? -19.978 17.925 -7.534 1.00 70.81 347 ILE A CA 1
ATOM 2758 C C . ILE A 1 347 ? -18.460 17.878 -7.809 1.00 70.81 347 ILE A C 1
ATOM 2760 O O . ILE A 1 347 ? -18.054 17.590 -8.932 1.00 70.81 347 ILE A O 1
ATOM 2764 N N . MET A 1 348 ? -17.612 18.132 -6.802 1.00 71.06 348 MET A N 1
ATOM 2765 C CA . MET A 1 348 ? -16.147 18.170 -6.957 1.00 71.06 348 MET A CA 1
ATOM 2766 C C . MET A 1 348 ? -15.453 16.849 -6.639 1.00 71.06 348 MET A C 1
ATOM 2768 O O . MET A 1 348 ? -14.293 16.654 -7.013 1.00 71.06 348 MET A O 1
ATOM 2772 N N . LYS A 1 349 ? -16.114 15.943 -5.918 1.00 69.88 349 LYS A N 1
ATOM 2773 C CA . LYS A 1 349 ? -15.511 14.677 -5.501 1.00 69.88 349 LYS A CA 1
ATOM 2774 C C . LYS A 1 349 ? -15.737 13.636 -6.610 1.00 69.88 349 LYS A C 1
ATOM 2776 O O . LYS A 1 349 ? -16.864 13.316 -6.961 1.00 69.88 349 LYS A O 1
ATOM 2781 N N . GLU A 1 350 ? -14.659 13.069 -7.162 1.00 67.56 350 GLU A N 1
ATOM 2782 C CA . GLU A 1 350 ? -14.733 12.149 -8.318 1.00 67.56 350 GLU A CA 1
ATOM 2783 C C . GLU A 1 350 ? -15.673 10.952 -8.087 1.00 67.56 350 GLU A C 1
ATOM 2785 O O . GLU A 1 350 ? -16.389 10.548 -9.002 1.00 67.56 350 GLU A O 1
ATOM 2790 N N . HIS A 1 351 ? -15.737 10.429 -6.859 1.00 66.25 351 HIS A N 1
ATOM 2791 C CA . HIS A 1 351 ? -16.613 9.308 -6.508 1.00 66.25 351 HIS A CA 1
ATOM 2792 C C . HIS A 1 351 ? -18.117 9.625 -6.592 1.00 66.25 351 HIS A C 1
ATOM 2794 O O . HIS A 1 351 ? -18.933 8.717 -6.488 1.00 66.25 351 HIS A O 1
ATOM 2800 N N . TRP A 1 352 ? -18.504 10.889 -6.788 1.00 68.69 352 TRP A N 1
ATOM 2801 C CA . TRP A 1 352 ? -19.886 11.271 -7.094 1.00 68.69 352 TRP A CA 1
ATOM 2802 C C . TRP A 1 352 ? -20.262 11.049 -8.547 1.00 68.69 352 TRP A C 1
ATOM 2804 O O . TRP A 1 352 ? -21.440 10.966 -8.865 1.00 68.69 352 TRP A O 1
ATOM 2814 N N . SER A 1 353 ? -19.274 10.928 -9.429 1.00 68.19 353 SER A N 1
ATOM 2815 C CA . SER A 1 353 ? -19.496 10.759 -10.867 1.00 68.19 353 SER A CA 1
ATOM 2816 C C . SER A 1 353 ? -18.930 9.454 -11.415 1.00 68.19 353 SER A C 1
ATOM 2818 O O . SER A 1 353 ? -19.269 9.072 -12.533 1.00 68.19 353 SER A O 1
ATOM 2820 N N . LYS A 1 354 ? -18.085 8.749 -10.648 1.00 72.31 354 LYS A N 1
ATOM 2821 C CA . LYS A 1 354 ? -17.442 7.505 -11.082 1.00 72.31 354 LYS A CA 1
ATOM 2822 C C . LYS A 1 354 ? -17.313 6.497 -9.950 1.00 72.31 354 LYS A C 1
ATOM 2824 O O . LYS A 1 354 ? -16.836 6.825 -8.864 1.00 72.31 354 LYS A O 1
ATOM 2829 N N . TRP A 1 355 ? -17.634 5.242 -10.250 1.00 71.44 355 TRP A N 1
ATOM 2830 C CA . TRP A 1 355 ? -17.212 4.122 -9.415 1.00 71.44 355 TRP A CA 1
ATOM 2831 C C . TRP A 1 355 ? -15.692 3.955 -9.497 1.00 71.44 355 TRP A C 1
ATOM 2833 O O . TRP A 1 355 ? -15.106 4.054 -10.577 1.00 71.44 355 TRP A O 1
ATOM 2843 N N . ARG A 1 356 ? -15.047 3.690 -8.359 1.00 64.62 356 ARG A N 1
ATOM 2844 C CA . ARG A 1 356 ? -13.618 3.371 -8.303 1.00 64.62 356 ARG A CA 1
ATOM 2845 C C . ARG A 1 356 ? -13.437 1.880 -8.063 1.00 64.62 356 ARG A C 1
ATOM 2847 O O . ARG A 1 356 ? -13.924 1.356 -7.065 1.00 64.62 356 ARG A O 1
ATOM 2854 N N . GLU A 1 357 ? -12.701 1.230 -8.960 1.00 59.22 357 GLU A N 1
ATOM 2855 C CA . GLU A 1 357 ? -12.298 -0.168 -8.809 1.00 59.22 357 GLU A CA 1
ATOM 2856 C C . GLU A 1 357 ? -11.534 -0.376 -7.494 1.00 59.22 357 GLU A C 1
ATOM 2858 O O . GLU A 1 357 ? -10.681 0.431 -7.104 1.00 59.22 357 GLU A O 1
ATOM 2863 N N . SER A 1 358 ? -11.838 -1.474 -6.803 1.00 51.47 358 SER A N 1
ATOM 2864 C CA . SER A 1 358 ? -11.130 -1.834 -5.579 1.00 51.47 358 SER A CA 1
ATOM 2865 C C . SER A 1 358 ? -9.709 -2.291 -5.905 1.00 51.47 358 SER A C 1
ATOM 2867 O O . SER A 1 358 ? -9.495 -3.134 -6.774 1.00 51.47 358 SER A O 1
ATOM 2869 N N . ARG A 1 359 ? -8.724 -1.783 -5.155 1.00 48.16 359 ARG A N 1
ATOM 2870 C CA . ARG A 1 359 ? -7.324 -2.231 -5.265 1.00 48.16 359 ARG A CA 1
ATOM 2871 C C . ARG A 1 359 ? -7.104 -3.637 -4.688 1.00 48.16 359 ARG A C 1
ATOM 2873 O O . ARG A 1 359 ? -6.101 -4.275 -5.008 1.00 48.16 359 ARG A O 1
ATOM 2880 N N . SER A 1 360 ? -8.010 -4.122 -3.839 1.00 40.81 360 SER A N 1
ATOM 2881 C CA . SER A 1 360 ? -7.827 -5.340 -3.039 1.00 40.81 360 SER A CA 1
ATOM 2882 C C . SER A 1 360 ? -8.836 -6.454 -3.327 1.00 40.81 360 SER A C 1
ATOM 2884 O O . SER A 1 360 ? -8.491 -7.610 -3.095 1.00 40.81 360 SER A O 1
ATOM 2886 N N . SER A 1 361 ? -10.013 -6.160 -3.887 1.00 40.62 361 SER A N 1
ATOM 2887 C CA . SER A 1 361 ? -11.092 -7.149 -4.026 1.00 40.62 361 SER A CA 1
ATOM 2888 C C . SER A 1 361 ? -10.737 -8.315 -4.978 1.00 40.62 361 SER A C 1
ATOM 2890 O O . SER A 1 361 ? -10.381 -8.088 -6.144 1.00 40.62 361 SER A O 1
ATOM 2892 N N . PRO A 1 362 ? -10.857 -9.577 -4.518 1.00 39.47 362 PRO A N 1
ATOM 2893 C CA . PRO A 1 362 ? -10.613 -10.770 -5.330 1.00 39.47 362 PRO A CA 1
ATOM 2894 C C . PRO A 1 362 ? -11.545 -10.910 -6.541 1.00 39.47 362 PRO A C 1
ATOM 2896 O O . PRO A 1 362 ? -11.123 -11.496 -7.540 1.00 39.47 362 PRO A O 1
ATOM 2899 N N . LEU A 1 363 ? -12.772 -10.370 -6.474 1.00 45.91 363 LEU A N 1
ATOM 2900 C CA . LEU A 1 363 ? -13.733 -10.334 -7.583 1.00 45.91 363 LEU A CA 1
ATOM 2901 C C . LEU A 1 363 ? -13.115 -9.691 -8.822 1.00 45.91 363 LEU A C 1
ATOM 2903 O O . LEU A 1 363 ? -13.077 -10.297 -9.885 1.00 45.91 363 LEU A O 1
ATOM 2907 N N . TRP A 1 364 ? -12.536 -8.502 -8.658 1.00 49.94 364 TRP A N 1
ATOM 2908 C CA . TRP A 1 364 ? -11.959 -7.724 -9.754 1.00 49.94 364 TRP A CA 1
ATOM 2909 C C . TRP A 1 364 ? -10.645 -8.310 -10.272 1.00 49.94 364 TRP A C 1
ATOM 2911 O O . TRP A 1 364 ? -10.368 -8.249 -11.465 1.00 49.94 364 TRP A O 1
ATOM 2921 N N . LYS A 1 365 ? -9.855 -8.944 -9.396 1.00 48.41 365 LYS A N 1
ATOM 2922 C CA . LYS A 1 365 ? -8.596 -9.608 -9.778 1.00 48.41 365 LYS A CA 1
ATOM 2923 C C . LYS A 1 365 ? -8.806 -10.869 -10.626 1.00 48.41 365 LYS A C 1
ATOM 2925 O O . LYS A 1 365 ? -7.879 -11.282 -11.318 1.00 48.41 365 LYS A O 1
ATOM 2930 N N . LYS A 1 366 ? -9.982 -11.501 -10.550 1.00 44.72 366 LYS A N 1
ATOM 2931 C CA . LYS A 1 366 ? -10.303 -12.756 -11.258 1.00 44.72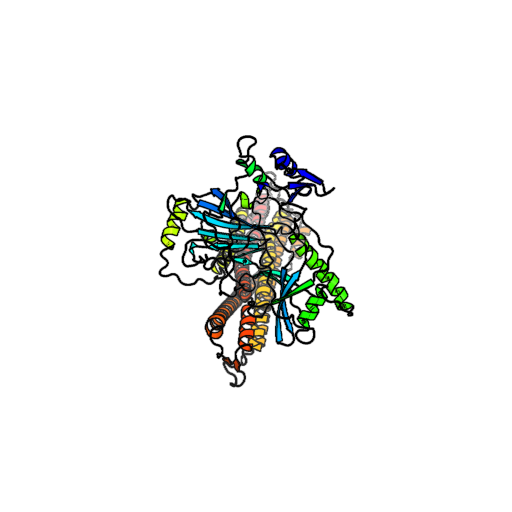 366 LYS A CA 1
ATOM 2932 C C . LYS A 1 366 ? -11.036 -12.559 -12.585 1.00 44.72 366 LYS A C 1
ATOM 2934 O O . LYS A 1 366 ? -11.251 -13.540 -13.292 1.00 44.72 366 LYS A O 1
ATOM 2939 N N . LEU A 1 367 ? -11.430 -11.334 -12.917 1.00 48.97 367 LEU A N 1
ATOM 2940 C CA . LEU A 1 367 ? -12.142 -11.037 -14.154 1.00 48.97 367 LEU A CA 1
ATOM 2941 C C . LEU A 1 367 ? -11.145 -10.634 -15.233 1.00 48.97 367 LEU A C 1
ATOM 2943 O O . LEU A 1 367 ? -10.338 -9.724 -15.042 1.00 48.97 367 LEU A O 1
ATOM 2947 N N . ASP A 1 368 ? -11.227 -11.282 -16.394 1.00 50.34 368 ASP A N 1
ATOM 2948 C CA . ASP A 1 368 ? -10.538 -10.780 -17.575 1.00 50.34 368 ASP A CA 1
ATOM 2949 C C . ASP A 1 368 ? -11.094 -9.394 -17.909 1.00 50.34 368 ASP A C 1
ATOM 2951 O O . ASP A 1 368 ? -12.312 -9.191 -17.902 1.00 50.34 368 ASP A O 1
ATOM 2955 N N . LYS A 1 369 ? -10.206 -8.458 -18.267 1.00 47.12 369 LYS A N 1
ATOM 2956 C CA . LYS A 1 369 ? -10.540 -7.053 -18.584 1.00 47.12 369 LYS A CA 1
ATOM 2957 C C . LYS A 1 369 ? -11.634 -6.877 -19.650 1.00 47.12 369 LYS A C 1
ATOM 2959 O O . LYS A 1 369 ? -12.162 -5.783 -19.796 1.00 47.12 369 LYS A O 1
ATOM 2964 N N . ASN A 1 370 ? -11.970 -7.941 -20.380 1.00 49.47 370 ASN A N 1
ATOM 2965 C CA . ASN A 1 370 ? -12.934 -7.951 -21.478 1.00 49.47 370 ASN A CA 1
ATOM 2966 C C . ASN A 1 370 ? -14.170 -8.829 -21.199 1.00 49.47 370 ASN A C 1
ATOM 2968 O O . ASN A 1 370 ? -14.896 -9.164 -22.135 1.00 49.47 370 ASN A O 1
ATOM 2972 N N . THR A 1 371 ? -14.396 -9.251 -19.951 1.00 49.41 371 THR A N 1
ATOM 2973 C CA . THR A 1 371 ? -15.552 -10.088 -19.597 1.00 49.41 371 THR A CA 1
ATOM 2974 C C . THR A 1 371 ? -16.845 -9.316 -19.855 1.00 49.41 371 THR A C 1
ATOM 2976 O O . THR A 1 371 ? -17.049 -8.227 -19.319 1.00 49.41 371 THR A O 1
ATOM 2979 N N . ALA A 1 372 ? -17.725 -9.872 -20.690 1.00 46.44 372 ALA A N 1
ATOM 2980 C CA . ALA A 1 372 ? -18.995 -9.236 -21.003 1.00 46.44 372 ALA A CA 1
ATOM 2981 C C . ALA A 1 372 ? -19.914 -9.210 -19.770 1.00 46.44 372 ALA A C 1
ATOM 2983 O O . ALA A 1 372 ? -20.000 -10.137 -18.973 1.00 46.44 372 ALA A O 1
ATOM 2984 N N . SER A 1 373 ? -20.652 -8.126 -19.643 1.00 44.66 373 SER A N 1
ATOM 2985 C CA . SER A 1 373 ? -21.473 -7.713 -18.501 1.00 44.66 373 SER A CA 1
ATOM 2986 C C . SER A 1 373 ? -22.581 -8.684 -18.106 1.00 44.66 373 SER A C 1
ATOM 2988 O O . SER A 1 373 ? -22.887 -8.910 -16.938 1.00 44.66 373 SER A O 1
ATOM 2990 N N . ASN A 1 374 ? -23.205 -9.272 -19.119 1.00 48.59 374 ASN A N 1
ATOM 2991 C CA . ASN A 1 374 ? -24.224 -10.298 -18.966 1.00 48.59 374 ASN A CA 1
ATOM 2992 C C . ASN A 1 374 ? -23.611 -11.632 -18.524 1.00 48.59 374 ASN A C 1
ATOM 2994 O O . ASN A 1 374 ? -24.247 -12.372 -17.782 1.00 48.59 374 ASN A O 1
ATOM 2998 N N . GLU A 1 375 ? -22.385 -11.931 -18.948 1.00 48.50 375 GLU A N 1
ATOM 2999 C CA . GLU A 1 375 ? -21.620 -13.091 -18.506 1.00 48.50 375 GLU A CA 1
ATOM 3000 C C . GLU A 1 375 ? -21.142 -12.908 -17.062 1.00 48.50 375 GLU A C 1
ATOM 3002 O O . GLU A 1 375 ? -21.279 -13.837 -16.275 1.00 48.50 375 GLU A O 1
ATOM 3007 N N . TYR A 1 376 ? -20.739 -11.695 -16.674 1.00 54.31 376 TYR A N 1
ATOM 3008 C CA . TYR A 1 376 ? -20.406 -11.319 -15.297 1.00 54.31 376 TYR A CA 1
ATOM 3009 C C . TYR A 1 376 ? -21.566 -11.565 -14.315 1.00 54.31 376 TYR A C 1
ATOM 3011 O O . TYR A 1 376 ? -21.435 -12.363 -13.384 1.00 54.31 376 TYR A O 1
ATOM 3019 N N . CYS A 1 377 ? -22.742 -10.975 -14.569 1.00 59.34 377 CYS A N 1
ATOM 3020 C CA . CYS A 1 377 ? -23.927 -11.187 -13.728 1.00 59.34 377 CYS A CA 1
ATOM 3021 C C . CYS A 1 377 ? -24.447 -12.640 -13.779 1.00 59.34 377 CYS A C 1
ATOM 3023 O O . CYS A 1 377 ? -24.965 -13.147 -12.783 1.00 59.34 377 CYS A O 1
ATOM 3025 N N . ARG A 1 378 ? -24.283 -13.351 -14.908 1.00 54.06 378 ARG A N 1
ATOM 3026 C CA . ARG A 1 378 ? -24.683 -14.764 -15.039 1.00 54.06 378 ARG A CA 1
ATOM 3027 C C . ARG A 1 378 ? -23.754 -15.710 -14.275 1.00 54.06 378 ARG A C 1
ATOM 3029 O O . ARG A 1 378 ? -24.243 -16.614 -13.605 1.00 54.06 378 ARG A O 1
ATOM 3036 N N . VAL A 1 379 ? -22.437 -15.524 -14.357 1.00 48.00 379 VAL A N 1
ATOM 3037 C CA . VAL A 1 379 ? -21.444 -16.346 -13.641 1.00 48.00 379 VAL A CA 1
ATOM 3038 C C . VAL A 1 379 ? -21.614 -16.196 -12.130 1.00 48.00 379 VAL A C 1
ATOM 3040 O O . VAL A 1 379 ? -21.571 -17.194 -11.418 1.00 48.00 379 VAL A O 1
ATOM 3043 N N . LEU A 1 380 ? -21.916 -14.993 -11.639 1.00 46.38 380 LEU A N 1
ATOM 3044 C CA . LEU A 1 380 ? -22.145 -14.754 -10.212 1.00 46.38 380 LEU A CA 1
ATOM 3045 C C . LEU A 1 380 ? -23.420 -15.413 -9.672 1.00 46.38 380 LEU A C 1
ATOM 3047 O O . LEU A 1 380 ? -23.388 -15.954 -8.571 1.00 46.38 380 LEU A O 1
ATOM 3051 N N . SER A 1 381 ? -24.497 -15.485 -10.464 1.00 43.75 381 SER A N 1
ATOM 3052 C CA . SER A 1 381 ? -25.711 -16.231 -10.079 1.00 43.75 381 SER A CA 1
ATOM 3053 C C . SER A 1 381 ? -25.501 -17.746 -9.914 1.00 43.75 381 SER A C 1
ATOM 3055 O O . SER A 1 381 ? -26.340 -18.417 -9.321 1.00 43.75 381 SER A O 1
ATOM 3057 N N . ILE A 1 382 ? -24.389 -18.286 -10.432 1.00 40.41 382 ILE A N 1
ATOM 3058 C CA . ILE A 1 382 ? -23.995 -19.697 -10.288 1.00 40.41 382 ILE A CA 1
ATOM 3059 C C . ILE A 1 382 ? -23.145 -19.904 -9.017 1.00 40.41 382 ILE A C 1
ATOM 3061 O O . ILE A 1 382 ? -23.116 -21.004 -8.474 1.00 40.41 382 ILE A O 1
ATOM 3065 N N . VAL A 1 383 ? -22.469 -18.859 -8.522 1.00 37.25 383 VAL A N 1
ATOM 3066 C CA . VAL A 1 383 ? -21.576 -18.909 -7.346 1.00 37.25 383 VAL A CA 1
ATOM 3067 C C . VAL A 1 383 ? -22.337 -18.682 -6.029 1.00 37.25 383 VAL A C 1
ATOM 3069 O O . VAL A 1 383 ? -21.893 -19.144 -4.982 1.00 37.25 383 VAL A O 1
ATOM 3072 N N . THR A 1 384 ? -23.513 -18.048 -6.062 1.00 40.28 384 THR A N 1
ATOM 3073 C CA . THR A 1 384 ? -24.350 -17.756 -4.881 1.00 40.28 384 THR A CA 1
ATOM 3074 C C . THR A 1 384 ? -25.108 -18.958 -4.289 1.00 40.28 384 THR A C 1
ATOM 3076 O O . THR A 1 384 ? -25.885 -18.769 -3.353 1.00 40.28 384 THR A O 1
ATOM 3079 N N . ASP A 1 385 ? -24.880 -20.190 -4.760 1.00 37.62 385 ASP A N 1
ATOM 3080 C CA . ASP A 1 385 ? -25.367 -21.413 -4.097 1.00 37.62 385 ASP A CA 1
ATOM 3081 C C . ASP A 1 385 ? -24.415 -21.777 -2.932 1.00 37.62 385 ASP A C 1
ATOM 3083 O O . ASP A 1 385 ? -23.502 -22.599 -3.035 1.00 37.62 385 ASP A O 1
ATOM 3087 N N . THR A 1 386 ? -24.577 -21.053 -1.821 1.00 37.91 386 THR A N 1
ATOM 3088 C CA . THR A 1 386 ? -23.668 -20.904 -0.664 1.00 37.91 386 THR A CA 1
ATOM 3089 C C . THR A 1 386 ? -23.546 -22.130 0.259 1.00 37.91 386 THR A C 1
ATOM 3091 O O . THR A 1 386 ? -23.214 -22.008 1.436 1.00 37.91 386 THR A O 1
ATOM 3094 N N . GLY A 1 387 ? -23.770 -23.341 -0.250 1.00 32.44 387 GLY A N 1
ATOM 3095 C CA . GLY A 1 387 ? -23.776 -24.554 0.570 1.00 32.44 387 GLY A CA 1
ATOM 3096 C C . GLY A 1 387 ? -22.406 -25.125 0.950 1.00 32.44 387 GLY A C 1
ATOM 3097 O O . GLY A 1 387 ? -22.335 -25.851 1.934 1.00 32.44 387 GLY A O 1
ATOM 3098 N N . ASN A 1 388 ? -21.330 -24.870 0.195 1.00 33.78 388 ASN A N 1
ATOM 3099 C CA . ASN A 1 388 ? -20.045 -25.562 0.401 1.00 33.78 388 ASN A CA 1
ATOM 3100 C C . ASN A 1 388 ? -18.855 -24.846 -0.261 1.00 33.78 388 ASN A C 1
ATOM 3102 O O . ASN A 1 388 ? -18.368 -25.318 -1.290 1.00 33.78 388 ASN A O 1
ATOM 3106 N N . LEU A 1 389 ? -18.314 -23.772 0.321 1.00 32.81 389 LEU A N 1
ATOM 3107 C CA . LEU A 1 389 ? -16.964 -23.339 -0.061 1.00 32.81 389 LEU A CA 1
ATOM 3108 C C . LEU A 1 389 ? -16.069 -23.084 1.160 1.00 32.81 389 LEU A C 1
ATOM 3110 O O . LEU A 1 389 ? -16.516 -22.445 2.111 1.00 32.81 389 LEU A O 1
ATOM 3114 N N . PRO A 1 390 ? -14.824 -23.607 1.161 1.00 31.44 390 PRO A N 1
ATOM 3115 C CA . PRO A 1 390 ? -13.908 -23.461 2.282 1.00 31.44 390 PRO A CA 1
ATOM 3116 C C . PRO A 1 390 ? -13.360 -22.036 2.357 1.00 31.44 390 PRO A C 1
ATOM 3118 O O . PRO A 1 390 ? -13.050 -21.416 1.338 1.00 31.44 390 PRO A O 1
ATOM 3121 N N . GLU A 1 391 ? -13.193 -21.577 3.592 1.00 30.58 391 GLU A N 1
ATOM 3122 C CA . GLU A 1 391 ? -12.516 -20.348 4.003 1.00 30.58 391 GLU A CA 1
ATOM 3123 C C . GLU A 1 391 ? -11.140 -20.235 3.315 1.00 30.58 391 GLU A C 1
ATOM 3125 O O . GLU A 1 391 ? -10.275 -21.098 3.487 1.00 30.58 391 GLU A O 1
ATOM 3130 N N . LYS A 1 392 ? -10.937 -19.204 2.483 1.00 35.03 392 LYS A N 1
ATOM 3131 C CA . LYS A 1 392 ? -9.684 -19.018 1.739 1.00 35.03 392 LYS A CA 1
ATOM 3132 C C . LYS A 1 392 ? -8.830 -17.929 2.386 1.00 35.03 392 LYS A C 1
ATOM 3134 O O . LYS A 1 392 ? -9.128 -16.746 2.256 1.00 35.03 392 LYS A O 1
ATOM 3139 N N . ARG A 1 393 ? -7.752 -18.357 3.056 1.00 36.66 393 ARG A N 1
ATOM 3140 C CA . ARG A 1 393 ? -6.590 -17.523 3.409 1.00 36.66 393 ARG A CA 1
ATOM 3141 C C . ARG A 1 393 ? -5.985 -16.920 2.135 1.00 36.66 393 ARG A C 1
ATOM 3143 O O . ARG A 1 393 ? -5.973 -17.574 1.092 1.00 36.66 393 ARG A O 1
ATOM 3150 N N . GLU A 1 394 ? -5.476 -15.693 2.230 1.00 36.38 394 GLU A N 1
ATOM 3151 C CA . GLU A 1 394 ? -4.639 -15.091 1.190 1.00 36.38 394 GLU A CA 1
ATOM 3152 C C . GLU A 1 394 ? -3.354 -15.912 1.030 1.00 36.38 394 GLU A C 1
ATOM 3154 O O . GLU A 1 394 ? -2.373 -15.735 1.751 1.00 36.38 394 GLU A O 1
ATOM 3159 N N . ASP A 1 395 ? -3.369 -16.837 0.073 1.00 37.72 395 ASP A N 1
ATOM 3160 C CA . ASP A 1 395 ? -2.152 -17.423 -0.462 1.00 37.72 395 ASP A CA 1
ATOM 3161 C C . ASP A 1 395 ? -1.370 -16.303 -1.158 1.00 37.72 395 ASP A C 1
ATOM 3163 O O . ASP A 1 395 ? -1.837 -15.710 -2.135 1.00 37.72 395 ASP A O 1
ATOM 3167 N N . ILE A 1 396 ? -0.156 -16.024 -0.677 1.00 43.31 396 ILE A N 1
ATOM 3168 C CA . ILE A 1 396 ? 0.864 -15.344 -1.478 1.00 43.31 396 ILE A CA 1
ATOM 3169 C C . ILE A 1 396 ? 0.895 -16.079 -2.823 1.00 43.31 396 ILE A C 1
ATOM 3171 O O . ILE A 1 396 ? 1.080 -17.297 -2.840 1.00 43.31 396 ILE A O 1
ATOM 3175 N N . ASP A 1 397 ? 0.686 -15.373 -3.941 1.00 47.72 397 ASP A N 1
ATOM 3176 C CA . ASP A 1 397 ? 0.671 -15.971 -5.283 1.00 47.72 397 ASP A CA 1
ATOM 3177 C C . ASP A 1 397 ? 2.094 -16.362 -5.715 1.00 47.72 397 ASP A C 1
ATOM 3179 O O . ASP A 1 397 ? 2.716 -15.797 -6.618 1.00 47.72 397 ASP A O 1
ATOM 3183 N N . VAL A 1 398 ? 2.638 -17.358 -5.019 1.00 47.88 398 VAL A N 1
ATOM 3184 C CA . VAL A 1 398 ? 3.916 -18.004 -5.291 1.00 47.88 398 VAL A CA 1
ATOM 3185 C C . VAL A 1 398 ? 3.921 -18.495 -6.736 1.00 47.88 398 VAL A C 1
ATOM 3187 O O . VAL A 1 398 ? 4.939 -18.398 -7.413 1.00 47.88 398 VAL A O 1
ATOM 3190 N N . LYS A 1 399 ? 2.770 -18.932 -7.259 1.00 48.28 399 LYS A N 1
ATOM 3191 C CA . LYS A 1 399 ? 2.625 -19.378 -8.644 1.00 48.28 399 LYS A CA 1
ATOM 3192 C C . LYS A 1 399 ? 2.795 -18.222 -9.637 1.00 48.28 399 LYS A C 1
ATOM 3194 O O . LYS A 1 399 ? 3.544 -18.382 -10.597 1.00 48.28 399 LYS A O 1
ATOM 3199 N N . GLY A 1 400 ? 2.171 -17.071 -9.404 1.00 50.16 400 GLY A N 1
ATOM 3200 C CA . GLY A 1 400 ? 2.306 -15.865 -10.226 1.00 50.16 400 GLY A CA 1
ATOM 3201 C C . GLY A 1 400 ? 3.719 -15.293 -10.212 1.00 50.16 400 GLY A C 1
ATOM 3202 O O . GLY A 1 400 ? 4.269 -14.996 -11.273 1.00 50.16 400 GLY A O 1
ATOM 3203 N N . ASN A 1 401 ? 4.360 -15.247 -9.042 1.00 50.06 401 ASN A N 1
ATOM 3204 C CA . ASN A 1 401 ? 5.756 -14.821 -8.920 1.00 50.06 401 ASN A CA 1
ATOM 3205 C C . ASN A 1 401 ? 6.719 -15.794 -9.628 1.00 50.06 401 ASN A C 1
ATOM 3207 O O . ASN A 1 401 ? 7.611 -15.354 -10.356 1.00 50.06 401 ASN A O 1
ATOM 3211 N N . ILE A 1 402 ? 6.506 -17.112 -9.501 1.00 51.38 402 ILE A N 1
ATOM 3212 C CA . ILE A 1 402 ? 7.280 -18.136 -10.226 1.00 51.38 402 ILE A CA 1
ATOM 3213 C C . ILE A 1 402 ? 7.091 -17.992 -11.740 1.00 51.38 402 ILE A C 1
ATOM 3215 O O . ILE A 1 402 ? 8.073 -18.001 -12.482 1.00 51.38 402 ILE A O 1
ATOM 3219 N N . ILE A 1 403 ? 5.855 -17.823 -12.218 1.00 58.41 403 ILE A N 1
ATOM 3220 C CA . ILE A 1 403 ? 5.565 -17.670 -13.650 1.00 58.41 403 ILE A CA 1
ATOM 3221 C C . ILE A 1 403 ? 6.192 -16.382 -14.195 1.00 58.41 403 ILE A C 1
ATOM 3223 O O . ILE A 1 403 ? 6.851 -16.432 -15.232 1.00 58.41 403 ILE A O 1
ATOM 3227 N N . GLY A 1 404 ? 6.054 -15.252 -13.498 1.00 56.25 404 GLY A N 1
ATOM 3228 C CA . GLY A 1 404 ? 6.636 -13.972 -13.911 1.00 56.25 404 GLY A CA 1
ATOM 3229 C C . GLY A 1 404 ? 8.158 -14.037 -14.058 1.00 56.25 404 GLY A C 1
ATOM 3230 O O . GLY A 1 404 ? 8.709 -13.533 -15.038 1.00 56.25 404 GLY A O 1
ATOM 3231 N N . MET A 1 405 ? 8.840 -14.732 -13.144 1.00 53.62 405 MET A N 1
ATOM 3232 C CA . MET A 1 405 ? 10.292 -14.896 -13.209 1.00 53.62 405 MET A CA 1
ATOM 3233 C C . MET A 1 405 ? 10.726 -15.890 -14.292 1.00 53.62 405 MET A C 1
ATOM 3235 O O . MET A 1 405 ? 11.677 -15.605 -15.017 1.00 53.62 405 MET A O 1
ATOM 3239 N N . ILE A 1 406 ? 10.011 -17.011 -14.468 1.00 59.78 406 ILE A N 1
ATOM 3240 C CA . ILE A 1 406 ? 10.248 -17.932 -15.594 1.00 59.78 406 ILE A CA 1
ATOM 3241 C C . ILE A 1 406 ? 10.112 -17.170 -16.912 1.00 59.78 406 ILE A C 1
ATOM 3243 O O . ILE A 1 406 ? 10.976 -17.298 -17.773 1.00 59.78 406 ILE A O 1
ATOM 3247 N N . VAL A 1 407 ? 9.086 -16.331 -17.059 1.00 65.50 407 VAL A N 1
ATOM 3248 C CA . VAL A 1 407 ? 8.875 -15.514 -18.261 1.00 65.50 407 VAL A CA 1
ATOM 3249 C C . VAL A 1 407 ? 9.996 -14.491 -18.453 1.00 65.50 407 VAL A C 1
ATOM 3251 O O . VAL A 1 407 ? 10.475 -14.348 -19.575 1.00 65.50 407 VAL A O 1
ATOM 3254 N N . LEU A 1 408 ? 10.470 -13.825 -17.395 1.00 62.06 408 LEU A N 1
ATOM 3255 C CA . LEU A 1 408 ? 11.596 -12.888 -17.482 1.00 62.06 408 LEU A CA 1
ATOM 3256 C C . LEU A 1 408 ? 12.895 -13.601 -17.893 1.00 62.06 408 LEU A C 1
ATOM 3258 O O . LEU A 1 408 ? 13.578 -13.164 -18.817 1.00 62.06 408 LEU A O 1
ATOM 3262 N N . CYS A 1 409 ? 13.220 -14.725 -17.253 1.00 56.44 409 CYS A N 1
ATOM 3263 C CA . CYS A 1 409 ? 14.421 -15.502 -17.548 1.00 56.44 409 CYS A CA 1
ATOM 3264 C C . CYS A 1 409 ? 14.365 -16.124 -18.949 1.00 56.44 409 CYS A C 1
ATOM 3266 O O . CYS A 1 409 ? 15.330 -16.013 -19.703 1.00 56.44 409 CYS A O 1
ATOM 3268 N N . VAL A 1 410 ? 13.230 -16.713 -19.338 1.00 65.94 410 VAL A N 1
ATOM 3269 C CA . VAL A 1 410 ? 13.004 -17.231 -20.696 1.00 65.94 410 VAL A CA 1
ATOM 3270 C C . VAL A 1 410 ? 13.055 -16.094 -21.714 1.00 65.94 410 VAL A C 1
ATOM 3272 O O . VAL A 1 410 ? 13.702 -16.245 -22.744 1.00 65.94 410 VAL A O 1
ATOM 3275 N N . GLY A 1 411 ? 12.460 -14.938 -21.422 1.00 67.94 411 GLY A N 1
ATOM 3276 C CA . GLY A 1 411 ? 12.493 -13.757 -22.284 1.00 67.94 411 GLY A CA 1
ATOM 3277 C C . GLY A 1 411 ? 13.913 -13.249 -22.531 1.00 67.94 411 GLY A C 1
ATOM 3278 O O . GLY A 1 411 ? 14.276 -12.973 -23.671 1.00 67.94 411 GLY A O 1
ATOM 3279 N N . ILE A 1 412 ? 14.751 -13.205 -21.494 1.00 59.69 412 ILE A N 1
ATOM 3280 C CA . ILE A 1 412 ? 16.155 -12.791 -21.613 1.00 59.69 412 ILE A CA 1
ATOM 3281 C C . ILE A 1 412 ? 17.001 -13.854 -22.328 1.00 59.69 412 ILE A C 1
ATOM 3283 O O . ILE A 1 412 ? 17.864 -13.504 -23.136 1.00 59.69 412 ILE A O 1
ATOM 3287 N N . VAL A 1 413 ? 16.753 -15.148 -22.098 1.00 59.84 413 VAL A N 1
ATOM 3288 C CA . VAL A 1 413 ? 17.409 -16.234 -22.849 1.00 59.84 413 VAL A CA 1
ATOM 3289 C C . VAL A 1 413 ? 17.026 -16.171 -24.327 1.00 59.84 413 VAL A C 1
ATOM 3291 O O . VAL A 1 413 ? 17.908 -16.223 -25.179 1.00 59.84 413 VAL A O 1
ATOM 3294 N N . ILE A 1 414 ? 15.741 -15.988 -24.647 1.00 68.69 414 ILE A N 1
ATOM 3295 C CA . ILE A 1 414 ? 15.255 -15.818 -26.023 1.00 68.69 414 ILE A CA 1
ATOM 3296 C C . ILE A 1 414 ? 15.877 -14.574 -26.656 1.00 68.69 414 ILE A C 1
ATOM 3298 O O . ILE A 1 414 ? 16.353 -14.660 -27.783 1.00 68.69 414 ILE A O 1
ATOM 3302 N N . LEU A 1 415 ? 15.935 -13.445 -25.945 1.00 68.12 415 LEU A N 1
ATOM 3303 C CA . LEU A 1 415 ? 16.563 -12.220 -26.438 1.00 68.12 415 LEU A CA 1
ATOM 3304 C C . LEU A 1 415 ? 18.051 -12.438 -26.743 1.00 68.12 415 LEU A C 1
AT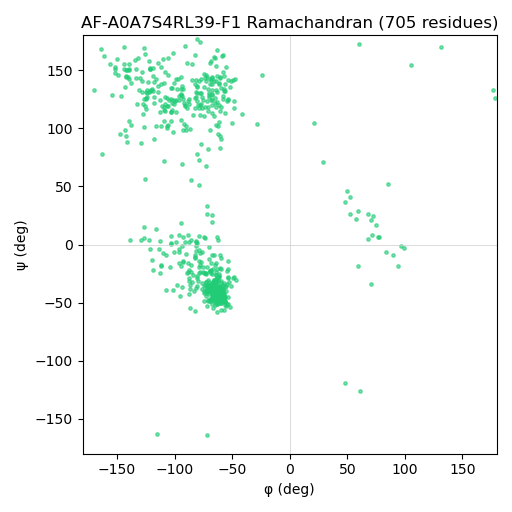OM 3306 O O . LEU A 1 415 ? 18.521 -12.029 -27.801 1.00 68.12 415 LEU A O 1
ATOM 3310 N N . ASN A 1 416 ? 18.783 -13.136 -25.873 1.00 59.97 416 ASN A N 1
ATOM 3311 C CA . ASN A 1 416 ? 20.188 -13.468 -26.109 1.00 59.97 416 ASN A CA 1
ATOM 3312 C C . ASN A 1 416 ? 20.369 -14.440 -27.279 1.00 59.97 416 ASN A C 1
ATOM 3314 O O . ASN A 1 416 ? 21.235 -14.206 -28.119 1.00 59.97 416 ASN A O 1
ATOM 3318 N N . ILE A 1 417 ? 19.539 -15.483 -27.390 1.00 62.94 417 ILE A N 1
ATOM 3319 C CA . ILE A 1 417 ? 19.534 -16.390 -28.550 1.00 62.94 417 ILE A CA 1
ATOM 3320 C C . ILE A 1 417 ? 19.234 -15.603 -29.828 1.00 62.94 417 ILE A C 1
ATOM 3322 O O . ILE A 1 417 ? 19.888 -15.826 -30.842 1.00 62.94 417 ILE A O 1
ATOM 3326 N N . PHE A 1 418 ? 18.293 -14.661 -29.787 1.00 67.50 418 PHE A N 1
ATOM 3327 C CA . PHE A 1 418 ? 17.933 -13.824 -30.925 1.00 67.50 418 PHE A CA 1
ATOM 3328 C C . PHE A 1 418 ? 19.081 -12.890 -31.323 1.00 67.50 418 PHE A C 1
ATOM 3330 O O . PHE A 1 418 ? 19.407 -12.797 -32.503 1.00 67.50 418 PHE A O 1
ATOM 3337 N N . ILE A 1 419 ? 19.757 -12.260 -30.358 1.00 61.69 419 ILE A N 1
ATOM 3338 C CA . ILE A 1 419 ? 20.955 -11.441 -30.597 1.00 61.69 419 ILE A CA 1
ATOM 3339 C C . ILE A 1 419 ? 22.083 -12.299 -31.189 1.00 61.69 419 ILE A C 1
ATOM 3341 O O . ILE A 1 419 ? 22.697 -11.897 -32.178 1.00 61.69 419 ILE A O 1
ATOM 3345 N N . LEU A 1 420 ? 22.322 -13.497 -30.644 1.00 57.78 420 LEU A N 1
ATOM 3346 C CA . LEU A 1 420 ? 23.312 -14.453 -31.147 1.00 57.78 420 LEU A CA 1
ATOM 3347 C C . LEU A 1 420 ? 22.974 -14.924 -32.570 1.00 57.78 420 LEU A C 1
ATOM 3349 O O . LEU A 1 420 ? 23.837 -14.872 -33.439 1.00 57.78 420 LEU A O 1
ATOM 3353 N N . GLN A 1 421 ? 21.733 -15.323 -32.857 1.00 58.75 421 GLN A N 1
ATOM 3354 C CA . GLN A 1 421 ? 21.330 -15.802 -34.186 1.00 58.75 421 GLN A CA 1
ATOM 3355 C C . GLN A 1 421 ? 21.284 -14.693 -35.242 1.00 58.75 421 GLN A C 1
ATOM 3357 O O . GLN A 1 421 ? 21.721 -14.914 -36.375 1.00 58.75 421 GLN A O 1
ATOM 3362 N N . CYS A 1 422 ? 20.811 -13.495 -34.890 1.00 54.00 422 CYS A N 1
ATOM 3363 C CA . CYS A 1 422 ? 20.859 -12.336 -35.781 1.00 54.00 422 CYS A CA 1
ATOM 3364 C C . CYS A 1 422 ? 22.304 -11.947 -36.120 1.00 54.00 422 CYS A C 1
ATOM 3366 O O . CYS A 1 422 ? 22.560 -11.490 -37.232 1.00 54.00 422 CYS A O 1
ATOM 3368 N N . ARG A 1 423 ? 23.260 -12.187 -35.212 1.00 53.75 423 ARG A N 1
ATOM 3369 C CA . ARG A 1 423 ? 24.682 -11.889 -35.432 1.00 53.75 423 ARG A CA 1
ATOM 3370 C C . ARG A 1 423 ? 25.468 -13.008 -36.106 1.00 53.75 423 ARG A C 1
ATOM 3372 O O . ARG A 1 423 ? 26.324 -12.696 -36.917 1.00 53.75 423 ARG A O 1
ATOM 3379 N N . VAL A 1 424 ? 25.133 -14.283 -35.897 1.00 49.59 424 VAL A N 1
ATOM 3380 C CA . VAL A 1 424 ? 25.698 -15.397 -36.692 1.00 49.59 424 VAL A CA 1
ATOM 3381 C C . VAL A 1 424 ? 25.330 -15.256 -38.180 1.00 49.59 424 VAL A C 1
ATOM 3383 O O . VAL A 1 424 ? 26.080 -15.700 -39.046 1.00 49.59 424 VAL A O 1
ATOM 3386 N N . LYS A 1 425 ? 24.219 -14.573 -38.501 1.00 42.66 425 LYS A N 1
ATOM 3387 C CA . LYS A 1 425 ? 23.877 -14.168 -39.876 1.00 42.66 425 LYS A CA 1
ATOM 3388 C C . LYS A 1 425 ? 24.646 -12.941 -40.392 1.00 42.66 425 LYS A C 1
ATOM 3390 O O . LYS A 1 425 ? 24.714 -12.766 -41.609 1.00 42.66 425 LYS A O 1
ATOM 3395 N N . LEU A 1 426 ? 25.262 -12.124 -39.531 1.00 41.94 426 LEU A N 1
ATOM 3396 C CA . LEU A 1 426 ? 26.232 -11.113 -39.962 1.00 41.94 426 LEU A CA 1
ATOM 3397 C C . LEU A 1 426 ? 27.564 -11.809 -40.270 1.00 41.94 426 LEU A C 1
ATOM 3399 O O . LEU A 1 426 ? 28.426 -11.959 -39.414 1.00 41.94 426 LEU A O 1
ATOM 3403 N N . LYS A 1 427 ? 27.657 -12.275 -41.519 1.00 44.66 427 LYS A N 1
ATOM 3404 C CA . LYS A 1 427 ? 28.860 -12.601 -42.298 1.00 44.66 427 LYS A CA 1
ATOM 3405 C C . LYS A 1 427 ? 30.127 -12.875 -41.471 1.00 44.66 427 LYS A C 1
ATOM 3407 O O . LYS A 1 427 ? 30.834 -11.961 -41.054 1.00 44.66 427 LYS A O 1
ATOM 3412 N N . GLY A 1 428 ? 30.474 -14.158 -41.369 1.00 45.06 428 GLY A N 1
ATOM 3413 C CA . GLY A 1 428 ? 31.834 -14.584 -41.062 1.00 45.06 428 GLY A CA 1
ATOM 3414 C C . GLY A 1 428 ? 32.796 -14.083 -42.134 1.00 45.06 428 GLY A C 1
ATOM 3415 O O . GLY A 1 428 ? 32.961 -14.724 -43.164 1.00 45.06 428 GLY A O 1
ATOM 3416 N N . VAL A 1 429 ? 33.404 -12.923 -41.909 1.00 50.59 429 VAL A N 1
ATOM 3417 C CA . VAL A 1 429 ? 34.483 -12.393 -42.740 1.00 50.59 429 VAL A CA 1
ATOM 3418 C C . VAL A 1 429 ? 35.478 -11.719 -41.795 1.00 50.59 429 VAL A C 1
ATOM 3420 O O . VAL A 1 429 ? 35.309 -10.574 -41.393 1.00 50.59 429 VAL A O 1
ATOM 3423 N N . LEU A 1 430 ? 36.499 -12.477 -41.380 1.00 54.69 430 LEU A N 1
ATOM 3424 C CA . LEU A 1 430 ? 37.574 -12.012 -40.486 1.00 54.69 430 LEU A CA 1
ATOM 3425 C C . LEU A 1 430 ? 38.495 -10.960 -41.123 1.00 54.69 430 LEU A C 1
ATOM 3427 O O . LEU A 1 430 ? 39.299 -10.357 -40.421 1.00 54.69 430 LEU A O 1
ATOM 3431 N N . LEU A 1 431 ? 38.357 -10.724 -42.427 1.00 60.06 431 LEU A N 1
ATOM 3432 C CA . LEU A 1 431 ? 39.059 -9.704 -43.198 1.00 60.06 431 LEU A CA 1
ATOM 3433 C C . LEU A 1 431 ? 38.061 -9.164 -44.219 1.00 60.06 431 LEU A C 1
ATOM 3435 O O . LEU A 1 431 ? 37.804 -9.825 -45.224 1.00 60.06 431 LEU A O 1
ATOM 3439 N N . TYR A 1 432 ? 37.430 -8.025 -43.929 1.00 65.62 432 TYR A N 1
ATOM 3440 C CA . TYR A 1 432 ? 36.528 -7.387 -44.887 1.00 65.62 432 TYR A CA 1
ATOM 3441 C C . TYR A 1 432 ? 37.357 -6.961 -46.095 1.00 65.62 432 TYR A C 1
ATOM 3443 O O . TYR A 1 432 ? 38.099 -5.990 -46.018 1.00 65.62 432 TYR A O 1
ATOM 3451 N N . ILE A 1 433 ? 37.266 -7.721 -47.182 1.00 62.88 433 ILE A N 1
ATOM 3452 C CA . ILE A 1 433 ? 37.767 -7.283 -48.477 1.00 62.88 433 ILE A CA 1
ATOM 3453 C C . ILE A 1 433 ? 36.667 -6.404 -49.049 1.00 62.88 433 ILE A C 1
ATOM 3455 O O . ILE A 1 433 ? 35.538 -6.865 -49.222 1.00 62.88 433 ILE A O 1
ATOM 3459 N N . ASP A 1 434 ? 36.978 -5.136 -49.266 1.00 65.31 434 ASP A N 1
ATOM 3460 C CA . ASP A 1 434 ? 36.110 -4.248 -50.020 1.00 65.31 434 ASP A CA 1
ATOM 3461 C C . ASP A 1 434 ? 35.942 -4.840 -51.431 1.00 65.31 434 ASP A C 1
ATOM 3463 O O . ASP A 1 434 ? 36.922 -5.076 -52.137 1.00 65.31 434 ASP A O 1
ATOM 3467 N N . GLU A 1 435 ? 34.702 -5.172 -51.802 1.00 68.56 435 GLU A N 1
ATOM 3468 C CA . GLU A 1 435 ? 34.394 -5.842 -53.072 1.00 68.56 435 GLU A CA 1
ATOM 3469 C C . GLU A 1 435 ? 34.748 -4.966 -54.284 1.00 68.56 435 GLU A C 1
ATOM 3471 O O . GLU A 1 435 ? 35.074 -5.506 -55.343 1.00 68.56 435 GLU A O 1
ATOM 3476 N N . ASP A 1 436 ? 34.746 -3.639 -54.122 1.00 66.00 436 ASP A N 1
ATOM 3477 C CA . ASP A 1 436 ? 35.000 -2.685 -55.200 1.00 66.00 436 ASP A CA 1
ATOM 3478 C C . ASP A 1 436 ? 36.498 -2.402 -55.381 1.00 66.00 436 ASP A C 1
ATOM 3480 O O . ASP A 1 436 ? 36.966 -2.208 -56.505 1.00 66.00 436 ASP A O 1
ATOM 3484 N N . THR A 1 437 ? 37.271 -2.389 -54.290 1.00 73.00 437 THR A N 1
ATOM 3485 C CA . THR A 1 437 ? 38.707 -2.049 -54.326 1.00 73.00 437 THR A CA 1
ATOM 3486 C C . THR A 1 437 ? 39.630 -3.261 -54.200 1.00 73.00 437 THR A C 1
ATOM 3488 O O . THR A 1 437 ? 40.801 -3.192 -54.574 1.00 73.00 437 THR A O 1
ATOM 3491 N N . GLY A 1 438 ? 39.128 -4.387 -53.690 1.00 69.50 438 GLY A N 1
ATOM 3492 C CA . GLY A 1 438 ? 39.929 -5.560 -53.343 1.00 69.50 438 GLY A CA 1
ATOM 3493 C C . GLY A 1 438 ? 40.863 -5.337 -52.147 1.00 69.50 438 GLY A C 1
ATOM 3494 O O . GLY A 1 438 ? 41.657 -6.226 -51.821 1.00 69.50 438 GLY A O 1
ATOM 3495 N N . GLU A 1 439 ? 40.795 -4.174 -51.491 1.00 72.25 439 GLU A N 1
ATOM 3496 C CA . GLU A 1 439 ? 41.605 -3.867 -50.319 1.00 72.25 439 GLU A CA 1
ATOM 3497 C C . GLU A 1 439 ? 41.022 -4.526 -49.069 1.00 72.25 439 GLU A C 1
ATOM 3499 O O . GLU A 1 439 ? 39.810 -4.575 -48.854 1.00 72.25 439 GLU A O 1
ATOM 3504 N N . VAL A 1 440 ? 41.905 -5.036 -48.213 1.00 72.31 440 VAL A N 1
ATOM 3505 C CA . VAL A 1 440 ? 41.514 -5.526 -46.893 1.00 72.31 440 VAL A CA 1
ATOM 3506 C C . VAL A 1 440 ? 41.338 -4.326 -45.969 1.00 72.31 440 VAL A C 1
ATOM 3508 O O . VAL A 1 440 ? 42.291 -3.602 -45.681 1.00 72.31 440 VAL A O 1
ATOM 3511 N N . LEU A 1 441 ? 40.117 -4.138 -45.481 1.00 77.25 441 LEU A N 1
ATOM 3512 C CA . LEU A 1 441 ? 39.761 -3.097 -44.530 1.00 77.25 441 LEU A CA 1
ATOM 3513 C C . LEU A 1 441 ? 40.306 -3.418 -43.137 1.00 77.25 441 LEU A C 1
ATOM 3515 O O . LEU A 1 441 ? 40.260 -4.560 -42.669 1.00 77.25 441 LEU A O 1
ATOM 3519 N N . GLN A 1 442 ? 40.776 -2.377 -42.450 1.00 79.88 442 GLN A N 1
ATOM 3520 C CA . GLN A 1 442 ? 41.240 -2.488 -41.074 1.00 79.88 442 GLN A CA 1
ATOM 3521 C C . GLN A 1 442 ? 40.113 -2.979 -40.151 1.00 79.88 442 GLN A C 1
ATOM 3523 O O . GLN A 1 442 ? 39.002 -2.440 -40.201 1.00 79.88 442 GLN A O 1
ATOM 3528 N N . PRO A 1 443 ? 40.390 -3.946 -39.256 1.00 77.50 443 PRO A N 1
ATOM 3529 C CA . PRO A 1 443 ? 39.496 -4.310 -38.166 1.00 77.50 443 PRO A CA 1
ATOM 3530 C C . PRO A 1 443 ? 39.036 -3.085 -37.359 1.00 77.50 443 PRO A C 1
ATOM 3532 O O . PRO A 1 443 ? 39.780 -2.519 -36.561 1.00 77.50 443 PRO A O 1
ATOM 3535 N N . GLY A 1 444 ? 37.792 -2.655 -37.570 1.00 79.00 444 GLY A N 1
ATOM 3536 C CA . GLY A 1 444 ? 37.220 -1.503 -36.872 1.00 79.00 444 GLY A CA 1
ATOM 3537 C C . GLY A 1 444 ? 36.774 -1.815 -35.437 1.00 79.00 444 GLY A C 1
ATOM 3538 O O . GLY A 1 444 ? 36.717 -2.970 -35.009 1.00 79.00 444 GLY A O 1
ATOM 3539 N N . ARG A 1 445 ? 36.344 -0.773 -34.705 1.00 77.56 445 ARG A N 1
ATOM 3540 C CA . ARG A 1 445 ? 35.759 -0.893 -33.347 1.00 77.56 445 ARG A CA 1
ATOM 3541 C C . ARG A 1 445 ? 34.608 -1.898 -33.271 1.00 77.56 445 ARG A C 1
ATOM 3543 O O . ARG A 1 445 ? 34.432 -2.542 -32.243 1.00 77.56 445 ARG A O 1
ATOM 3550 N N . GLN A 1 446 ? 33.853 -2.036 -34.358 1.00 74.25 446 GLN A N 1
ATOM 3551 C CA . GLN A 1 446 ? 32.756 -2.990 -34.461 1.00 74.25 446 GLN A CA 1
ATOM 3552 C C . GLN A 1 446 ? 33.251 -4.439 -34.363 1.00 74.25 446 GLN A C 1
ATOM 3554 O O . GLN A 1 446 ? 32.708 -5.204 -33.575 1.00 74.25 446 GLN A O 1
ATOM 3559 N N . LEU A 1 447 ? 34.332 -4.797 -35.069 1.00 73.44 447 LEU A N 1
ATOM 3560 C CA . LEU A 1 447 ? 34.897 -6.149 -35.012 1.00 73.44 447 LEU A CA 1
ATOM 3561 C C . LEU A 1 447 ? 35.519 -6.442 -33.642 1.00 73.44 447 LEU A C 1
ATOM 3563 O O . LEU A 1 447 ? 35.384 -7.554 -33.130 1.00 73.44 447 LEU A O 1
ATOM 3567 N N . TRP A 1 448 ? 36.157 -5.445 -33.020 1.00 82.19 448 TRP A N 1
ATOM 3568 C CA . TRP A 1 448 ? 36.642 -5.572 -31.643 1.00 82.19 448 TRP A CA 1
ATOM 3569 C C . TRP A 1 448 ? 35.485 -5.862 -30.686 1.00 82.19 448 TRP A C 1
ATOM 3571 O O . TRP A 1 448 ? 35.556 -6.814 -29.908 1.00 82.19 448 TRP A O 1
ATOM 3581 N N . PHE A 1 449 ? 34.408 -5.077 -30.785 1.00 76.94 449 PHE A N 1
ATOM 3582 C CA . PHE A 1 449 ? 33.217 -5.264 -29.967 1.00 76.94 449 PHE A CA 1
ATOM 3583 C C . PHE A 1 449 ? 32.606 -6.638 -30.209 1.00 76.94 449 PHE A C 1
ATOM 3585 O O . PHE A 1 449 ? 32.328 -7.333 -29.248 1.00 76.94 449 PHE A O 1
ATOM 3592 N N . ASP A 1 450 ? 32.478 -7.083 -31.456 1.00 71.12 450 ASP A N 1
ATOM 3593 C CA . ASP A 1 450 ? 31.907 -8.390 -31.790 1.00 71.12 450 ASP A CA 1
ATOM 3594 C C . ASP A 1 450 ? 32.781 -9.560 -31.305 1.00 71.12 450 ASP A C 1
ATOM 3596 O O . ASP A 1 450 ? 32.252 -10.587 -30.882 1.00 71.12 450 ASP A O 1
ATOM 3600 N N . THR A 1 451 ? 34.104 -9.381 -31.272 1.00 72.00 451 THR A N 1
ATOM 3601 C CA . THR A 1 451 ? 35.048 -10.363 -30.710 1.00 72.00 451 THR A CA 1
ATOM 3602 C C . THR A 1 451 ? 34.934 -10.458 -29.185 1.00 72.00 451 THR A C 1
ATOM 3604 O O . THR A 1 451 ? 35.069 -11.544 -28.624 1.00 72.00 451 THR A O 1
ATOM 3607 N N . HIS A 1 452 ? 34.652 -9.341 -28.509 1.00 79.19 452 HIS A N 1
ATOM 3608 C CA . HIS A 1 452 ? 34.571 -9.262 -27.045 1.00 79.19 452 HIS A CA 1
ATOM 3609 C C . HIS A 1 452 ? 33.138 -9.283 -26.502 1.00 79.19 452 HIS A C 1
ATOM 3611 O O . HIS A 1 452 ? 32.951 -9.363 -25.292 1.00 79.19 452 HIS A O 1
ATOM 3617 N N . PHE A 1 453 ? 32.119 -9.234 -27.359 1.00 75.81 453 PHE A N 1
ATOM 3618 C CA . PHE A 1 453 ? 30.722 -9.062 -26.965 1.00 75.81 453 PHE A CA 1
ATOM 3619 C C . PHE A 1 453 ? 30.267 -10.168 -26.024 1.00 75.81 453 PHE A C 1
ATOM 3621 O O . PHE A 1 453 ? 29.713 -9.886 -24.963 1.00 75.81 453 PHE A O 1
ATOM 3628 N N . SER A 1 454 ? 30.572 -11.419 -26.380 1.00 68.75 454 SER A N 1
ATOM 3629 C CA . SER A 1 454 ? 30.272 -12.576 -25.543 1.00 68.75 454 SER A CA 1
ATOM 3630 C C . SER A 1 454 ? 30.918 -12.439 -24.170 1.00 68.75 454 SER A C 1
ATOM 3632 O O . SER A 1 454 ? 30.239 -12.691 -23.189 1.00 68.75 454 SER A O 1
ATOM 3634 N N . ALA A 1 455 ? 32.166 -11.965 -24.080 1.00 75.19 455 ALA A N 1
ATOM 3635 C CA . ALA A 1 455 ? 32.866 -11.755 -22.813 1.00 75.19 455 ALA A CA 1
ATOM 3636 C C . ALA A 1 455 ? 32.278 -10.586 -21.993 1.00 75.19 455 ALA A C 1
ATOM 3638 O O . ALA A 1 455 ? 32.113 -10.709 -20.784 1.00 75.19 455 ALA A O 1
ATOM 3639 N N . ILE A 1 456 ? 31.892 -9.480 -22.639 1.00 79.19 456 ILE A N 1
ATOM 3640 C CA . ILE A 1 456 ? 31.290 -8.300 -21.991 1.00 79.19 456 ILE A CA 1
ATOM 3641 C C . ILE A 1 456 ? 29.909 -8.627 -21.423 1.00 79.19 456 ILE A C 1
ATOM 3643 O O . ILE A 1 456 ? 29.658 -8.416 -20.235 1.00 79.19 456 ILE A O 1
ATOM 3647 N N . VAL A 1 457 ? 29.014 -9.153 -22.265 1.00 72.62 457 VAL A N 1
ATOM 3648 C CA . VAL A 1 457 ? 27.652 -9.530 -21.860 1.00 72.62 457 VAL A CA 1
ATOM 3649 C C . VAL A 1 457 ? 27.714 -10.588 -20.771 1.00 72.62 457 VAL A C 1
ATOM 3651 O O . VAL A 1 457 ? 26.997 -10.491 -19.779 1.00 72.62 457 VAL A O 1
ATOM 3654 N N . TYR A 1 458 ? 28.619 -11.553 -20.923 1.00 73.06 458 TYR A N 1
ATOM 3655 C CA . TYR A 1 458 ? 28.898 -12.561 -19.916 1.00 73.06 458 TYR A CA 1
ATOM 3656 C C . TYR A 1 458 ? 29.293 -11.941 -18.577 1.00 73.06 458 TYR A C 1
ATOM 3658 O O . TYR A 1 458 ? 28.679 -12.275 -17.571 1.00 73.06 458 TYR A O 1
ATOM 3666 N N . THR A 1 459 ? 30.276 -11.035 -18.533 1.00 77.69 459 THR A N 1
ATOM 3667 C CA . THR A 1 459 ? 30.774 -10.494 -17.260 1.00 77.69 459 THR A CA 1
ATOM 3668 C C . THR A 1 459 ? 29.693 -9.708 -16.544 1.00 77.69 459 THR A C 1
ATOM 3670 O O . THR A 1 459 ? 29.512 -9.887 -15.345 1.00 77.69 459 THR A O 1
ATOM 3673 N N . ILE A 1 460 ? 28.944 -8.882 -17.275 1.00 80.31 460 ILE A N 1
ATOM 3674 C CA . ILE A 1 460 ? 27.871 -8.068 -16.700 1.00 80.31 460 ILE A CA 1
ATOM 3675 C C . ILE A 1 460 ? 26.746 -8.965 -16.173 1.00 80.31 460 ILE A C 1
ATOM 3677 O O . ILE A 1 460 ? 26.315 -8.809 -15.032 1.00 80.31 460 ILE A O 1
ATOM 3681 N N . TRP A 1 461 ? 26.291 -9.926 -16.981 1.00 76.75 461 TRP A N 1
ATOM 3682 C CA . TRP A 1 461 ? 25.187 -10.810 -16.617 1.00 76.75 461 TRP A CA 1
ATOM 3683 C C . TRP A 1 461 ? 25.546 -11.748 -15.466 1.00 76.75 461 TRP A C 1
ATOM 3685 O O . TRP A 1 461 ? 24.785 -11.871 -14.507 1.00 76.75 461 TRP A O 1
ATOM 3695 N N . PHE A 1 462 ? 26.710 -12.394 -15.554 1.00 77.88 462 PHE A N 1
ATOM 3696 C CA . PHE A 1 462 ? 27.188 -13.321 -14.540 1.00 77.88 462 PHE A CA 1
ATOM 3697 C C . PHE A 1 462 ? 27.423 -12.603 -13.212 1.00 77.88 462 PHE A C 1
ATOM 3699 O O . PHE A 1 462 ? 26.870 -13.030 -12.206 1.00 77.88 462 PHE A O 1
ATOM 3706 N N . MET A 1 463 ? 28.165 -11.487 -13.203 1.00 76.44 463 MET A N 1
ATOM 3707 C CA . MET A 1 463 ? 28.399 -10.728 -11.968 1.00 76.44 463 MET A CA 1
ATOM 3708 C C . MET A 1 463 ? 27.074 -10.256 -11.368 1.00 76.44 463 MET A C 1
ATOM 3710 O O . MET A 1 463 ? 26.873 -10.397 -10.168 1.00 76.44 463 MET A O 1
ATOM 3714 N N . GLY A 1 464 ? 26.135 -9.791 -12.197 1.00 80.06 464 GLY A N 1
ATOM 3715 C CA . GLY A 1 464 ? 24.801 -9.404 -11.744 1.00 80.06 464 GLY A CA 1
ATOM 3716 C C . GLY A 1 464 ? 24.039 -10.554 -11.081 1.00 80.06 464 GLY A C 1
ATOM 3717 O O . GLY A 1 464 ? 23.641 -10.438 -9.926 1.00 80.06 464 GLY A O 1
ATOM 3718 N N . CYS A 1 465 ? 23.859 -11.677 -11.781 1.00 82.62 465 CYS A N 1
ATOM 3719 C CA . CYS A 1 465 ? 23.046 -12.795 -11.291 1.00 82.62 465 CYS A CA 1
ATOM 3720 C C . CYS A 1 465 ? 23.717 -13.569 -10.153 1.00 82.62 465 CYS A C 1
ATOM 3722 O O . CYS A 1 465 ? 23.042 -13.955 -9.204 1.00 82.62 465 CYS A O 1
ATOM 3724 N N . ALA A 1 466 ? 25.029 -13.795 -10.231 1.00 80.50 466 ALA A N 1
ATOM 3725 C CA . ALA A 1 466 ? 25.761 -14.561 -9.232 1.00 80.50 466 ALA A CA 1
ATOM 3726 C C . ALA A 1 466 ? 25.967 -13.761 -7.944 1.00 80.50 466 ALA A C 1
ATOM 3728 O O . ALA A 1 466 ? 25.758 -14.314 -6.870 1.00 80.50 466 ALA A O 1
ATOM 3729 N N . MET A 1 467 ? 26.297 -12.462 -8.020 1.00 80.44 467 MET A N 1
ATOM 3730 C CA . MET A 1 467 ? 26.403 -11.635 -6.812 1.00 80.44 467 MET A CA 1
ATOM 3731 C C . MET A 1 467 ? 25.031 -11.401 -6.186 1.00 80.44 467 MET A C 1
ATOM 3733 O O . MET A 1 467 ? 24.876 -11.624 -4.989 1.00 80.44 467 MET A O 1
ATOM 3737 N N . ALA A 1 468 ? 24.021 -11.006 -6.972 1.00 83.94 468 ALA A N 1
ATOM 3738 C CA . ALA A 1 468 ? 22.672 -10.811 -6.440 1.00 83.94 468 ALA A CA 1
ATOM 3739 C C . ALA A 1 468 ? 22.106 -12.118 -5.872 1.00 83.94 468 ALA A C 1
ATOM 3741 O O . ALA A 1 468 ? 21.590 -12.127 -4.759 1.00 83.94 468 ALA A O 1
ATOM 3742 N N . GLY A 1 469 ? 22.263 -13.229 -6.596 1.00 85.44 469 GLY A N 1
ATOM 3743 C CA . GLY A 1 469 ? 21.854 -14.552 -6.141 1.00 85.44 469 GLY A CA 1
ATOM 3744 C C . GLY A 1 469 ? 22.572 -14.979 -4.861 1.00 85.44 469 GLY A C 1
ATOM 3745 O O . GLY A 1 469 ? 21.918 -15.444 -3.933 1.00 85.44 469 GLY A O 1
ATOM 3746 N N . PHE A 1 470 ? 23.888 -14.753 -4.764 1.00 85.81 470 PHE A N 1
ATOM 3747 C CA . PHE A 1 470 ? 24.666 -15.041 -3.558 1.00 85.81 470 PHE A CA 1
ATOM 3748 C C . PHE A 1 470 ? 24.197 -14.213 -2.362 1.00 85.81 470 PHE A C 1
ATOM 3750 O O . PHE A 1 470 ? 23.963 -14.788 -1.308 1.00 85.81 470 PHE A O 1
ATOM 3757 N N . PHE A 1 471 ? 24.000 -12.900 -2.502 1.00 83.00 471 PHE A N 1
ATOM 3758 C CA . PHE A 1 471 ? 23.538 -12.068 -1.385 1.00 83.00 471 PHE A CA 1
ATOM 3759 C C . PHE A 1 471 ? 22.100 -12.394 -0.966 1.00 83.00 471 PHE A C 1
ATOM 3761 O O . PHE A 1 471 ? 21.829 -12.492 0.229 1.00 83.00 471 PHE A O 1
ATOM 3768 N N . LEU A 1 472 ? 21.202 -12.626 -1.930 1.00 85.38 472 LEU A N 1
ATOM 3769 C CA . LEU A 1 472 ? 19.815 -13.028 -1.668 1.00 85.38 472 LEU A CA 1
ATOM 3770 C C . LEU A 1 472 ? 19.710 -14.430 -1.057 1.00 85.38 472 LEU A C 1
ATOM 3772 O O . LEU A 1 472 ? 18.743 -14.711 -0.361 1.00 85.38 472 LEU A O 1
ATOM 3776 N N . PHE A 1 473 ? 20.687 -15.304 -1.297 1.00 88.12 473 PHE A N 1
ATOM 3777 C CA . PHE A 1 473 ? 20.743 -16.632 -0.693 1.00 88.12 473 PHE A CA 1
ATOM 3778 C C . PHE A 1 473 ? 21.429 -16.617 0.676 1.00 88.12 473 PHE A C 1
ATOM 3780 O O . PHE A 1 473 ? 20.861 -17.080 1.657 1.00 88.12 473 PHE A O 1
ATOM 3787 N N . ALA A 1 474 ? 22.650 -16.088 0.750 1.00 83.31 474 ALA A N 1
ATOM 3788 C CA . ALA A 1 474 ? 23.527 -16.229 1.905 1.00 83.31 474 ALA A CA 1
ATOM 3789 C C . ALA A 1 474 ? 23.063 -15.405 3.111 1.00 83.31 474 ALA A C 1
ATOM 3791 O O . ALA A 1 474 ? 23.126 -15.910 4.227 1.00 83.31 474 ALA A O 1
ATOM 3792 N N . ILE A 1 475 ? 22.581 -14.171 2.905 1.00 83.50 475 ILE A N 1
ATOM 3793 C CA . ILE A 1 475 ? 22.153 -13.308 4.019 1.00 83.50 475 ILE A CA 1
ATOM 3794 C C . ILE A 1 475 ? 20.903 -13.882 4.703 1.00 83.50 475 ILE A C 1
ATOM 3796 O O . ILE A 1 475 ? 20.942 -14.067 5.919 1.00 83.50 475 ILE A O 1
ATOM 3800 N N . PRO A 1 476 ? 19.813 -14.223 3.985 1.00 84.62 476 PRO A N 1
ATOM 3801 C CA . PRO A 1 476 ? 18.629 -14.773 4.641 1.00 84.62 476 PRO A CA 1
ATOM 3802 C C . PRO A 1 476 ? 18.866 -16.196 5.160 1.00 84.62 476 PRO A C 1
ATOM 3804 O O . PRO A 1 476 ? 18.318 -16.556 6.195 1.00 84.62 476 PRO A O 1
ATOM 3807 N N . LEU A 1 477 ? 19.726 -16.994 4.510 1.00 86.94 477 LEU A N 1
ATOM 3808 C CA . LEU A 1 477 ? 20.097 -18.315 5.025 1.00 86.94 477 LEU A CA 1
ATOM 3809 C C . LEU A 1 477 ? 20.876 -18.205 6.337 1.00 86.94 477 LEU A C 1
ATOM 3811 O O . LEU A 1 477 ? 20.660 -19.014 7.231 1.00 86.94 477 LEU A O 1
ATOM 3815 N N . HIS A 1 478 ? 21.771 -17.224 6.459 1.00 84.94 478 HIS A N 1
ATOM 3816 C CA . HIS A 1 478 ? 22.523 -17.002 7.688 1.00 84.94 478 HIS A CA 1
ATOM 3817 C C . HIS A 1 478 ? 21.596 -16.640 8.850 1.00 84.94 478 HIS A C 1
ATOM 3819 O O . HIS A 1 478 ? 21.638 -17.339 9.858 1.00 84.94 478 HIS A O 1
ATOM 3825 N N . HIS A 1 479 ? 20.706 -15.656 8.672 1.00 83.25 479 HIS A N 1
ATOM 3826 C CA . HIS A 1 479 ? 19.711 -15.302 9.693 1.00 83.25 479 HIS A CA 1
ATOM 3827 C C . HIS A 1 479 ? 18.801 -16.487 10.045 1.00 83.25 479 HIS A C 1
ATOM 3829 O O . HIS A 1 479 ? 18.580 -16.771 11.218 1.00 83.25 479 HIS A O 1
ATOM 3835 N N . TYR A 1 480 ? 18.348 -17.250 9.044 1.00 86.12 480 TYR A N 1
ATOM 3836 C CA . TYR A 1 480 ? 17.540 -18.449 9.270 1.00 86.12 480 TYR A CA 1
ATOM 3837 C C . TYR A 1 480 ? 18.278 -19.506 10.110 1.00 86.12 480 TYR A C 1
ATOM 3839 O O . TYR A 1 480 ? 17.683 -20.146 10.976 1.00 86.12 480 TYR A O 1
ATOM 3847 N N . LEU A 1 481 ? 19.579 -19.697 9.873 1.00 86.62 481 LEU A N 1
ATOM 3848 C CA . LEU A 1 481 ? 20.404 -20.633 10.638 1.00 86.62 481 LEU A CA 1
ATOM 3849 C C . LEU A 1 481 ? 20.718 -20.124 12.052 1.00 86.62 481 LEU A C 1
ATOM 3851 O O . LEU A 1 481 ? 20.754 -20.940 12.967 1.00 86.62 481 LEU A O 1
ATOM 3855 N N . GLU A 1 482 ? 20.894 -18.816 12.251 1.00 85.38 482 GLU A N 1
ATOM 3856 C CA . GLU A 1 482 ? 21.032 -18.210 13.586 1.00 85.38 482 GLU A CA 1
ATOM 3857 C C . GLU A 1 482 ? 19.745 -18.366 14.404 1.00 85.38 482 GLU A C 1
ATOM 3859 O O . GLU A 1 482 ? 19.790 -18.777 15.565 1.00 85.38 482 GLU A O 1
ATOM 3864 N N . LEU A 1 483 ? 18.585 -18.140 13.779 1.00 83.81 483 LEU A N 1
ATOM 3865 C CA . LEU A 1 483 ? 17.286 -18.361 14.413 1.00 83.81 483 LEU A CA 1
ATOM 3866 C C . LEU A 1 483 ? 17.108 -19.832 14.814 1.00 83.81 483 LEU A C 1
ATOM 3868 O O . LEU A 1 483 ? 16.620 -20.131 15.908 1.00 83.81 483 LEU A O 1
ATOM 3872 N N . LEU A 1 484 ? 17.526 -20.759 13.945 1.00 84.06 484 LEU A N 1
ATOM 3873 C CA . LEU A 1 484 ? 17.548 -22.189 14.245 1.00 84.06 484 LEU A CA 1
ATOM 3874 C C . LEU A 1 484 ? 18.523 -22.536 15.372 1.00 84.06 484 LEU A C 1
ATOM 3876 O O . LEU A 1 484 ? 18.196 -23.392 16.186 1.00 84.06 484 LEU A O 1
ATOM 3880 N N . GLU A 1 485 ? 19.679 -21.886 15.459 1.00 84.94 485 GLU A N 1
ATOM 3881 C CA . GLU A 1 485 ? 20.655 -22.099 16.533 1.00 84.94 485 GLU A CA 1
ATOM 3882 C C . GLU A 1 485 ? 20.123 -21.671 17.899 1.00 84.94 485 GLU A C 1
ATOM 3884 O O . GLU A 1 485 ? 20.280 -22.392 18.886 1.00 84.94 485 GLU A O 1
ATOM 3889 N N . GLU A 1 486 ? 19.418 -20.544 17.955 1.00 82.38 486 GLU A N 1
ATOM 3890 C CA . GLU A 1 486 ? 18.809 -20.049 19.188 1.00 82.38 486 GLU A CA 1
ATOM 3891 C C . GLU A 1 486 ? 17.686 -20.976 19.706 1.00 82.38 486 GLU A C 1
ATOM 3893 O O . GLU A 1 486 ? 17.442 -21.094 20.920 1.00 82.38 486 GLU A O 1
ATOM 3898 N N . HIS A 1 487 ? 16.997 -21.667 18.794 1.00 75.62 487 HIS A N 1
ATOM 3899 C CA . HIS A 1 487 ? 15.754 -22.378 19.100 1.00 75.62 487 HIS A CA 1
ATOM 3900 C C . HIS A 1 487 ? 15.841 -23.906 19.024 1.00 75.62 487 HIS A C 1
ATOM 3902 O O . HIS A 1 487 ? 15.071 -24.576 19.714 1.00 75.62 487 HIS A O 1
ATOM 3908 N N . ILE A 1 488 ? 16.772 -24.468 18.254 1.00 75.81 488 ILE A N 1
ATOM 3909 C CA . ILE A 1 488 ? 16.945 -25.909 18.043 1.00 75.81 488 ILE A CA 1
ATOM 3910 C C . ILE A 1 488 ? 18.388 -26.296 18.360 1.00 75.81 488 ILE A C 1
ATOM 3912 O O . ILE A 1 488 ? 19.299 -26.140 17.546 1.00 75.81 488 ILE A O 1
ATOM 3916 N N . SER A 1 489 ? 18.585 -26.865 19.545 1.00 71.81 489 SER A N 1
ATOM 3917 C CA . SER A 1 489 ? 19.892 -27.326 20.006 1.00 71.81 489 SER A CA 1
ATOM 3918 C C . SER A 1 489 ? 20.213 -28.746 19.517 1.00 71.81 489 SER A C 1
ATOM 3920 O O . SER A 1 489 ? 19.328 -29.556 19.230 1.00 71.81 489 SER A O 1
ATOM 3922 N N . GLY A 1 490 ? 21.508 -29.068 19.424 1.00 72.75 490 GLY A N 1
ATOM 3923 C CA . GLY A 1 490 ? 22.002 -30.399 19.037 1.00 72.75 490 GLY A CA 1
ATOM 3924 C C . GLY A 1 490 ? 22.425 -30.544 17.571 1.00 72.75 490 GLY A C 1
ATOM 3925 O O . GLY A 1 490 ? 22.939 -31.594 17.194 1.00 72.75 490 GLY A O 1
ATOM 3926 N N . ILE A 1 491 ? 22.261 -29.496 16.762 1.00 77.56 491 ILE A N 1
ATOM 3927 C CA . ILE A 1 491 ? 22.833 -29.384 15.417 1.00 77.56 491 ILE A CA 1
ATOM 3928 C C . ILE A 1 491 ? 23.727 -28.141 15.403 1.00 77.56 491 ILE A C 1
ATOM 3930 O O . ILE A 1 491 ? 23.328 -27.082 15.879 1.00 77.56 491 ILE A O 1
ATOM 3934 N N . GLU A 1 492 ? 24.944 -28.262 14.874 1.00 85.69 492 GLU A N 1
ATOM 3935 C CA . GLU A 1 492 ? 25.868 -27.130 14.729 1.00 85.69 492 GLU A CA 1
ATOM 3936 C C . GLU A 1 492 ? 25.486 -26.270 13.511 1.00 85.69 492 GLU A C 1
ATOM 3938 O O . GLU A 1 492 ? 26.137 -26.304 12.461 1.00 85.69 492 GLU A O 1
ATOM 3943 N N . TRP A 1 493 ? 24.394 -25.512 13.627 1.00 85.12 493 TRP A N 1
ATOM 3944 C CA . TRP A 1 493 ? 23.873 -24.665 12.548 1.00 85.12 493 TRP A CA 1
ATOM 3945 C C . TRP A 1 493 ? 24.885 -23.619 12.074 1.00 85.12 493 TRP A C 1
ATOM 3947 O O . TRP A 1 493 ? 25.005 -23.394 10.868 1.00 85.12 493 TRP A O 1
ATOM 3957 N N . HIS A 1 494 ? 25.684 -23.068 12.991 1.00 84.25 494 HIS A N 1
ATOM 3958 C CA . HIS A 1 494 ? 26.797 -22.180 12.668 1.00 84.25 494 HIS A CA 1
ATOM 3959 C C . HIS A 1 494 ? 27.810 -22.829 11.708 1.00 84.25 494 HIS A C 1
ATOM 3961 O O . HIS A 1 494 ? 28.181 -22.240 10.689 1.00 84.25 494 HIS A O 1
ATOM 3967 N N . THR A 1 495 ? 28.208 -24.079 11.979 1.00 85.50 495 THR A N 1
ATOM 3968 C CA . THR A 1 495 ? 29.133 -24.848 11.131 1.00 85.50 495 THR A CA 1
ATOM 3969 C C . THR A 1 495 ? 28.544 -25.065 9.735 1.00 85.50 495 THR A C 1
ATOM 3971 O O . THR A 1 495 ? 29.248 -24.917 8.733 1.00 85.50 495 THR A O 1
ATOM 3974 N N . LEU A 1 496 ? 27.240 -25.355 9.645 1.00 82.69 496 LEU A N 1
ATOM 3975 C CA . LEU A 1 496 ? 26.538 -25.495 8.366 1.00 82.69 496 LEU A CA 1
ATOM 3976 C C . LEU A 1 496 ? 26.475 -24.166 7.595 1.00 82.69 496 LEU A C 1
ATOM 3978 O O . LEU A 1 496 ? 26.708 -24.151 6.386 1.00 82.69 496 LEU A O 1
ATOM 3982 N N . GLY A 1 497 ? 26.212 -23.051 8.280 1.00 82.81 497 GLY A N 1
ATOM 3983 C CA . GLY A 1 497 ? 26.189 -21.713 7.684 1.00 82.81 497 GLY A CA 1
ATOM 3984 C C . GLY A 1 497 ? 27.544 -21.312 7.106 1.00 82.81 497 GLY A C 1
ATOM 3985 O O . GLY A 1 497 ? 27.628 -20.915 5.941 1.00 82.81 497 GLY A O 1
ATOM 3986 N N . ILE A 1 498 ? 28.623 -21.514 7.870 1.00 84.06 498 ILE A N 1
ATOM 3987 C CA . ILE A 1 498 ? 29.998 -21.298 7.398 1.00 84.06 498 ILE A CA 1
ATOM 3988 C C . ILE A 1 498 ? 30.295 -22.188 6.191 1.00 84.06 498 ILE A C 1
ATOM 3990 O O . ILE A 1 498 ? 30.830 -21.705 5.193 1.00 84.06 498 ILE A O 1
ATOM 3994 N N . PHE A 1 499 ? 29.932 -23.472 6.246 1.00 84.56 499 PHE A N 1
ATOM 3995 C CA . PHE A 1 499 ? 30.143 -24.394 5.132 1.00 84.56 499 PHE A CA 1
ATOM 3996 C C . PHE A 1 499 ? 29.462 -23.899 3.847 1.00 84.56 499 PHE A C 1
ATOM 3998 O O . PHE A 1 499 ? 30.102 -23.850 2.796 1.00 84.56 499 PHE A O 1
ATOM 4005 N N . MET A 1 500 ? 28.202 -23.460 3.925 1.00 82.69 500 MET A N 1
ATOM 4006 C CA . MET A 1 500 ? 27.468 -22.936 2.767 1.00 82.69 500 MET A CA 1
ATOM 4007 C C . MET A 1 500 ? 28.080 -21.639 2.223 1.00 82.69 500 MET A C 1
ATOM 4009 O O . MET A 1 500 ? 28.159 -21.463 1.006 1.00 82.69 500 MET A O 1
ATOM 4013 N N . LEU A 1 501 ? 28.578 -20.761 3.097 1.00 83.25 501 LEU A N 1
ATOM 4014 C CA . LEU A 1 501 ? 29.269 -19.535 2.697 1.00 83.25 501 LEU A CA 1
ATOM 4015 C C . LEU A 1 501 ? 30.604 -19.832 1.996 1.00 83.25 501 LEU A C 1
ATOM 4017 O O . LEU A 1 501 ? 30.921 -19.213 0.976 1.00 83.25 501 LEU A O 1
ATOM 4021 N N . VAL A 1 502 ? 31.358 -20.821 2.484 1.00 85.50 502 VAL A N 1
ATOM 4022 C CA . VAL A 1 502 ? 32.596 -21.298 1.847 1.00 85.50 502 VAL A CA 1
ATOM 4023 C C . VAL A 1 502 ? 32.303 -21.900 0.473 1.00 85.50 502 VAL A C 1
ATOM 4025 O O . VAL A 1 502 ? 32.980 -21.550 -0.493 1.00 85.50 502 VAL A O 1
ATOM 4028 N N . VAL A 1 503 ? 31.275 -22.748 0.351 1.00 83.12 503 VAL A N 1
ATOM 4029 C CA . VAL A 1 503 ? 30.863 -23.337 -0.935 1.00 83.12 503 VAL A CA 1
ATOM 4030 C C . VAL A 1 503 ? 30.434 -22.252 -1.925 1.00 83.12 503 VAL A C 1
ATOM 4032 O O . VAL A 1 503 ? 30.903 -22.252 -3.061 1.00 83.12 503 VAL A O 1
ATOM 4035 N N . GLY A 1 504 ? 29.603 -21.294 -1.505 1.00 82.00 504 GLY A N 1
ATOM 4036 C CA . GLY A 1 504 ? 29.175 -20.183 -2.361 1.00 82.00 504 GLY A CA 1
ATOM 4037 C C . GLY A 1 504 ? 30.339 -19.289 -2.804 1.00 82.00 504 GLY A C 1
ATOM 4038 O O . GLY A 1 504 ? 30.420 -18.903 -3.968 1.00 82.00 504 GLY A O 1
ATOM 4039 N N . THR A 1 505 ? 31.299 -19.030 -1.913 1.00 84.69 505 THR A N 1
ATOM 4040 C CA . THR A 1 505 ? 32.526 -18.291 -2.255 1.00 84.69 505 THR A CA 1
ATOM 4041 C C . THR A 1 505 ? 33.377 -19.067 -3.261 1.00 84.69 505 THR A C 1
ATOM 4043 O O . THR A 1 505 ? 33.891 -18.490 -4.217 1.00 84.69 505 THR A O 1
ATOM 4046 N N . PHE A 1 506 ? 33.504 -20.383 -3.086 1.00 84.81 506 PHE A N 1
ATOM 4047 C CA . PHE A 1 506 ? 34.253 -21.246 -3.997 1.00 84.81 506 PHE A CA 1
ATOM 4048 C C . PHE A 1 506 ? 33.647 -21.269 -5.410 1.00 84.81 506 PHE A C 1
ATOM 4050 O O . PHE A 1 506 ? 34.389 -21.164 -6.387 1.00 84.81 506 PHE A O 1
ATOM 4057 N N . ILE A 1 507 ? 32.313 -21.319 -5.512 1.00 82.94 507 ILE A N 1
ATOM 4058 C CA . ILE A 1 507 ? 31.562 -21.179 -6.771 1.00 82.94 507 ILE A CA 1
ATOM 4059 C C . ILE A 1 507 ? 31.925 -19.860 -7.471 1.00 82.94 507 ILE A C 1
ATOM 4061 O O . ILE A 1 507 ? 32.384 -19.869 -8.613 1.00 82.94 507 ILE A O 1
ATOM 4065 N N . LEU A 1 508 ? 31.821 -18.729 -6.760 1.00 83.69 508 LEU A N 1
ATOM 4066 C CA . LEU A 1 508 ? 32.133 -17.406 -7.318 1.00 83.69 508 LEU A CA 1
ATOM 4067 C C . LEU A 1 508 ? 33.575 -17.312 -7.835 1.00 83.69 508 LEU A C 1
ATOM 4069 O O . LEU A 1 508 ? 33.821 -16.703 -8.876 1.00 83.69 508 LEU A O 1
ATOM 4073 N N . VAL A 1 509 ? 34.529 -17.925 -7.128 1.00 86.12 509 VAL A N 1
ATOM 4074 C CA . VAL A 1 509 ? 35.938 -17.953 -7.543 1.00 86.12 509 VAL A CA 1
ATOM 4075 C C . VAL A 1 509 ? 36.125 -18.767 -8.824 1.00 86.12 509 VAL A C 1
ATOM 4077 O O . VAL A 1 509 ? 36.792 -18.288 -9.742 1.00 86.12 509 VAL A O 1
ATOM 4080 N N . ILE A 1 510 ? 35.543 -19.967 -8.919 1.00 83.31 510 ILE A N 1
ATOM 4081 C CA . ILE A 1 510 ? 35.629 -20.800 -10.131 1.00 83.31 510 ILE A CA 1
ATOM 4082 C C . ILE A 1 510 ? 35.071 -20.044 -11.335 1.00 83.31 510 ILE A C 1
ATOM 4084 O O . ILE A 1 510 ? 35.730 -19.952 -12.375 1.00 83.31 510 ILE A O 1
ATOM 4088 N N . ASP A 1 511 ? 33.890 -19.460 -11.191 1.00 81.25 511 ASP A N 1
ATOM 4089 C CA . ASP A 1 511 ? 33.217 -18.787 -12.294 1.00 81.25 511 ASP A CA 1
ATOM 4090 C C . ASP A 1 511 ? 33.950 -17.510 -12.729 1.00 81.25 511 ASP A C 1
ATOM 4092 O O . ASP A 1 511 ? 34.041 -17.207 -13.926 1.00 81.25 511 ASP A O 1
ATOM 4096 N N . ALA A 1 512 ? 34.543 -16.779 -11.778 1.00 83.88 512 ALA A N 1
ATOM 4097 C CA . ALA A 1 512 ? 35.408 -15.639 -12.065 1.00 83.88 512 ALA A CA 1
ATOM 4098 C C . ALA A 1 512 ? 36.673 -16.062 -12.831 1.00 83.88 512 ALA A C 1
ATOM 4100 O O . ALA A 1 512 ? 37.071 -15.390 -13.784 1.00 83.88 512 ALA A O 1
ATOM 4101 N N . LEU A 1 513 ? 37.287 -17.198 -12.488 1.00 83.06 513 LEU A N 1
ATOM 4102 C CA . LEU A 1 513 ? 38.437 -17.728 -13.229 1.00 83.06 513 LEU A CA 1
ATOM 4103 C C . LEU A 1 513 ? 38.062 -18.117 -14.665 1.00 83.06 513 LEU A C 1
ATOM 4105 O O . LEU A 1 513 ? 38.832 -17.866 -15.601 1.00 83.06 513 LEU A O 1
ATOM 4109 N N . VAL A 1 514 ? 36.868 -18.676 -14.876 1.00 80.31 514 VAL A N 1
ATOM 4110 C CA . VAL A 1 514 ? 36.383 -18.970 -16.231 1.00 80.31 514 VAL A CA 1
ATOM 4111 C C . VAL A 1 514 ? 36.055 -17.693 -17.002 1.00 80.31 514 VAL A C 1
ATOM 4113 O O . VAL A 1 514 ? 36.416 -17.595 -18.175 1.00 80.31 514 VAL A O 1
ATOM 4116 N N . CYS A 1 515 ? 35.485 -16.681 -16.342 1.00 81.75 515 CYS A N 1
ATOM 4117 C CA . CYS A 1 515 ? 35.281 -15.347 -16.913 1.00 81.75 515 CYS A CA 1
ATOM 4118 C C . CYS A 1 515 ? 36.582 -14.796 -17.499 1.00 81.75 515 CYS A C 1
ATOM 4120 O O . CYS A 1 515 ? 36.661 -14.460 -18.682 1.00 81.75 515 CYS A O 1
ATOM 4122 N N . VAL A 1 516 ? 37.631 -14.774 -16.675 1.00 83.25 516 VAL A N 1
ATOM 4123 C CA . VAL A 1 516 ? 38.962 -14.304 -17.067 1.00 83.25 516 VAL A CA 1
ATOM 4124 C C . VAL A 1 516 ? 39.513 -15.138 -18.224 1.00 83.25 516 VAL A C 1
ATOM 4126 O O . VAL A 1 516 ? 40.066 -14.586 -19.173 1.00 83.25 516 VAL A O 1
ATOM 4129 N N . SER A 1 517 ? 39.304 -16.455 -18.208 1.00 78.56 517 SER A N 1
ATOM 4130 C CA . SER A 1 517 ? 39.748 -17.346 -19.286 1.00 78.56 517 SER A CA 1
ATOM 4131 C C . SER A 1 517 ? 39.067 -17.035 -20.627 1.00 78.56 517 SER A C 1
ATOM 4133 O O . SER A 1 517 ? 39.728 -17.043 -21.669 1.00 78.56 517 SER A O 1
ATOM 4135 N N . ILE A 1 518 ? 37.769 -16.707 -20.625 1.00 78.75 518 ILE A N 1
ATOM 4136 C CA . ILE A 1 518 ? 37.027 -16.291 -21.828 1.00 78.75 518 ILE A CA 1
ATOM 4137 C C . ILE A 1 518 ? 37.564 -14.956 -22.358 1.00 78.75 518 ILE A C 1
ATOM 4139 O O . ILE A 1 518 ? 37.768 -14.818 -23.569 1.00 78.75 518 ILE A O 1
ATOM 4143 N N . TRP A 1 519 ? 37.849 -14.000 -21.470 1.00 84.00 519 TRP A N 1
ATOM 4144 C CA . TRP A 1 519 ? 38.449 -12.712 -21.827 1.00 84.00 519 TRP A CA 1
ATOM 4145 C C . TRP A 1 519 ? 39.833 -12.865 -22.458 1.00 84.00 519 TRP A C 1
ATOM 4147 O O . TRP A 1 519 ? 40.061 -12.353 -23.552 1.00 84.00 519 TRP A O 1
ATOM 4157 N N . ILE A 1 520 ? 40.727 -13.630 -21.824 1.00 82.69 520 ILE A N 1
ATOM 4158 C CA . ILE A 1 520 ? 42.073 -13.914 -22.350 1.00 82.69 520 ILE A CA 1
ATOM 4159 C C . ILE A 1 520 ? 41.978 -14.554 -23.738 1.00 82.69 520 ILE A C 1
ATOM 4161 O O . ILE A 1 520 ? 42.702 -14.173 -24.656 1.00 82.69 520 ILE A O 1
ATOM 4165 N N . SER A 1 521 ? 41.058 -15.504 -23.912 1.00 75.69 521 SER A N 1
ATOM 4166 C CA . SER A 1 521 ? 40.878 -16.198 -25.188 1.00 75.69 521 SER A CA 1
ATOM 4167 C C . SER A 1 521 ? 40.351 -15.274 -26.292 1.00 75.69 521 SER A C 1
ATOM 4169 O O . SER A 1 521 ? 40.820 -15.340 -27.428 1.00 75.69 521 SER A O 1
ATOM 4171 N N . SER A 1 522 ? 39.412 -14.384 -25.959 1.00 79.62 522 SER A N 1
ATOM 4172 C CA . SER A 1 522 ? 38.843 -13.406 -26.898 1.00 79.62 522 SER A CA 1
ATOM 4173 C C . SER A 1 522 ? 39.886 -12.367 -27.319 1.00 79.62 522 SER A C 1
ATOM 4175 O O . SER A 1 522 ? 40.028 -12.078 -28.507 1.00 79.62 522 SER A O 1
ATOM 4177 N N . GLN A 1 523 ? 40.700 -11.896 -26.371 1.00 83.00 523 GLN A N 1
ATOM 4178 C CA . GLN A 1 523 ? 41.812 -10.990 -26.650 1.00 83.00 523 GLN A CA 1
ATOM 4179 C C . GLN A 1 523 ? 42.892 -11.659 -27.513 1.00 83.00 523 GLN A C 1
ATOM 4181 O O . GLN A 1 523 ? 43.415 -11.044 -28.442 1.00 83.00 523 GLN A O 1
ATOM 4186 N N . GLY A 1 524 ? 43.207 -12.932 -27.252 1.00 78.38 524 GLY A N 1
ATOM 4187 C CA . GLY A 1 524 ? 44.142 -13.704 -28.072 1.00 78.38 524 GLY A CA 1
ATOM 4188 C C . GLY A 1 524 ? 43.666 -13.849 -29.520 1.00 78.38 524 GLY A C 1
ATOM 4189 O O . GLY A 1 524 ? 44.464 -13.728 -30.449 1.00 78.38 524 GLY A O 1
ATOM 4190 N N . LEU A 1 525 ? 42.359 -14.042 -29.720 1.00 76.38 525 LEU A N 1
ATOM 4191 C CA . LEU A 1 525 ? 41.753 -14.088 -31.048 1.00 76.38 525 LEU A CA 1
ATOM 4192 C C . LEU A 1 525 ? 41.867 -12.744 -31.773 1.00 76.38 525 LEU A C 1
ATOM 4194 O O . LEU A 1 525 ? 42.279 -12.709 -32.928 1.00 76.38 525 LEU A O 1
ATOM 4198 N N . TRP A 1 526 ? 41.553 -11.646 -31.084 1.00 83.31 526 TRP A N 1
ATOM 4199 C CA . TRP A 1 526 ? 41.696 -10.294 -31.622 1.00 83.31 526 TRP A CA 1
ATOM 4200 C C . TRP A 1 526 ? 43.133 -10.002 -32.067 1.00 83.31 526 TRP A C 1
ATOM 4202 O O . TRP A 1 526 ? 43.351 -9.580 -33.203 1.00 83.31 526 TRP A O 1
ATOM 4212 N N . ASN A 1 527 ? 44.118 -10.298 -31.214 1.00 82.88 527 ASN A N 1
ATOM 4213 C CA . ASN A 1 527 ? 45.531 -10.103 -31.540 1.00 82.88 527 ASN A CA 1
ATOM 4214 C C . ASN A 1 527 ? 45.947 -10.939 -32.762 1.00 82.88 527 ASN A C 1
ATOM 4216 O O . ASN A 1 527 ? 46.691 -10.450 -33.608 1.00 82.88 527 ASN A O 1
ATOM 4220 N N . LYS A 1 528 ? 45.436 -12.172 -32.901 1.00 78.25 528 LYS A N 1
ATOM 4221 C CA . LYS A 1 528 ? 45.716 -13.023 -34.069 1.00 78.25 528 LYS A CA 1
ATOM 4222 C C . LYS A 1 528 ? 45.100 -12.472 -35.358 1.00 78.25 528 LYS A C 1
ATOM 4224 O O . LYS A 1 528 ? 45.747 -12.514 -36.402 1.00 78.25 528 LYS A O 1
ATOM 4229 N N . THR A 1 529 ? 43.883 -11.939 -35.287 1.00 81.56 529 THR A N 1
ATOM 4230 C CA . THR A 1 529 ? 43.231 -11.261 -36.417 1.00 81.56 529 THR A CA 1
ATOM 4231 C C . THR A 1 529 ? 44.020 -10.023 -36.843 1.00 81.56 529 THR A C 1
ATOM 4233 O O . THR A 1 529 ? 44.290 -9.859 -38.030 1.00 81.56 529 THR A O 1
ATOM 4236 N N . MET A 1 530 ? 44.460 -9.195 -35.887 1.00 82.88 530 MET A N 1
ATOM 4237 C CA . MET A 1 530 ? 45.305 -8.024 -36.160 1.00 82.88 530 MET A CA 1
ATOM 4238 C C . MET A 1 530 ? 46.658 -8.416 -36.763 1.00 82.88 530 MET A C 1
ATOM 4240 O O . MET A 1 530 ? 47.081 -7.812 -37.744 1.00 82.88 530 MET A O 1
ATOM 4244 N N . GLN A 1 531 ? 47.303 -9.470 -36.251 1.00 84.06 531 GLN A N 1
ATOM 4245 C CA . GLN A 1 531 ? 48.544 -9.998 -36.824 1.00 84.06 531 GLN A CA 1
ATOM 4246 C C . GLN A 1 531 ? 48.366 -10.376 -38.303 1.00 84.06 531 GLN A C 1
ATOM 4248 O O . GLN A 1 531 ? 49.175 -9.991 -39.141 1.00 84.06 531 GLN A O 1
ATOM 4253 N N . LEU A 1 532 ? 47.312 -11.129 -38.635 1.00 79.81 532 LEU A N 1
ATOM 4254 C CA . LEU A 1 532 ? 47.048 -11.557 -40.013 1.00 79.81 532 LEU A CA 1
ATOM 4255 C C . LEU A 1 532 ? 46.696 -10.387 -40.935 1.00 79.81 532 LEU A C 1
ATOM 4257 O O . LEU A 1 532 ? 47.088 -10.400 -42.098 1.00 79.81 532 LEU A O 1
ATOM 4261 N N . TYR A 1 533 ? 45.997 -9.376 -40.417 1.00 84.00 533 TYR A N 1
ATOM 4262 C CA . TYR A 1 533 ? 45.737 -8.133 -41.138 1.00 84.00 533 TYR A CA 1
ATOM 4263 C C . TYR A 1 533 ? 47.041 -7.412 -41.521 1.00 84.00 533 TYR A C 1
ATOM 4265 O O . TYR A 1 533 ? 47.232 -7.088 -42.691 1.00 84.00 533 TYR A O 1
ATOM 4273 N N . HIS A 1 534 ? 47.961 -7.217 -40.570 1.00 83.25 534 HIS A N 1
ATOM 4274 C CA . HIS A 1 534 ? 49.241 -6.546 -40.830 1.00 83.25 534 HIS A CA 1
ATOM 4275 C C . HIS A 1 534 ? 50.156 -7.371 -41.752 1.00 83.25 534 HIS A C 1
ATOM 4277 O O . HIS A 1 534 ? 50.719 -6.820 -42.697 1.00 83.25 534 HIS A O 1
ATOM 4283 N N . LEU A 1 535 ? 50.204 -8.701 -41.583 1.00 79.81 535 LEU A N 1
ATOM 4284 C CA . LEU A 1 535 ? 50.897 -9.603 -42.518 1.00 79.81 535 LEU A CA 1
ATOM 4285 C C . LEU A 1 535 ? 50.350 -9.482 -43.945 1.00 79.81 535 LEU A C 1
ATOM 4287 O O . LEU A 1 535 ? 51.118 -9.473 -44.902 1.00 79.81 535 LEU A O 1
ATOM 4291 N N . TYR A 1 536 ? 49.029 -9.359 -44.106 1.00 78.75 536 TYR A N 1
ATOM 4292 C CA . TYR A 1 536 ? 48.416 -9.188 -45.424 1.00 78.75 536 TYR A CA 1
ATOM 4293 C C . TYR A 1 536 ? 48.831 -7.871 -46.098 1.00 78.75 536 TYR A C 1
ATOM 4295 O O . TYR A 1 536 ? 48.980 -7.825 -47.318 1.00 78.75 536 TYR A O 1
ATOM 4303 N N . ARG A 1 537 ? 49.041 -6.803 -45.322 1.00 79.88 537 ARG A N 1
ATOM 4304 C CA . ARG A 1 537 ? 49.514 -5.512 -45.845 1.00 79.88 537 ARG A CA 1
ATOM 4305 C C . ARG A 1 537 ? 51.029 -5.445 -46.056 1.00 79.88 537 ARG A C 1
ATOM 4307 O O . ARG A 1 537 ? 51.498 -4.461 -46.619 1.00 79.88 537 ARG A O 1
ATOM 4314 N N . GLY A 1 538 ? 51.776 -6.474 -45.649 1.00 81.12 538 GLY A N 1
ATOM 4315 C CA . GLY A 1 538 ? 53.243 -6.468 -45.664 1.00 81.12 538 GLY A CA 1
ATOM 4316 C C . GLY A 1 538 ? 53.856 -5.573 -44.581 1.00 81.12 538 GLY A C 1
ATOM 4317 O O . GLY A 1 538 ? 54.963 -5.071 -44.749 1.00 81.12 538 GLY A O 1
ATOM 4318 N N . GLU A 1 539 ? 53.124 -5.328 -43.494 1.00 88.69 539 GLU A N 1
ATOM 4319 C CA . GLU A 1 539 ? 53.548 -4.520 -42.346 1.00 88.69 539 GLU A CA 1
ATOM 4320 C C . GLU A 1 539 ? 54.160 -5.446 -41.267 1.00 88.69 539 GLU A C 1
ATOM 4322 O O . GLU A 1 539 ? 53.561 -5.687 -40.218 1.00 88.69 539 GLU A O 1
ATOM 4327 N N . ASP A 1 540 ? 55.340 -6.017 -41.546 1.00 85.75 540 ASP A N 1
ATOM 4328 C CA . ASP A 1 540 ? 55.951 -7.083 -40.725 1.00 85.75 540 ASP A CA 1
ATOM 4329 C C . ASP A 1 540 ? 56.258 -6.652 -39.275 1.00 85.75 540 ASP A C 1
ATOM 4331 O O . ASP A 1 540 ? 56.032 -7.424 -38.344 1.00 85.75 540 ASP A O 1
ATOM 4335 N N . GLU A 1 541 ? 56.707 -5.410 -39.054 1.00 88.19 541 GLU A N 1
ATOM 4336 C CA . GLU A 1 541 ? 57.010 -4.896 -37.705 1.00 88.19 541 GLU A CA 1
ATOM 4337 C C . GLU A 1 541 ? 55.758 -4.824 -36.811 1.00 88.19 541 GLU A C 1
ATOM 4339 O O . GLU A 1 541 ? 55.796 -5.210 -35.639 1.00 88.19 541 GLU A O 1
ATOM 4344 N N . ASP A 1 542 ? 54.626 -4.380 -37.368 1.00 86.94 542 ASP A N 1
ATOM 4345 C CA . ASP A 1 542 ? 53.350 -4.329 -36.651 1.00 86.94 542 ASP A CA 1
ATOM 4346 C C . ASP A 1 542 ? 52.790 -5.739 -36.435 1.00 86.94 542 ASP A C 1
ATOM 4348 O O . ASP A 1 542 ? 52.279 -6.060 -35.357 1.00 86.94 542 ASP A O 1
ATOM 4352 N N . ALA A 1 543 ? 52.928 -6.625 -37.425 1.00 84.31 543 ALA A N 1
ATOM 4353 C CA . ALA A 1 543 ? 52.571 -8.028 -37.271 1.00 84.31 543 ALA A CA 1
ATOM 4354 C C . ALA A 1 543 ? 53.352 -8.694 -36.126 1.00 84.31 543 ALA A C 1
ATOM 4356 O O . ALA A 1 543 ? 52.748 -9.402 -35.313 1.00 84.31 543 ALA A O 1
ATOM 4357 N N . ASP A 1 544 ? 54.655 -8.432 -36.016 1.00 84.62 544 ASP A N 1
ATOM 4358 C CA . ASP A 1 544 ? 55.508 -8.924 -34.934 1.00 84.62 544 ASP A CA 1
ATOM 4359 C C . ASP A 1 544 ? 55.135 -8.315 -33.581 1.00 84.62 544 ASP A C 1
ATOM 4361 O O . ASP A 1 544 ? 55.146 -9.016 -32.565 1.00 84.62 544 ASP A O 1
ATOM 4365 N N . LEU A 1 545 ? 54.725 -7.044 -33.538 1.00 87.25 545 LEU A N 1
ATOM 4366 C CA . LEU A 1 545 ? 54.197 -6.425 -32.322 1.00 87.25 545 LEU A CA 1
ATOM 4367 C C . LEU A 1 545 ? 52.969 -7.188 -31.805 1.00 87.25 545 LEU A C 1
ATOM 4369 O O . LEU A 1 545 ? 52.907 -7.529 -30.622 1.00 87.25 545 LEU A O 1
ATOM 4373 N N . TYR A 1 546 ? 52.005 -7.504 -32.675 1.00 83.38 546 TYR A N 1
ATOM 4374 C CA . TYR A 1 546 ? 50.835 -8.298 -32.284 1.00 83.38 546 TYR A CA 1
ATOM 4375 C C . TYR A 1 546 ? 51.189 -9.759 -32.000 1.00 83.38 546 TYR A C 1
ATOM 4377 O O . TYR A 1 546 ? 50.584 -10.342 -31.103 1.00 83.38 546 TYR A O 1
ATOM 4385 N N . ALA A 1 547 ? 52.183 -10.334 -32.682 1.00 80.81 547 ALA A N 1
ATOM 4386 C CA . ALA A 1 547 ? 52.696 -11.677 -32.413 1.00 80.81 547 ALA A CA 1
ATOM 4387 C C . ALA A 1 547 ? 53.338 -11.789 -31.022 1.00 80.81 547 ALA A C 1
ATOM 4389 O O . ALA A 1 547 ? 53.125 -12.776 -30.323 1.00 80.81 547 ALA A O 1
ATOM 4390 N N . ASN A 1 548 ? 54.083 -10.761 -30.608 1.00 80.31 548 ASN A N 1
ATOM 4391 C CA . ASN A 1 548 ?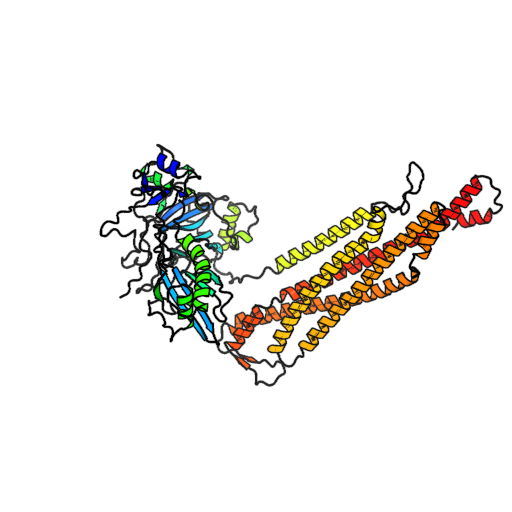 54.759 -10.683 -29.314 1.00 80.31 548 ASN A CA 1
ATOM 4392 C C . ASN A 1 548 ? 53.806 -10.264 -28.180 1.00 80.31 548 ASN A C 1
ATOM 4394 O O . ASN A 1 548 ? 53.984 -10.689 -27.040 1.00 80.31 548 ASN A O 1
ATOM 4398 N N . ASN A 1 549 ? 52.760 -9.486 -28.490 1.00 76.56 549 ASN A N 1
ATOM 4399 C CA . ASN A 1 549 ? 51.662 -9.157 -27.571 1.00 76.56 549 ASN A CA 1
ATOM 4400 C C . ASN A 1 549 ? 50.641 -10.292 -27.409 1.00 76.56 549 ASN A C 1
ATOM 4402 O O . ASN A 1 549 ? 49.748 -10.204 -26.558 1.00 76.56 549 ASN A O 1
ATOM 4406 N N . ILE A 1 550 ? 50.739 -11.375 -28.189 1.00 63.16 550 ILE A N 1
ATOM 4407 C CA . ILE A 1 550 ? 50.126 -12.641 -27.793 1.00 63.16 550 ILE A CA 1
ATOM 4408 C C . ILE A 1 550 ? 50.838 -13.031 -26.502 1.00 63.16 550 ILE A C 1
ATOM 4410 O O . ILE A 1 550 ? 51.964 -13.521 -26.534 1.00 63.16 550 ILE A O 1
ATOM 4414 N N . CYS A 1 551 ? 50.184 -12.808 -25.355 1.00 55.22 551 CYS A N 1
ATOM 4415 C CA . CYS A 1 551 ? 50.529 -13.507 -24.124 1.00 55.22 551 CYS A CA 1
ATOM 4416 C C . CYS A 1 551 ? 50.801 -14.957 -24.523 1.00 55.22 551 CYS A C 1
ATOM 4418 O O . CYS A 1 551 ? 49.886 -15.646 -24.971 1.00 55.22 551 CYS A O 1
ATOM 4420 N N . SER A 1 552 ? 52.054 -15.402 -24.417 1.00 46.50 552 SER A N 1
ATOM 4421 C CA . SER A 1 552 ? 52.552 -16.675 -24.953 1.00 46.50 552 SER A CA 1
ATOM 4422 C C . SER A 1 552 ? 51.968 -17.911 -24.259 1.00 46.50 552 SER A C 1
ATOM 4424 O O . SER A 1 552 ? 52.494 -19.021 -24.371 1.00 46.50 552 SER A O 1
ATOM 4426 N N . LEU A 1 553 ? 50.833 -17.757 -23.575 1.00 55.66 553 LEU A N 1
ATOM 4427 C CA . LEU A 1 553 ? 49.892 -18.837 -23.393 1.00 55.66 553 LEU A CA 1
ATOM 4428 C C . LEU A 1 553 ? 49.450 -19.283 -24.786 1.00 55.66 553 LEU A C 1
ATOM 4430 O O . LEU A 1 553 ? 48.513 -18.748 -25.378 1.00 55.66 553 LEU A O 1
ATOM 4434 N N . SER A 1 554 ? 50.174 -20.264 -25.335 1.00 63.47 554 SER A N 1
ATOM 4435 C CA . SER A 1 554 ? 49.787 -20.896 -26.588 1.00 63.47 554 SER A CA 1
ATOM 4436 C C . SER A 1 554 ? 48.304 -21.238 -26.502 1.00 63.47 554 SER A C 1
ATOM 4438 O O . SER A 1 554 ? 47.825 -21.658 -25.446 1.00 63.47 554 SER A O 1
ATOM 4440 N N . PHE A 1 555 ? 47.574 -21.099 -27.604 1.00 65.88 555 PHE A N 1
ATOM 4441 C CA . PHE A 1 555 ? 46.167 -21.492 -27.657 1.00 65.88 555 PHE A CA 1
ATOM 4442 C C . PHE A 1 555 ? 45.927 -22.881 -27.041 1.00 65.88 555 PHE A C 1
ATOM 4444 O O . PHE A 1 555 ? 44.883 -23.117 -26.456 1.00 65.88 555 PHE A O 1
ATOM 4451 N N . ASN A 1 556 ? 46.908 -23.788 -27.115 1.00 70.25 556 ASN A N 1
ATOM 4452 C CA . ASN A 1 556 ? 46.843 -25.110 -26.495 1.00 70.25 556 ASN A CA 1
ATOM 4453 C C . ASN A 1 556 ? 46.781 -25.057 -24.960 1.00 70.25 556 ASN A C 1
ATOM 4455 O O . ASN A 1 556 ? 46.093 -25.872 -24.353 1.00 70.25 556 ASN A O 1
ATOM 4459 N N . ILE A 1 557 ? 47.478 -24.114 -24.328 1.00 74.56 557 ILE A N 1
ATOM 4460 C CA . ILE A 1 557 ? 47.416 -23.885 -22.882 1.00 74.56 557 ILE A CA 1
ATOM 4461 C C . ILE A 1 557 ? 46.057 -23.284 -22.517 1.00 74.56 557 ILE A C 1
ATOM 4463 O O . ILE A 1 557 ? 45.375 -23.831 -21.656 1.00 74.56 557 ILE A O 1
ATOM 4467 N N . THR A 1 558 ? 45.612 -22.242 -23.220 1.00 70.75 558 THR A N 1
ATOM 4468 C CA . THR A 1 558 ? 44.294 -21.621 -22.999 1.00 70.75 558 THR A CA 1
ATOM 4469 C C . THR A 1 558 ? 43.151 -22.614 -23.218 1.00 70.75 558 THR A C 1
ATOM 4471 O O . THR A 1 558 ? 42.210 -22.670 -22.438 1.00 70.75 558 THR A O 1
ATOM 4474 N N . HIS A 1 559 ? 43.273 -23.481 -24.221 1.00 74.31 559 HIS A N 1
ATOM 4475 C CA . HIS A 1 559 ? 42.346 -24.571 -24.504 1.00 74.31 559 HIS A CA 1
ATOM 4476 C C . HIS A 1 559 ? 42.309 -25.618 -23.386 1.00 74.31 559 HIS A C 1
ATOM 4478 O O . HIS A 1 559 ? 41.233 -26.056 -22.987 1.00 74.31 559 HIS A O 1
ATOM 4484 N N . ARG A 1 560 ? 43.469 -26.007 -22.840 1.00 81.44 560 ARG A N 1
ATOM 4485 C CA . ARG A 1 560 ? 43.535 -26.916 -21.685 1.00 81.44 560 ARG A CA 1
ATOM 4486 C C . ARG A 1 560 ? 42.926 -26.279 -20.440 1.00 81.44 560 ARG A C 1
ATOM 4488 O O . ARG A 1 560 ? 42.141 -26.938 -19.768 1.00 81.44 560 ARG A O 1
ATOM 4495 N N . PHE A 1 561 ? 43.228 -25.009 -20.169 1.00 79.88 561 PHE A N 1
ATOM 4496 C CA . PHE A 1 561 ? 42.592 -24.257 -19.086 1.00 79.88 561 PHE A CA 1
ATOM 4497 C C . PHE A 1 561 ? 41.087 -24.141 -19.284 1.00 79.88 561 PHE A C 1
ATOM 4499 O O . PHE A 1 561 ? 40.352 -24.294 -18.318 1.00 79.88 561 PHE A O 1
ATOM 4506 N N . PHE A 1 562 ? 40.623 -23.957 -20.519 1.00 77.19 562 PHE A N 1
ATOM 4507 C CA . PHE A 1 562 ? 39.202 -23.943 -20.822 1.00 77.19 562 PHE A CA 1
ATOM 4508 C C . PHE A 1 562 ? 38.553 -25.303 -20.544 1.00 77.19 562 PHE A C 1
ATOM 4510 O O . PHE A 1 562 ? 37.541 -25.342 -19.865 1.00 77.19 562 PHE A O 1
ATOM 4517 N N . ILE A 1 563 ? 39.131 -26.427 -20.989 1.00 80.06 563 ILE A N 1
ATOM 4518 C CA . ILE A 1 563 ? 38.586 -27.775 -20.714 1.00 80.06 563 ILE A CA 1
ATOM 4519 C C . ILE A 1 563 ? 38.539 -28.062 -19.206 1.00 80.06 563 ILE A C 1
ATOM 4521 O O . ILE A 1 563 ? 37.543 -28.579 -18.693 1.00 80.06 563 ILE A O 1
ATOM 4525 N N . ILE A 1 564 ? 39.610 -27.715 -18.492 1.00 83.12 564 ILE A N 1
ATOM 4526 C CA . ILE A 1 564 ? 39.695 -27.872 -17.038 1.00 83.12 564 ILE A CA 1
ATOM 4527 C C . ILE A 1 564 ? 38.649 -26.977 -16.358 1.00 83.12 564 ILE A C 1
ATOM 4529 O O . ILE A 1 564 ? 37.855 -27.461 -15.557 1.00 83.12 564 ILE A O 1
ATOM 4533 N N . GLY A 1 565 ? 38.584 -25.699 -16.733 1.00 81.38 565 GLY A N 1
ATOM 4534 C CA . GLY A 1 565 ? 37.614 -24.729 -16.227 1.00 81.38 565 GLY A CA 1
ATOM 4535 C C . GLY A 1 565 ? 36.169 -25.120 -16.533 1.00 81.38 565 GLY A C 1
ATOM 4536 O O . GLY A 1 565 ? 35.303 -24.972 -15.684 1.00 81.38 565 GLY A O 1
ATOM 4537 N N . PHE A 1 566 ? 35.910 -25.714 -17.696 1.00 80.38 566 PHE A N 1
ATOM 4538 C CA . PHE A 1 566 ? 34.600 -26.235 -18.078 1.00 80.38 566 PHE A CA 1
ATOM 4539 C C . PHE A 1 566 ? 34.194 -27.456 -17.240 1.00 80.38 566 PHE A C 1
ATOM 4541 O O . PHE A 1 566 ? 33.027 -27.618 -16.891 1.00 80.38 566 PHE A O 1
ATOM 4548 N N . SER A 1 567 ? 35.158 -28.294 -16.853 1.00 80.94 567 SER A N 1
ATOM 4549 C CA . SER A 1 567 ? 34.908 -29.398 -15.919 1.00 80.94 567 SER A CA 1
ATOM 4550 C C . SER A 1 567 ? 34.575 -28.869 -14.518 1.00 80.94 567 SER A C 1
ATOM 4552 O O . SER A 1 567 ? 33.634 -29.343 -13.881 1.00 80.94 567 SER A O 1
ATOM 4554 N N . PHE A 1 568 ? 35.289 -27.832 -14.063 1.00 83.44 568 PHE A N 1
ATOM 4555 C CA . PHE A 1 568 ? 34.989 -27.143 -12.804 1.00 83.44 568 PHE A CA 1
ATOM 4556 C C . PHE A 1 568 ? 33.659 -26.387 -12.837 1.00 83.44 568 PHE A C 1
ATOM 4558 O O . PHE A 1 568 ? 32.964 -26.368 -11.830 1.00 83.44 568 PHE A O 1
ATOM 4565 N N . LEU A 1 569 ? 33.253 -25.846 -13.984 1.00 82.88 569 LEU A N 1
ATOM 4566 C CA . LEU A 1 569 ? 31.930 -25.252 -14.182 1.00 82.88 569 LEU A CA 1
ATOM 4567 C C . LEU A 1 569 ? 30.805 -26.254 -13.971 1.00 82.88 569 LEU A C 1
ATOM 4569 O O . LEU A 1 569 ? 29.780 -25.922 -13.383 1.00 82.88 569 LEU A O 1
ATOM 4573 N N . PHE A 1 570 ? 30.990 -27.486 -14.441 1.00 81.31 570 PHE A N 1
ATOM 4574 C CA . PHE A 1 570 ? 29.999 -28.536 -14.242 1.00 81.31 570 PHE A CA 1
ATOM 4575 C C . PHE A 1 570 ? 29.878 -28.907 -12.760 1.00 81.31 570 PHE A C 1
ATOM 4577 O O . PHE A 1 570 ? 28.771 -29.050 -12.246 1.00 81.31 570 PHE A O 1
ATOM 4584 N N . LEU A 1 571 ? 31.011 -28.986 -12.052 1.00 84.81 571 LEU A N 1
ATOM 4585 C CA . LEU A 1 571 ? 31.027 -29.152 -10.598 1.00 84.81 571 LEU A CA 1
ATOM 4586 C C . LEU A 1 571 ? 30.347 -27.968 -9.889 1.00 84.81 571 LEU A C 1
ATOM 4588 O O . LEU A 1 571 ? 29.538 -28.180 -8.990 1.00 84.81 571 LEU A O 1
ATOM 4592 N N . SER A 1 572 ? 30.625 -26.740 -10.329 1.00 85.19 572 SER A N 1
ATOM 4593 C CA . SER A 1 572 ? 30.011 -25.513 -9.814 1.00 85.19 572 SER A CA 1
ATOM 4594 C C . SER A 1 572 ? 28.491 -25.521 -9.995 1.00 85.19 572 SER A C 1
ATOM 4596 O O . SER A 1 572 ? 27.747 -25.262 -9.053 1.00 85.19 572 SER A O 1
ATOM 4598 N N . LEU A 1 573 ? 28.003 -25.959 -11.162 1.00 85.62 573 LEU A N 1
ATOM 4599 C CA . LEU A 1 573 ? 26.575 -26.136 -11.436 1.00 85.62 573 LEU A CA 1
ATOM 4600 C C . LEU A 1 573 ? 25.932 -27.182 -10.512 1.00 85.62 573 LEU A C 1
ATOM 460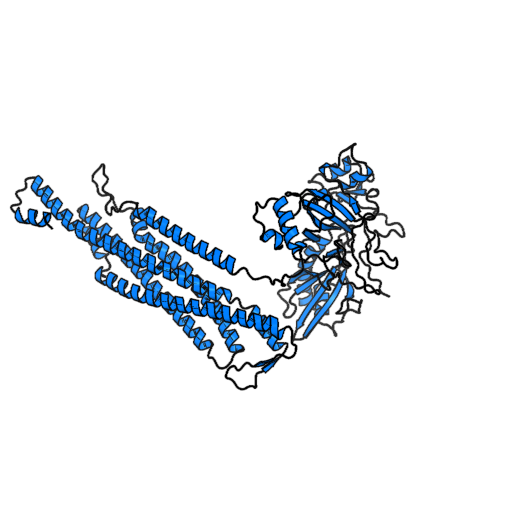2 O O . LEU A 1 573 ? 24.815 -26.975 -10.038 1.00 85.62 573 LEU A O 1
ATOM 4606 N N . MET A 1 574 ? 26.621 -28.292 -10.226 1.00 85.31 574 MET A N 1
ATOM 4607 C CA . MET A 1 574 ? 26.130 -29.280 -9.259 1.00 85.31 574 MET A CA 1
ATOM 4608 C C . MET A 1 574 ? 26.033 -28.685 -7.848 1.00 85.31 574 MET A C 1
ATOM 4610 O O . MET A 1 574 ? 25.036 -28.908 -7.165 1.00 85.31 574 MET A O 1
ATOM 4614 N N . LEU A 1 575 ? 27.020 -27.890 -7.423 1.00 84.94 575 LEU A N 1
ATOM 4615 C CA . LEU A 1 575 ? 26.986 -27.191 -6.134 1.00 84.94 575 LEU A CA 1
ATOM 4616 C C . LEU A 1 575 ? 25.881 -26.118 -6.091 1.00 84.94 575 LEU A C 1
ATOM 4618 O O . LEU A 1 575 ? 25.184 -25.995 -5.085 1.00 84.94 575 LEU A O 1
ATOM 4622 N N . ALA A 1 576 ? 25.641 -25.403 -7.191 1.00 85.31 576 ALA A N 1
ATOM 4623 C CA . ALA A 1 576 ? 24.519 -24.474 -7.326 1.00 85.31 576 ALA A CA 1
ATOM 4624 C C . ALA A 1 576 ? 23.161 -25.192 -7.218 1.00 85.31 576 ALA A C 1
ATOM 4626 O O . ALA A 1 576 ? 22.241 -24.687 -6.578 1.00 85.31 576 ALA A O 1
ATOM 4627 N N . ALA A 1 577 ? 23.034 -26.399 -7.778 1.00 85.19 577 ALA A N 1
ATOM 4628 C CA . ALA A 1 577 ? 21.833 -27.215 -7.610 1.00 85.19 577 ALA A CA 1
ATOM 4629 C C . ALA A 1 577 ? 21.616 -27.631 -6.146 1.00 85.19 577 ALA A C 1
ATOM 4631 O O . ALA A 1 577 ? 20.479 -27.633 -5.676 1.00 85.19 577 ALA A O 1
ATOM 4632 N N . VAL A 1 578 ? 22.688 -27.911 -5.395 1.00 85.50 578 VAL A N 1
ATOM 4633 C CA . VAL A 1 578 ? 22.596 -28.141 -3.943 1.00 85.50 578 VAL A CA 1
ATOM 4634 C C . VAL A 1 578 ? 22.067 -26.897 -3.225 1.00 85.50 578 VAL A C 1
ATOM 4636 O O . VAL A 1 578 ? 21.196 -27.033 -2.371 1.00 85.50 578 VAL A O 1
ATOM 4639 N N . ALA A 1 579 ? 22.500 -25.689 -3.601 1.00 83.88 579 ALA A N 1
ATOM 4640 C CA . ALA A 1 579 ? 21.952 -24.453 -3.033 1.00 83.88 579 ALA A CA 1
ATOM 4641 C C . ALA A 1 579 ? 20.438 -24.315 -3.285 1.00 83.88 579 ALA A C 1
ATOM 4643 O O . ALA A 1 579 ? 19.709 -23.904 -2.385 1.00 83.88 579 ALA A O 1
ATOM 4644 N N . VAL A 1 580 ? 19.946 -24.722 -4.464 1.00 85.50 580 VAL A N 1
ATOM 4645 C CA . VAL A 1 580 ? 18.501 -24.751 -4.771 1.00 85.50 580 VAL A CA 1
ATOM 4646 C C . VAL A 1 580 ? 17.761 -25.758 -3.901 1.00 85.50 580 VAL A C 1
ATOM 4648 O O . VAL A 1 580 ? 16.697 -25.442 -3.371 1.00 85.50 580 VAL A O 1
ATOM 4651 N N . LEU A 1 581 ? 18.323 -26.952 -3.707 1.00 83.94 581 LEU A N 1
ATOM 4652 C CA . LEU A 1 581 ? 17.738 -27.954 -2.814 1.00 83.94 581 LEU A CA 1
ATOM 4653 C C . LEU A 1 581 ? 17.667 -27.445 -1.371 1.00 83.94 581 LEU A C 1
ATOM 4655 O O . LEU A 1 581 ? 16.647 -27.637 -0.714 1.00 83.94 581 LEU A O 1
ATOM 4659 N N . VAL A 1 582 ? 18.707 -26.754 -0.898 1.00 85.19 582 VAL A N 1
ATOM 4660 C CA . VAL A 1 582 ? 18.718 -26.121 0.427 1.00 85.19 582 VAL A CA 1
ATOM 4661 C C . VAL A 1 582 ? 17.671 -25.010 0.508 1.00 85.19 582 VAL A C 1
ATOM 4663 O O . VAL A 1 582 ? 16.879 -25.007 1.443 1.00 85.19 582 VAL A O 1
ATOM 4666 N N . GLY A 1 583 ? 17.597 -24.112 -0.478 1.00 84.19 583 GLY A N 1
ATOM 4667 C CA . GLY A 1 583 ? 16.586 -23.050 -0.516 1.00 84.19 583 GLY A CA 1
ATOM 4668 C C . GLY A 1 583 ? 15.154 -23.598 -0.518 1.00 84.19 583 GLY A C 1
ATOM 4669 O O . GLY A 1 583 ? 14.307 -23.125 0.236 1.00 84.19 583 GLY A O 1
ATOM 4670 N N . ALA A 1 584 ? 14.893 -24.646 -1.303 1.00 80.25 584 ALA A N 1
ATOM 4671 C CA . ALA A 1 584 ? 13.602 -25.330 -1.329 1.00 80.25 584 ALA A CA 1
ATOM 4672 C C . ALA A 1 584 ? 13.286 -26.024 0.004 1.00 80.25 584 ALA A C 1
ATOM 4674 O O . ALA A 1 584 ? 12.153 -25.949 0.477 1.00 80.25 584 ALA A O 1
ATOM 4675 N N . ALA A 1 585 ? 14.280 -26.661 0.631 1.00 81.19 585 ALA A N 1
ATOM 4676 C CA . ALA A 1 585 ? 14.125 -27.264 1.949 1.00 81.19 585 ALA A CA 1
ATOM 4677 C C . ALA A 1 585 ? 13.797 -26.207 3.011 1.00 81.19 585 ALA A C 1
ATOM 4679 O O . ALA A 1 585 ? 12.871 -26.413 3.786 1.00 81.19 585 ALA A O 1
ATOM 4680 N N . VAL A 1 586 ? 14.487 -25.061 3.013 1.00 83.25 586 VAL A N 1
ATOM 4681 C CA . VAL A 1 586 ? 14.229 -23.941 3.935 1.00 83.25 586 VAL A CA 1
ATOM 4682 C C . VAL A 1 586 ? 12.797 -23.425 3.791 1.00 83.25 586 VAL A C 1
ATOM 4684 O O . VAL A 1 586 ? 12.097 -23.298 4.791 1.00 83.25 586 VAL A O 1
ATOM 4687 N N . VAL A 1 587 ? 12.317 -23.205 2.562 1.00 79.50 587 VAL A N 1
ATOM 4688 C CA . VAL A 1 587 ? 10.921 -22.796 2.325 1.00 79.50 587 VAL A CA 1
ATOM 4689 C C . VAL A 1 587 ? 9.938 -23.880 2.775 1.00 79.50 587 VAL A C 1
ATOM 4691 O O . VAL A 1 587 ? 8.943 -23.570 3.424 1.00 79.50 587 VAL A O 1
ATOM 4694 N N . GLY A 1 588 ? 10.221 -25.152 2.482 1.00 76.69 588 GLY A N 1
ATOM 4695 C CA . GLY A 1 588 ? 9.386 -26.277 2.906 1.00 76.69 588 GLY A CA 1
ATOM 4696 C C . GLY A 1 588 ? 9.286 -26.402 4.428 1.00 76.69 588 GLY A C 1
ATOM 4697 O O . GLY A 1 588 ? 8.187 -26.546 4.962 1.00 76.69 588 GLY A O 1
ATOM 4698 N N . PHE A 1 589 ? 10.413 -26.284 5.135 1.00 81.00 589 PHE A N 1
ATOM 4699 C CA . PHE A 1 589 ? 10.446 -26.261 6.597 1.00 81.00 589 PHE A CA 1
ATOM 4700 C C . PHE A 1 589 ? 9.718 -25.042 7.153 1.00 81.00 589 PHE A C 1
ATOM 4702 O O . PHE A 1 589 ? 8.901 -25.192 8.056 1.00 81.00 589 PHE A O 1
ATOM 4709 N N . SER A 1 590 ? 9.953 -23.857 6.589 1.00 81.00 590 SER A N 1
ATOM 4710 C CA . SER A 1 590 ? 9.295 -22.624 7.019 1.00 81.00 590 SER A CA 1
ATOM 4711 C C . SER A 1 590 ? 7.775 -22.711 6.874 1.00 81.00 590 SER A C 1
ATOM 4713 O O . SER A 1 590 ? 7.063 -22.409 7.829 1.00 81.00 590 SER A O 1
ATOM 4715 N N . ALA A 1 591 ? 7.274 -23.230 5.748 1.00 74.69 591 ALA A N 1
ATOM 4716 C CA . ALA A 1 591 ? 5.848 -23.451 5.521 1.00 74.69 591 ALA A CA 1
ATOM 4717 C C . ALA A 1 591 ? 5.255 -24.489 6.489 1.00 74.69 591 ALA A C 1
ATOM 4719 O O . ALA A 1 591 ? 4.187 -24.259 7.059 1.00 74.69 591 ALA A O 1
ATOM 4720 N N . ALA A 1 592 ? 5.956 -25.605 6.719 1.00 75.06 592 ALA A N 1
ATOM 4721 C CA . ALA A 1 592 ? 5.525 -26.629 7.669 1.00 75.06 592 ALA A CA 1
ATOM 4722 C C . ALA A 1 592 ? 5.442 -26.080 9.105 1.00 75.06 592 ALA A C 1
ATOM 4724 O O . ALA A 1 592 ? 4.448 -26.305 9.797 1.00 75.06 592 ALA A O 1
ATOM 4725 N N . PHE A 1 593 ? 6.445 -25.309 9.536 1.00 77.31 593 PHE A N 1
ATOM 4726 C CA . PHE A 1 593 ? 6.462 -24.665 10.850 1.00 77.31 593 PHE A CA 1
ATOM 4727 C C . PHE A 1 593 ? 5.411 -23.566 10.977 1.00 77.31 593 PHE A C 1
ATOM 4729 O O . PHE A 1 593 ? 4.725 -23.498 11.993 1.00 77.31 593 PHE A O 1
ATOM 4736 N N . HIS A 1 594 ? 5.218 -22.745 9.946 1.00 75.31 594 HIS A N 1
ATOM 4737 C CA . HIS A 1 594 ? 4.178 -21.720 9.937 1.00 75.31 594 HIS A CA 1
ATOM 4738 C C . HIS A 1 594 ? 2.776 -22.336 10.058 1.00 75.31 594 HIS A C 1
ATOM 4740 O O . HIS A 1 594 ? 1.930 -21.847 10.811 1.00 75.31 594 HIS A O 1
ATOM 4746 N N . HIS A 1 595 ? 2.528 -23.448 9.365 1.00 70.94 595 HIS A N 1
ATOM 4747 C CA . HIS A 1 595 ? 1.283 -24.199 9.500 1.00 70.94 595 HIS A CA 1
ATOM 4748 C C . HIS A 1 595 ? 1.119 -24.761 10.921 1.00 70.94 595 HIS A C 1
ATOM 4750 O O . HIS A 1 595 ? 0.077 -24.558 11.543 1.00 70.94 595 HIS A O 1
ATOM 4756 N N . ALA A 1 596 ? 2.173 -25.358 11.492 1.00 69.75 596 ALA A N 1
ATOM 4757 C CA . ALA A 1 596 ? 2.157 -25.845 12.871 1.00 69.75 596 ALA A CA 1
ATOM 4758 C C . ALA A 1 596 ? 1.869 -24.721 13.891 1.00 69.75 596 ALA A C 1
ATOM 4760 O O . ALA A 1 596 ? 1.000 -24.884 14.749 1.00 69.75 596 ALA A O 1
ATOM 4761 N N . CYS A 1 597 ? 2.530 -23.568 13.755 1.00 73.81 597 CYS A N 1
ATOM 4762 C CA . CYS A 1 597 ? 2.338 -22.383 14.594 1.00 73.81 597 CYS A CA 1
ATOM 4763 C C . CYS A 1 597 ? 0.921 -21.797 14.466 1.00 73.81 597 CYS A C 1
ATOM 4765 O O . CYS A 1 597 ? 0.255 -21.557 15.473 1.00 73.81 597 CYS A O 1
ATOM 4767 N N . SER A 1 598 ? 0.434 -21.588 13.239 1.00 67.12 598 SER A N 1
ATOM 4768 C CA . SER A 1 598 ? -0.849 -20.911 13.000 1.00 67.12 598 SER A CA 1
ATOM 4769 C C . SER A 1 598 ? -2.074 -21.782 13.287 1.00 67.12 598 SER A C 1
ATOM 4771 O O . SER A 1 598 ? -3.100 -21.254 13.713 1.00 67.12 598 SER A O 1
ATOM 4773 N N . GLU A 1 599 ? -2.005 -23.098 13.067 1.00 63.56 599 GLU A N 1
ATOM 4774 C CA . GLU A 1 599 ? -3.169 -23.979 13.236 1.00 63.56 599 GLU A CA 1
ATOM 4775 C C . GLU A 1 599 ? -3.213 -24.710 14.574 1.00 63.56 599 GLU A C 1
ATOM 4777 O O . GLU A 1 599 ? -4.302 -24.915 15.115 1.00 63.56 599 GLU A O 1
ATOM 4782 N N . THR A 1 600 ? -2.057 -25.093 15.119 1.00 59.44 600 THR A N 1
ATOM 4783 C CA . THR A 1 600 ? -2.004 -25.961 16.306 1.00 59.44 600 THR A CA 1
ATOM 4784 C C . THR A 1 600 ? -1.918 -25.153 17.596 1.00 59.44 600 THR A C 1
ATOM 4786 O O . THR A 1 600 ? -2.504 -25.535 18.605 1.00 59.44 600 THR A O 1
ATOM 4789 N N . VAL A 1 601 ? -1.203 -24.027 17.575 1.00 58.34 601 VAL A N 1
ATOM 4790 C CA . VAL A 1 601 ? -0.816 -23.300 18.796 1.00 58.34 601 VAL A CA 1
ATOM 4791 C C . VAL A 1 601 ? -1.691 -22.084 19.050 1.00 58.34 601 VAL A C 1
ATOM 4793 O O . VAL A 1 601 ? -2.127 -21.900 20.181 1.00 58.34 601 VAL A O 1
ATOM 4796 N N . GLY A 1 602 ? -2.079 -21.339 18.009 1.00 54.09 602 GLY A N 1
ATOM 4797 C CA . GLY A 1 602 ? -3.039 -20.234 18.151 1.00 54.09 602 GLY A CA 1
ATOM 4798 C C . GLY A 1 602 ? -4.414 -20.653 18.703 1.00 54.09 602 GLY A C 1
ATOM 4799 O O . GLY A 1 602 ? -5.219 -19.798 19.056 1.00 54.09 602 GLY A O 1
ATOM 4800 N N . LYS A 1 603 ? -4.692 -21.963 18.781 1.00 51.19 603 LYS A N 1
ATOM 4801 C CA . LYS A 1 603 ? -5.942 -22.536 19.302 1.00 51.19 603 LYS A CA 1
ATOM 4802 C C . LYS A 1 603 ? -5.807 -23.210 20.675 1.00 51.19 603 LYS A C 1
ATOM 4804 O O . LYS A 1 603 ? -6.830 -23.598 21.234 1.00 51.19 603 LYS A O 1
ATOM 4809 N N . LEU A 1 604 ? -4.597 -23.401 21.210 1.00 50.81 604 LEU A N 1
ATOM 4810 C CA . LEU A 1 604 ? -4.371 -24.208 22.415 1.00 50.81 604 LEU A CA 1
ATOM 4811 C C . LEU A 1 604 ? -3.356 -23.544 23.362 1.00 50.81 604 LEU A C 1
ATOM 4813 O O . LEU A 1 604 ? -2.149 -23.697 23.192 1.00 50.81 604 LEU A O 1
ATOM 4817 N N . ASP A 1 605 ? -3.855 -22.922 24.436 1.00 50.69 605 ASP A N 1
ATOM 4818 C CA . ASP A 1 605 ? -3.080 -22.236 25.497 1.00 50.69 605 ASP A CA 1
ATOM 4819 C C . ASP A 1 605 ? -2.114 -23.139 26.308 1.00 50.69 605 ASP A C 1
ATOM 4821 O O . ASP A 1 605 ? -1.484 -22.689 27.265 1.00 50.69 605 ASP A O 1
ATOM 4825 N N . GLY A 1 606 ? -1.979 -24.422 25.957 1.00 60.53 606 GLY A N 1
ATOM 4826 C CA . GLY A 1 606 ? -1.192 -25.414 26.703 1.00 60.53 606 GLY A CA 1
ATOM 4827 C C . GLY A 1 606 ? -0.151 -26.180 25.888 1.00 60.53 606 GLY A C 1
ATOM 4828 O O . GLY A 1 606 ? 0.441 -27.121 26.414 1.00 60.53 606 GLY A O 1
ATOM 4829 N N . VAL A 1 607 ? 0.063 -25.840 24.613 1.00 62.47 607 VAL A N 1
ATOM 4830 C CA . VAL A 1 607 ? 1.070 -26.526 23.789 1.00 62.47 607 VAL A CA 1
ATOM 4831 C C . VAL A 1 607 ? 2.446 -25.943 24.084 1.00 62.47 607 VAL A C 1
ATOM 4833 O O . VAL A 1 607 ? 2.659 -24.732 24.018 1.00 62.47 607 VAL A O 1
ATOM 4836 N N . CYS A 1 608 ? 3.385 -26.825 24.407 1.00 66.94 608 CYS A N 1
ATOM 4837 C CA . CYS A 1 608 ? 4.770 -26.462 24.637 1.00 66.94 608 CYS A CA 1
ATOM 4838 C C . CYS A 1 608 ? 5.675 -27.109 23.597 1.00 66.94 608 CYS A C 1
ATOM 4840 O O . CYS A 1 608 ? 5.487 -28.271 23.233 1.00 66.94 608 CYS A O 1
ATOM 4842 N N . PHE A 1 609 ? 6.689 -26.372 23.166 1.00 68.19 609 PHE A N 1
ATOM 4843 C CA . PHE A 1 609 ? 7.716 -26.863 22.264 1.00 68.19 609 PHE A CA 1
ATOM 4844 C C . PHE A 1 609 ? 8.979 -27.166 23.061 1.00 68.19 609 PHE A C 1
ATOM 4846 O O . PHE A 1 609 ? 9.524 -26.296 23.746 1.00 68.19 609 PHE A O 1
ATOM 4853 N N . SER A 1 610 ? 9.430 -28.417 22.998 1.00 65.50 610 SER A N 1
ATOM 4854 C CA . SER A 1 610 ? 10.734 -28.793 23.536 1.00 65.50 610 SER A CA 1
ATOM 4855 C C . SER A 1 610 ? 11.801 -28.462 22.500 1.00 65.50 610 SER A C 1
ATOM 4857 O O . SER A 1 610 ? 11.711 -28.916 21.360 1.00 65.50 610 SER A O 1
ATOM 4859 N N . LYS A 1 611 ? 12.821 -27.694 22.896 1.00 58.94 611 LYS A N 1
ATOM 4860 C CA . LYS A 1 611 ? 13.948 -27.334 22.018 1.00 58.94 611 LYS A CA 1
ATOM 4861 C C . LYS A 1 611 ? 14.799 -28.536 21.587 1.00 58.94 611 LYS A C 1
ATOM 4863 O O . LYS A 1 611 ? 15.567 -28.444 20.632 1.00 58.94 611 LYS A O 1
ATOM 4868 N N . GLY A 1 612 ? 14.688 -29.665 22.289 1.00 55.28 612 GLY A N 1
ATOM 4869 C CA . GLY A 1 612 ? 15.478 -30.858 22.023 1.00 55.28 612 GLY A CA 1
ATOM 4870 C C . GLY A 1 612 ? 14.804 -31.795 21.027 1.00 55.28 612 GLY A C 1
ATOM 4871 O O . GLY A 1 612 ? 13.973 -32.607 21.419 1.00 55.28 612 GLY A O 1
ATOM 4872 N N . PHE A 1 613 ? 15.241 -31.787 19.765 1.00 51.31 613 PHE A N 1
ATOM 4873 C CA . PHE A 1 613 ? 15.036 -32.959 18.897 1.00 51.31 613 PHE A CA 1
ATOM 4874 C C . PHE A 1 613 ? 15.975 -34.117 19.315 1.00 51.31 613 PHE A C 1
ATOM 4876 O O . PHE A 1 613 ? 15.649 -35.285 19.117 1.00 51.31 613 PHE A O 1
ATOM 4883 N N . PHE A 1 614 ? 17.114 -33.786 19.956 1.00 45.81 614 PHE A N 1
ATOM 4884 C CA . PHE A 1 614 ? 18.118 -34.720 20.501 1.00 45.81 614 PHE A CA 1
ATOM 4885 C C . PHE A 1 614 ? 18.696 -34.321 21.886 1.00 45.81 614 PHE A C 1
ATOM 4887 O O . PHE A 1 614 ? 19.604 -34.988 22.382 1.00 45.81 614 PHE A O 1
ATOM 4894 N N . GLY A 1 615 ? 18.211 -33.239 22.511 1.00 46.50 615 GLY A N 1
ATOM 4895 C CA . GLY A 1 615 ? 18.726 -32.699 23.785 1.00 46.50 615 GLY A CA 1
ATOM 4896 C C . GLY A 1 615 ? 17.880 -33.064 25.018 1.00 46.50 615 GLY A C 1
ATOM 4897 O O . GLY A 1 615 ? 16.739 -33.503 24.860 1.00 46.50 615 GLY A O 1
ATOM 4898 N N . PRO A 1 616 ? 18.409 -32.901 26.250 1.00 48.22 616 PRO A N 1
ATOM 4899 C CA . PRO A 1 616 ? 17.669 -33.190 27.479 1.00 48.22 616 PRO A CA 1
ATOM 4900 C C . PRO A 1 616 ? 16.407 -32.320 27.597 1.00 48.22 616 PRO A C 1
ATOM 4902 O O . PRO A 1 616 ? 16.400 -31.152 27.223 1.00 48.22 616 PRO A O 1
ATOM 4905 N N . VAL A 1 617 ? 15.342 -32.913 28.145 1.00 55.00 617 VAL A N 1
ATOM 4906 C CA . VAL A 1 617 ? 13.939 -32.436 28.195 1.00 55.00 617 VAL A CA 1
ATOM 4907 C C . VAL A 1 617 ? 13.739 -31.124 28.993 1.00 55.00 617 VAL A C 1
ATOM 4909 O O . VAL A 1 617 ? 12.614 -30.686 29.197 1.00 55.00 617 VAL A O 1
ATOM 4912 N N . GLU A 1 618 ? 14.804 -30.469 29.451 1.00 56.78 618 GLU A N 1
ATOM 4913 C CA . GLU A 1 618 ? 14.736 -29.371 30.426 1.00 56.78 618 GLU A CA 1
ATOM 4914 C C . GLU A 1 618 ? 14.408 -27.988 29.820 1.00 56.78 618 GLU A C 1
ATOM 4916 O O . GLU A 1 618 ? 14.019 -27.096 30.565 1.00 56.78 618 GLU A O 1
ATOM 4921 N N . ASP A 1 619 ? 14.443 -27.821 28.489 1.00 62.44 619 ASP A N 1
ATOM 4922 C CA . ASP A 1 619 ? 14.119 -26.558 27.790 1.00 62.44 619 ASP A CA 1
ATOM 4923 C C . ASP A 1 619 ? 12.786 -26.642 27.018 1.00 62.44 619 ASP A C 1
ATOM 4925 O O . ASP A 1 619 ? 12.731 -26.721 25.784 1.00 62.44 619 ASP A O 1
ATOM 4929 N N . ILE A 1 620 ? 11.678 -26.661 27.759 1.00 65.88 620 ILE A N 1
ATOM 4930 C CA . ILE A 1 620 ? 10.317 -26.635 27.206 1.00 65.88 620 ILE A CA 1
ATOM 4931 C C . ILE A 1 620 ? 9.780 -25.200 27.270 1.00 65.88 620 ILE A C 1
ATOM 4933 O O . ILE A 1 620 ? 9.542 -24.674 28.356 1.00 65.88 620 ILE A O 1
ATOM 4937 N N . LYS A 1 621 ? 9.550 -24.570 26.110 1.00 65.44 621 LYS A N 1
ATOM 4938 C CA . LYS A 1 621 ? 8.920 -23.243 26.018 1.00 65.44 621 LYS A CA 1
ATOM 4939 C C . LYS A 1 621 ? 7.426 -23.384 25.749 1.00 65.44 621 LYS A C 1
ATOM 4941 O O . LYS A 1 621 ? 7.024 -24.027 24.781 1.00 65.44 621 LYS A O 1
ATOM 4946 N N . CYS A 1 622 ? 6.606 -22.782 26.605 1.00 72.50 622 CYS A N 1
ATOM 4947 C CA . CYS A 1 622 ? 5.145 -22.833 26.535 1.00 72.50 622 CYS A CA 1
ATOM 4948 C C . CYS A 1 622 ? 4.557 -21.429 26.352 1.00 72.50 622 CYS A C 1
ATOM 4950 O O . CYS A 1 622 ? 5.121 -20.446 26.839 1.00 72.50 622 CYS A O 1
ATOM 4952 N N . GLY A 1 623 ? 3.387 -21.339 25.717 1.00 73.19 623 GLY A N 1
ATOM 4953 C CA . GLY A 1 623 ? 2.579 -20.117 25.707 1.00 73.19 623 GLY A CA 1
ATOM 4954 C C . GLY A 1 623 ? 3.292 -18.911 25.061 1.00 73.19 623 GLY A C 1
ATOM 4955 O O . GLY A 1 623 ? 3.748 -19.037 23.923 1.00 73.19 623 GLY A O 1
ATOM 4956 N N . PRO A 1 624 ? 3.413 -17.747 25.740 1.00 67.44 624 PRO A N 1
ATOM 4957 C CA . PRO A 1 624 ? 3.908 -16.503 25.134 1.00 67.44 624 PRO A CA 1
ATOM 4958 C C . PRO A 1 624 ? 5.311 -16.586 24.523 1.00 67.44 624 PRO A C 1
ATOM 4960 O O . PRO A 1 624 ? 5.571 -15.955 23.503 1.00 67.44 624 PRO A O 1
ATOM 4963 N N . GLU A 1 625 ? 6.220 -17.372 25.107 1.00 69.69 625 GLU A N 1
ATOM 4964 C CA . GLU A 1 625 ? 7.575 -17.513 24.560 1.00 69.69 625 GLU A CA 1
ATOM 4965 C C . GLU A 1 625 ? 7.598 -18.316 23.259 1.00 69.69 625 GLU A C 1
ATOM 4967 O O . GLU A 1 625 ? 8.387 -18.022 22.363 1.00 69.69 625 GLU A O 1
ATOM 4972 N N . PHE A 1 626 ? 6.722 -19.314 23.140 1.00 73.00 626 PHE A N 1
ATOM 4973 C CA . PHE A 1 626 ? 6.578 -20.071 21.904 1.00 73.00 626 PHE A CA 1
ATOM 4974 C C . PHE A 1 626 ? 5.831 -19.256 20.838 1.00 73.00 626 PHE A C 1
ATOM 4976 O O . PHE A 1 626 ? 6.203 -19.283 19.669 1.00 73.00 626 PHE A O 1
ATOM 4983 N N . GLN A 1 627 ? 4.850 -18.440 21.240 1.00 71.50 627 GLN A N 1
ATOM 4984 C CA . GLN A 1 627 ? 4.204 -17.482 20.341 1.00 71.50 627 GLN A CA 1
ATOM 4985 C C . GLN A 1 627 ? 5.194 -16.428 19.824 1.00 71.50 627 GLN A C 1
ATOM 4987 O O . GLN A 1 627 ? 5.158 -16.089 18.644 1.00 71.50 627 GLN A O 1
ATOM 4992 N N . LYS A 1 628 ? 6.104 -15.941 20.679 1.00 78.75 628 LYS A N 1
ATOM 4993 C CA . LYS A 1 628 ? 7.189 -15.037 20.278 1.00 78.75 628 LYS A CA 1
ATOM 4994 C C . LYS A 1 628 ? 8.077 -15.683 19.212 1.00 78.75 628 LYS A C 1
ATOM 4996 O O . LYS A 1 628 ? 8.270 -15.071 18.169 1.00 78.75 628 LYS A O 1
ATOM 5001 N N . PHE A 1 629 ? 8.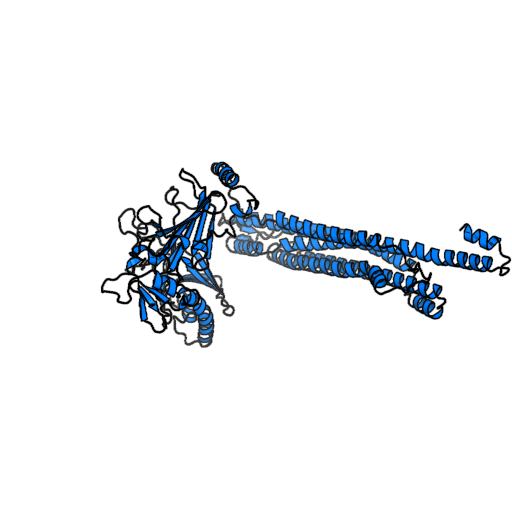501 -16.931 19.420 1.00 77.38 629 PHE A N 1
ATOM 5002 C CA . PHE A 1 629 ? 9.230 -17.702 18.409 1.00 77.38 629 PHE A CA 1
ATOM 5003 C C . PHE A 1 629 ? 8.440 -17.833 17.097 1.00 77.38 629 PHE A C 1
ATOM 5005 O O . PHE A 1 629 ? 8.983 -17.581 16.028 1.00 77.38 629 PHE A O 1
ATOM 5012 N N . CYS A 1 630 ? 7.145 -18.166 17.154 1.00 79.00 630 CYS A N 1
ATOM 5013 C CA . CYS A 1 630 ? 6.304 -18.255 15.957 1.00 79.00 630 CYS A CA 1
ATOM 5014 C C . CYS A 1 630 ? 6.171 -16.910 15.220 1.00 79.00 630 CYS A C 1
ATOM 5016 O O . CYS A 1 630 ? 6.117 -16.900 13.992 1.00 79.00 630 CYS A O 1
ATOM 5018 N N . ASN A 1 631 ? 6.129 -15.787 15.942 1.00 76.50 631 ASN A N 1
ATOM 5019 C CA . ASN A 1 631 ? 6.070 -14.448 15.353 1.00 76.50 631 ASN A CA 1
ATOM 5020 C C . ASN A 1 631 ? 7.416 -14.045 14.726 1.00 76.50 631 ASN A C 1
ATOM 5022 O O . ASN A 1 631 ? 7.432 -13.500 13.627 1.00 76.50 631 ASN A O 1
ATOM 5026 N N . GLU A 1 632 ? 8.536 -14.338 15.393 1.00 79.56 632 GLU A N 1
ATOM 5027 C CA . GLU A 1 632 ? 9.887 -14.128 14.854 1.00 79.56 632 GLU A CA 1
ATOM 5028 C C . GLU A 1 632 ? 10.101 -14.977 13.595 1.00 79.56 632 GLU A C 1
ATOM 5030 O O . GLU A 1 632 ? 10.479 -14.450 12.553 1.00 79.56 632 GLU A O 1
ATOM 5035 N N . TRP A 1 633 ? 9.708 -16.252 13.635 1.00 78.81 633 TRP A N 1
ATOM 5036 C CA . TRP A 1 633 ? 9.755 -17.162 12.492 1.00 78.81 633 TRP A CA 1
ATOM 5037 C C . TRP A 1 633 ? 8.856 -16.727 11.328 1.00 78.81 633 TRP A C 1
ATOM 5039 O O . TRP A 1 633 ? 9.222 -16.888 10.167 1.00 78.81 633 TRP A O 1
ATOM 5049 N N . ALA A 1 634 ? 7.668 -16.180 11.606 1.00 73.00 634 ALA A N 1
ATOM 5050 C CA . ALA A 1 634 ? 6.757 -15.690 10.569 1.00 73.00 634 ALA A CA 1
ATOM 5051 C C . ALA A 1 634 ? 7.294 -14.447 9.839 1.00 73.00 634 ALA A C 1
ATOM 5053 O O . ALA A 1 634 ? 6.915 -14.210 8.692 1.00 73.00 634 ALA A O 1
ATOM 5054 N N . ASN A 1 635 ? 8.178 -13.682 10.483 1.00 74.88 635 ASN A N 1
ATOM 5055 C CA . ASN A 1 635 ? 8.826 -12.517 9.884 1.00 74.88 635 ASN A CA 1
ATOM 5056 C C . ASN A 1 635 ? 10.042 -12.890 9.020 1.00 74.88 635 ASN A C 1
ATOM 5058 O O . ASN A 1 635 ? 10.536 -12.040 8.274 1.00 74.88 635 ASN A O 1
ATOM 5062 N N . GLU A 1 636 ? 10.510 -14.141 9.079 1.00 78.62 636 GLU A N 1
ATOM 5063 C CA . GLU A 1 636 ? 11.641 -14.592 8.275 1.00 78.62 636 GLU A CA 1
ATOM 5064 C C . GLU A 1 636 ? 11.293 -14.647 6.791 1.00 78.62 636 GLU A C 1
ATOM 5066 O O . GLU A 1 636 ? 10.384 -15.347 6.334 1.00 78.62 636 GLU A O 1
ATOM 5071 N N . GLN A 1 637 ? 12.085 -13.941 5.993 1.00 78.38 637 GLN A N 1
ATOM 5072 C CA . GLN A 1 637 ? 11.865 -13.819 4.558 1.00 78.38 637 GLN A CA 1
ATOM 5073 C C . GLN A 1 637 ? 12.509 -14.991 3.792 1.00 78.38 637 GLN A C 1
ATOM 5075 O O . GLN A 1 637 ? 13.310 -14.807 2.872 1.00 78.38 637 GLN A O 1
ATOM 5080 N N . THR A 1 638 ? 12.140 -16.223 4.156 1.00 81.62 638 THR A N 1
ATOM 5081 C CA . THR A 1 638 ? 12.717 -17.481 3.633 1.00 81.62 638 THR A CA 1
ATOM 5082 C C . THR A 1 638 ? 12.574 -17.649 2.121 1.00 81.62 638 THR A C 1
ATOM 5084 O O . THR A 1 638 ? 13.350 -18.366 1.486 1.00 81.62 638 THR A O 1
ATOM 5087 N N . LEU A 1 639 ? 11.631 -16.932 1.508 1.00 80.44 639 LEU A N 1
ATOM 5088 C CA . LEU A 1 639 ? 11.445 -16.907 0.064 1.00 80.44 639 LEU A CA 1
ATOM 5089 C C . LEU A 1 639 ? 12.669 -16.326 -0.672 1.00 80.44 639 LEU A C 1
ATOM 5091 O O . LEU A 1 639 ? 12.990 -16.789 -1.767 1.00 80.44 639 LEU A O 1
ATOM 5095 N N . TYR A 1 640 ? 13.399 -15.375 -0.075 1.00 82.38 640 TYR A N 1
ATOM 5096 C CA . TYR A 1 640 ? 14.622 -14.839 -0.683 1.00 82.38 640 TYR A CA 1
ATOM 5097 C C . TYR A 1 640 ? 15.734 -15.887 -0.785 1.00 82.38 640 TYR A C 1
ATOM 5099 O O . TYR A 1 640 ? 16.438 -15.880 -1.792 1.00 82.38 640 TYR A O 1
ATOM 5107 N N . CYS A 1 641 ? 15.823 -16.854 0.142 1.00 83.44 641 CYS A N 1
ATOM 5108 C CA . CYS A 1 641 ? 16.741 -17.993 0.005 1.00 83.44 641 CYS A CA 1
ATOM 5109 C C . CYS A 1 641 ? 16.459 -18.777 -1.280 1.00 83.44 641 CYS A C 1
ATOM 5111 O O . CYS A 1 641 ? 17.366 -19.057 -2.068 1.00 83.44 641 CYS A O 1
ATOM 5113 N N . LEU A 1 642 ? 15.192 -19.116 -1.529 1.00 84.94 642 LEU A N 1
ATOM 5114 C CA . LEU A 1 642 ? 14.813 -19.833 -2.743 1.00 84.94 642 LEU A CA 1
ATOM 5115 C C . LEU A 1 642 ? 15.120 -18.994 -3.990 1.00 84.94 642 LEU A C 1
ATOM 5117 O O . LEU A 1 642 ? 15.772 -19.488 -4.909 1.00 84.94 642 LEU A O 1
ATOM 5121 N N . TRP A 1 643 ? 14.742 -17.715 -4.005 1.00 82.94 643 TRP A N 1
ATOM 5122 C CA . TRP A 1 643 ? 15.013 -16.835 -5.144 1.00 82.94 643 TRP A CA 1
ATOM 5123 C C . TRP A 1 643 ? 16.504 -16.652 -5.422 1.00 82.94 643 TRP A C 1
ATOM 5125 O O . TRP A 1 643 ? 16.929 -16.764 -6.573 1.00 82.94 643 TRP A O 1
ATOM 5135 N N . GLY A 1 644 ? 17.308 -16.437 -4.381 1.00 85.62 644 GLY A N 1
ATOM 5136 C CA . GLY A 1 644 ? 18.758 -16.328 -4.488 1.00 85.62 644 GLY A CA 1
ATOM 5137 C C . GLY A 1 644 ? 19.371 -17.588 -5.095 1.00 85.62 644 GLY A C 1
ATOM 5138 O O . GLY A 1 644 ? 20.136 -17.502 -6.055 1.00 85.62 644 GLY A O 1
ATOM 5139 N N . SER A 1 645 ? 18.952 -18.769 -4.630 1.00 87.00 645 SER A N 1
ATOM 5140 C CA . SER A 1 645 ? 19.436 -20.049 -5.162 1.00 87.00 645 SER A CA 1
ATOM 5141 C C . SER A 1 645 ? 19.074 -20.276 -6.640 1.00 87.00 645 SER A C 1
ATOM 5143 O O . SER A 1 645 ? 19.899 -20.756 -7.421 1.00 87.00 645 SER A O 1
ATOM 5145 N N . VAL A 1 646 ? 17.872 -19.863 -7.060 1.00 85.00 646 VAL A N 1
ATOM 5146 C CA . VAL A 1 646 ? 17.419 -19.953 -8.457 1.00 85.00 646 VAL A CA 1
ATOM 5147 C C . VAL A 1 646 ? 18.198 -18.986 -9.356 1.00 85.00 646 VAL A C 1
ATOM 5149 O O . VAL A 1 646 ? 18.576 -19.341 -10.472 1.00 85.00 646 VAL A O 1
ATOM 5152 N N . LEU A 1 647 ? 18.507 -17.778 -8.884 1.00 84.75 647 LEU A N 1
ATOM 5153 C CA . LEU A 1 647 ? 19.347 -16.841 -9.638 1.00 84.75 647 LEU A CA 1
ATOM 5154 C C . LEU A 1 647 ? 20.767 -17.383 -9.846 1.00 84.75 647 LEU A C 1
ATOM 5156 O O . LEU A 1 647 ? 21.308 -17.253 -10.947 1.00 84.75 647 LEU A O 1
ATOM 5160 N N . ILE A 1 648 ? 21.338 -18.053 -8.838 1.00 85.31 648 ILE A N 1
ATOM 5161 C CA . ILE A 1 648 ? 22.658 -18.695 -8.944 1.00 85.31 648 ILE A CA 1
ATOM 5162 C C . ILE A 1 648 ? 22.646 -19.781 -10.032 1.00 85.31 648 ILE A C 1
ATOM 5164 O O . ILE A 1 648 ? 23.534 -19.783 -10.892 1.00 85.31 648 ILE A O 1
ATOM 5168 N N . ILE A 1 649 ? 21.646 -20.677 -10.047 1.00 85.25 649 ILE A N 1
ATOM 5169 C CA . ILE A 1 649 ? 21.598 -21.775 -11.030 1.00 85.25 649 ILE A CA 1
ATOM 5170 C C . ILE A 1 649 ? 21.315 -21.272 -12.453 1.00 85.25 649 ILE A C 1
ATOM 5172 O O . ILE A 1 649 ? 21.907 -21.770 -13.410 1.00 85.25 649 ILE A O 1
ATOM 5176 N N . ILE A 1 650 ? 20.464 -20.253 -12.614 1.00 83.00 650 ILE A N 1
ATOM 5177 C CA . ILE A 1 650 ? 20.194 -19.630 -13.920 1.00 83.00 650 ILE A CA 1
ATOM 5178 C C . ILE A 1 650 ? 21.452 -18.942 -14.450 1.00 83.00 650 ILE A C 1
ATOM 5180 O O . ILE A 1 650 ? 21.803 -19.119 -15.621 1.00 83.00 650 ILE A O 1
ATOM 5184 N N . GLY A 1 651 ? 22.162 -18.214 -13.582 1.00 82.38 651 GLY A N 1
ATOM 5185 C CA . GLY A 1 651 ? 23.469 -17.643 -13.894 1.00 82.38 651 GLY A CA 1
ATOM 5186 C C . GLY A 1 651 ? 24.438 -18.708 -14.411 1.00 82.38 651 GLY A C 1
ATOM 5187 O O . GLY A 1 651 ? 25.052 -18.507 -15.457 1.00 82.38 651 GLY A O 1
ATOM 5188 N N . HIS A 1 652 ? 24.489 -19.871 -13.752 1.00 83.56 652 HIS A N 1
ATOM 5189 C CA . HIS A 1 652 ? 25.334 -21.006 -14.142 1.00 83.56 652 HIS A CA 1
ATOM 5190 C C . HIS A 1 652 ? 24.943 -21.659 -15.470 1.00 83.56 652 HIS A C 1
ATOM 5192 O O . HIS A 1 652 ? 25.809 -21.958 -16.291 1.00 83.56 652 HIS A O 1
ATOM 5198 N N . PHE A 1 653 ? 23.653 -21.889 -15.718 1.00 82.19 653 PHE A N 1
ATOM 5199 C CA . PHE A 1 653 ? 23.204 -22.469 -16.987 1.00 82.19 653 PHE A CA 1
ATOM 5200 C C . PHE A 1 653 ? 23.574 -21.578 -18.172 1.00 82.19 653 PHE A C 1
ATOM 5202 O O . PHE A 1 653 ? 24.069 -22.063 -19.193 1.00 82.19 653 PHE A O 1
ATOM 5209 N N . TYR A 1 654 ? 23.374 -20.269 -18.020 1.00 78.38 654 TYR A N 1
ATOM 5210 C CA . TYR A 1 654 ? 23.761 -19.297 -19.034 1.00 78.38 654 TYR A CA 1
ATOM 5211 C C . TYR A 1 654 ? 25.279 -19.281 -19.249 1.00 78.38 654 TYR A C 1
ATOM 5213 O O . TYR A 1 654 ? 25.755 -19.335 -20.382 1.00 78.38 654 TYR A O 1
ATOM 5221 N N . LEU A 1 655 ? 26.031 -19.285 -18.150 1.00 78.50 655 LEU A N 1
ATOM 5222 C CA . LEU A 1 655 ? 27.486 -19.365 -18.103 1.00 78.50 655 LEU A CA 1
ATOM 5223 C C . LEU A 1 655 ? 28.029 -20.573 -18.885 1.00 78.50 655 LEU A C 1
ATOM 5225 O O . LEU A 1 655 ? 28.860 -20.398 -19.776 1.00 78.50 655 LEU A O 1
ATOM 5229 N N . VAL A 1 656 ? 27.510 -21.777 -18.639 1.00 82.00 656 VAL A N 1
ATOM 5230 C CA . VAL A 1 656 ? 27.913 -22.995 -19.365 1.00 82.00 656 VAL A CA 1
ATOM 5231 C C . VAL A 1 656 ? 27.610 -22.877 -20.862 1.00 82.00 656 VAL A C 1
ATOM 5233 O O . VAL A 1 656 ? 28.459 -23.211 -21.693 1.00 82.00 656 VAL A O 1
ATOM 5236 N N . GLY A 1 657 ? 26.429 -22.364 -21.221 1.00 78.38 657 GLY A N 1
ATOM 5237 C CA . GLY A 1 657 ? 26.023 -22.179 -22.616 1.00 78.38 657 GLY A CA 1
ATOM 5238 C C . GLY A 1 657 ? 26.916 -21.196 -23.377 1.00 78.38 657 GLY A C 1
ATOM 5239 O O . GLY A 1 657 ? 27.407 -21.512 -24.463 1.00 78.38 657 GLY A O 1
ATOM 5240 N N . VAL A 1 658 ? 27.180 -20.023 -22.797 1.00 75.56 658 VAL A N 1
ATOM 5241 C CA . VAL A 1 658 ? 28.009 -18.976 -23.417 1.00 75.56 658 VAL A CA 1
ATOM 5242 C C . VAL A 1 658 ? 29.480 -19.371 -23.460 1.00 75.56 658 VAL A C 1
ATOM 5244 O O . VAL A 1 658 ? 30.135 -19.134 -24.478 1.00 75.56 658 VAL A O 1
ATOM 5247 N N . ALA A 1 659 ? 30.003 -20.001 -22.405 1.00 76.62 659 ALA A N 1
ATOM 5248 C CA . ALA A 1 659 ? 31.361 -20.534 -22.403 1.00 76.62 659 ALA A CA 1
ATOM 5249 C C . ALA A 1 659 ? 31.527 -21.569 -23.525 1.00 76.62 659 ALA A C 1
ATOM 5251 O O . ALA A 1 659 ? 32.458 -21.467 -24.325 1.00 76.62 659 ALA A O 1
ATOM 5252 N N . GLY A 1 660 ? 30.586 -22.513 -23.644 1.00 79.31 660 GLY A N 1
ATOM 5253 C CA . GLY A 1 660 ? 30.574 -23.508 -24.715 1.00 79.31 660 GLY A CA 1
ATOM 5254 C C . GLY A 1 660 ? 30.530 -22.873 -26.107 1.00 79.31 660 GLY A C 1
ATOM 5255 O O . GLY A 1 660 ? 31.364 -23.192 -26.955 1.00 79.31 660 GLY A O 1
ATOM 5256 N N . ALA A 1 661 ? 29.608 -21.934 -26.339 1.00 75.31 661 ALA A N 1
ATOM 5257 C CA . ALA A 1 661 ? 29.486 -21.227 -27.614 1.00 75.31 661 ALA A CA 1
ATOM 5258 C C . ALA A 1 661 ? 30.763 -20.448 -27.969 1.00 75.31 661 ALA A C 1
ATOM 5260 O O . ALA A 1 661 ? 31.262 -20.564 -29.089 1.00 75.31 661 ALA A O 1
ATOM 5261 N N . SER A 1 662 ? 31.331 -19.722 -27.002 1.00 73.50 662 SER A N 1
ATOM 5262 C CA . SER A 1 662 ? 32.567 -18.951 -27.179 1.00 73.50 662 SER A CA 1
ATOM 5263 C C . SER A 1 662 ? 33.746 -19.858 -27.521 1.00 73.50 662 SER A C 1
ATOM 5265 O O . SER A 1 662 ? 34.520 -19.554 -28.426 1.00 73.50 662 SER A O 1
ATOM 5267 N N . TYR A 1 663 ? 33.857 -21.010 -26.862 1.00 77.38 663 TYR A N 1
ATOM 5268 C CA . TYR A 1 663 ? 34.886 -22.000 -27.161 1.00 77.38 663 TYR A CA 1
ATOM 5269 C C . TYR A 1 663 ? 34.756 -22.582 -28.571 1.00 77.38 663 TYR A C 1
ATOM 5271 O O . TYR A 1 663 ? 35.752 -22.668 -29.293 1.00 77.38 663 TYR A O 1
ATOM 5279 N N . TYR A 1 664 ? 33.546 -22.956 -28.998 1.00 75.50 664 TYR A N 1
ATOM 5280 C CA . TYR A 1 664 ? 33.329 -23.460 -30.357 1.00 75.50 664 TYR A CA 1
ATOM 5281 C C . TYR A 1 664 ? 33.611 -22.392 -31.411 1.00 75.50 664 TYR A C 1
ATOM 5283 O O . TYR A 1 664 ? 34.258 -22.692 -32.415 1.00 75.50 664 TYR A O 1
ATOM 5291 N N . GLN A 1 665 ? 33.198 -21.148 -31.159 1.00 71.56 665 GLN A N 1
ATOM 5292 C CA . GLN A 1 665 ? 33.509 -20.013 -32.020 1.00 71.56 665 GLN A CA 1
ATOM 5293 C C . GLN A 1 665 ? 35.024 -19.820 -32.131 1.00 71.56 665 GLN A C 1
ATOM 5295 O O . GLN A 1 665 ? 35.551 -19.801 -33.235 1.00 71.56 665 GLN A O 1
ATOM 5300 N N . GLN A 1 666 ? 35.749 -19.772 -31.013 1.00 71.44 666 GLN A N 1
ATOM 5301 C CA . GLN A 1 666 ? 37.207 -19.620 -31.010 1.00 71.44 666 GLN A CA 1
ATOM 5302 C C . GLN A 1 666 ? 37.920 -20.785 -31.700 1.00 71.44 666 GLN A C 1
ATOM 5304 O O . GLN A 1 666 ? 38.857 -20.559 -32.462 1.00 71.44 666 GLN A O 1
ATOM 5309 N N . LYS A 1 667 ? 37.477 -22.028 -31.479 1.00 76.44 667 LYS A N 1
ATOM 5310 C CA . LYS A 1 667 ? 38.028 -23.213 -32.149 1.00 76.44 667 LYS A CA 1
ATOM 5311 C C . LYS A 1 667 ? 37.806 -23.153 -33.662 1.00 76.44 667 LYS A C 1
ATOM 5313 O O . LYS A 1 667 ? 38.742 -23.418 -34.413 1.00 76.44 667 LYS A O 1
ATOM 5318 N N . SER A 1 668 ? 36.600 -22.793 -34.102 1.00 72.31 668 SER A N 1
ATOM 5319 C CA . SER A 1 668 ? 36.266 -22.643 -35.522 1.00 72.31 668 SER A CA 1
ATOM 5320 C C . SER A 1 668 ? 37.068 -21.514 -36.161 1.00 72.31 668 SER A C 1
ATOM 5322 O O . SER A 1 668 ? 37.705 -21.719 -37.190 1.00 72.31 668 SER A O 1
ATOM 5324 N N . THR A 1 669 ? 37.096 -20.342 -35.523 1.00 69.44 669 THR A N 1
ATOM 5325 C CA . THR A 1 669 ? 37.839 -19.183 -36.014 1.00 69.44 669 THR A CA 1
ATOM 5326 C C . THR A 1 669 ? 39.326 -19.479 -36.083 1.00 69.44 669 THR A C 1
ATOM 5328 O O . THR A 1 669 ? 39.936 -19.211 -37.108 1.00 69.44 669 THR A O 1
ATOM 5331 N N . LYS A 1 670 ? 39.917 -20.095 -35.054 1.00 72.12 670 LYS A N 1
ATOM 5332 C CA . LYS A 1 670 ? 41.316 -20.521 -35.115 1.00 72.12 670 LYS A CA 1
ATOM 5333 C C . LYS A 1 670 ? 41.554 -21.481 -36.277 1.00 72.12 670 LYS A C 1
ATOM 5335 O O . LYS A 1 670 ? 42.497 -21.276 -37.024 1.00 72.12 670 LYS A O 1
ATOM 5340 N N . SER A 1 671 ? 40.707 -22.497 -36.447 1.00 75.00 671 SER A N 1
ATOM 5341 C CA . SER A 1 671 ? 40.860 -23.450 -37.550 1.00 75.00 671 SER A CA 1
ATOM 5342 C C . SER A 1 671 ? 40.827 -22.756 -38.913 1.00 75.00 671 SER A C 1
ATOM 5344 O O . SER A 1 671 ? 41.588 -23.138 -39.792 1.00 75.00 671 SER A O 1
ATOM 5346 N N . MET A 1 672 ? 39.983 -21.734 -39.085 1.00 67.75 672 MET A N 1
ATOM 5347 C CA . MET A 1 672 ? 39.965 -20.908 -40.296 1.00 67.75 672 MET A CA 1
ATOM 5348 C C . MET A 1 672 ? 41.237 -20.059 -40.418 1.00 67.75 672 MET A C 1
ATOM 5350 O O . MET A 1 672 ? 41.862 -20.044 -41.473 1.00 67.75 672 MET A O 1
ATOM 5354 N N . LEU A 1 673 ? 41.657 -19.388 -39.342 1.00 68.31 673 LEU A N 1
ATOM 5355 C CA . LEU A 1 673 ? 42.862 -18.553 -39.323 1.00 68.31 673 LEU A CA 1
ATOM 5356 C C . LEU A 1 673 ? 44.144 -19.361 -39.569 1.00 68.31 673 LEU A C 1
ATOM 5358 O O . LEU A 1 673 ? 45.064 -18.835 -40.179 1.00 68.31 673 LEU A O 1
ATOM 5362 N N . ASP A 1 674 ? 44.203 -20.625 -39.149 1.00 70.38 674 ASP A N 1
ATOM 5363 C CA . ASP A 1 674 ? 45.333 -21.524 -39.409 1.00 70.38 674 ASP A CA 1
ATOM 5364 C C . ASP A 1 674 ? 45.369 -21.996 -40.884 1.00 70.38 674 ASP A C 1
ATOM 5366 O O . ASP A 1 674 ? 46.440 -22.318 -41.398 1.00 70.38 674 ASP A O 1
ATOM 5370 N N . MET A 1 675 ? 44.230 -21.998 -41.596 1.00 69.25 675 MET A N 1
ATOM 5371 C CA . MET A 1 675 ? 44.161 -22.300 -43.039 1.00 69.25 675 MET A CA 1
ATOM 5372 C C . MET A 1 675 ? 44.563 -21.105 -43.914 1.00 69.25 675 MET A C 1
ATOM 5374 O O . MET A 1 675 ? 45.115 -21.288 -44.998 1.00 69.25 675 MET A O 1
ATOM 5378 N N . ILE A 1 676 ? 44.309 -19.878 -43.448 1.00 68.88 676 ILE A N 1
ATOM 5379 C CA . ILE A 1 676 ? 44.522 -18.642 -44.214 1.00 68.88 676 ILE A CA 1
ATOM 5380 C C . ILE A 1 676 ? 45.976 -18.486 -44.718 1.00 68.88 676 ILE A C 1
ATOM 5382 O O . ILE A 1 676 ? 46.144 -18.257 -45.915 1.00 68.88 676 ILE A O 1
ATOM 5386 N N . PRO A 1 677 ? 47.036 -18.657 -43.898 1.00 64.25 677 PRO A N 1
ATOM 5387 C CA . PRO A 1 677 ? 48.421 -18.575 -44.363 1.00 64.25 677 PRO A CA 1
ATOM 5388 C C . PRO A 1 677 ? 48.774 -19.597 -45.446 1.00 64.25 677 PRO A C 1
ATOM 5390 O O . PRO A 1 677 ? 49.503 -19.252 -46.369 1.00 64.25 677 PRO A O 1
ATOM 5393 N N . LYS A 1 678 ? 48.238 -20.827 -45.365 1.00 64.44 678 LYS A N 1
ATOM 5394 C CA . LYS A 1 678 ? 48.442 -21.869 -46.388 1.00 64.44 678 LYS A CA 1
ATOM 5395 C C . LYS A 1 678 ? 47.773 -21.501 -47.713 1.00 64.44 678 LYS A C 1
ATOM 5397 O O . LYS A 1 678 ? 48.352 -21.675 -48.779 1.00 64.44 678 LYS A O 1
ATOM 5402 N N . TYR A 1 679 ? 46.566 -20.946 -47.639 1.00 60.12 679 TYR A N 1
ATOM 5403 C CA . TYR A 1 679 ? 45.826 -20.504 -48.818 1.00 60.12 679 TYR A CA 1
ATOM 5404 C C . TYR A 1 679 ? 46.469 -19.269 -49.462 1.00 60.12 679 TYR A C 1
ATOM 5406 O O . TYR A 1 679 ? 46.528 -19.151 -50.686 1.00 60.12 679 TYR A O 1
ATOM 5414 N N . PHE A 1 680 ? 46.983 -18.344 -48.645 1.00 62.31 680 PHE A N 1
ATOM 5415 C CA . PHE A 1 680 ? 47.685 -17.166 -49.139 1.00 62.31 680 PHE A CA 1
ATOM 5416 C C . PHE A 1 680 ? 49.037 -17.504 -49.739 1.00 62.31 680 PHE A C 1
ATOM 5418 O O . PHE A 1 680 ? 49.309 -16.995 -50.819 1.00 62.31 680 PHE A O 1
ATOM 5425 N N . SER A 1 681 ? 49.840 -18.379 -49.130 1.00 58.44 681 SER A N 1
ATOM 5426 C CA . SER A 1 681 ? 51.082 -18.836 -49.755 1.00 58.44 681 SER A CA 1
ATOM 5427 C C . SER A 1 681 ? 50.787 -19.518 -51.094 1.00 58.44 681 SER A C 1
ATOM 5429 O O . SER A 1 681 ? 51.374 -19.124 -52.099 1.00 58.44 681 SER A O 1
ATOM 5431 N N . ALA A 1 682 ? 49.795 -20.412 -51.171 1.00 54.78 682 ALA A N 1
ATOM 5432 C CA . ALA A 1 682 ? 49.359 -21.020 -52.431 1.00 54.78 682 ALA A CA 1
ATOM 5433 C C . ALA A 1 682 ? 48.925 -19.978 -53.486 1.00 54.78 682 ALA A C 1
ATOM 5435 O O . ALA A 1 682 ? 49.354 -20.047 -54.638 1.00 54.78 682 ALA A O 1
ATOM 5436 N N . ARG A 1 683 ? 48.143 -18.958 -53.104 1.00 56.94 683 ARG A N 1
ATOM 5437 C CA . ARG A 1 683 ? 47.686 -17.889 -54.013 1.00 56.94 683 ARG A CA 1
ATOM 5438 C C . ARG A 1 683 ? 48.803 -16.927 -54.427 1.00 56.94 683 ARG A C 1
ATOM 5440 O O . ARG A 1 683 ? 48.812 -16.481 -55.571 1.00 56.94 683 ARG A O 1
ATOM 5447 N N . GLN A 1 684 ? 49.745 -16.610 -53.538 1.00 58.19 684 GLN A N 1
ATOM 5448 C CA . GLN A 1 684 ? 50.932 -15.810 -53.856 1.00 58.19 684 GLN A CA 1
ATOM 5449 C C . GLN A 1 684 ? 51.822 -16.561 -54.852 1.00 58.19 684 GLN A C 1
ATOM 5451 O O . GLN A 1 684 ? 52.228 -15.977 -55.851 1.00 58.19 684 GLN A O 1
ATOM 5456 N N . TYR A 1 685 ? 52.032 -17.868 -54.653 1.00 53.12 685 TYR A N 1
ATOM 5457 C CA . TYR A 1 685 ? 52.720 -18.737 -55.614 1.00 53.12 685 TYR A CA 1
ATOM 5458 C C . TYR A 1 685 ? 51.983 -18.818 -56.958 1.00 53.12 685 TYR A C 1
ATOM 5460 O O . TYR A 1 685 ? 52.620 -18.762 -58.007 1.00 53.12 685 TYR A O 1
ATOM 5468 N N . GLN A 1 686 ? 50.650 -18.875 -56.953 1.00 51.78 686 GLN A N 1
ATOM 5469 C CA . GLN A 1 686 ? 49.834 -18.880 -58.171 1.00 51.78 686 GLN A CA 1
ATOM 5470 C C . GLN A 1 686 ? 49.897 -17.537 -58.926 1.00 51.78 686 GLN A C 1
ATOM 5472 O O . GLN A 1 686 ? 49.968 -17.520 -60.151 1.00 51.78 686 GLN A O 1
ATOM 5477 N N . LEU A 1 687 ? 49.921 -16.405 -58.215 1.00 53.56 687 LEU A N 1
ATOM 5478 C CA . LEU A 1 687 ? 50.080 -15.068 -58.802 1.00 53.56 687 LEU A CA 1
ATOM 5479 C C . LEU A 1 687 ? 51.504 -14.814 -59.322 1.00 53.56 687 LEU A C 1
ATOM 5481 O O . LEU A 1 687 ? 51.652 -14.166 -60.356 1.00 53.56 687 LEU A O 1
ATOM 5485 N N . LEU A 1 688 ? 52.533 -15.334 -58.645 1.00 51.50 688 LEU A N 1
ATOM 5486 C CA . LEU A 1 688 ? 53.924 -15.311 -59.117 1.00 51.50 688 LEU A CA 1
ATOM 5487 C C . LEU A 1 688 ? 54.097 -16.183 -60.375 1.00 51.50 688 LEU A C 1
ATOM 5489 O O . LEU A 1 688 ? 54.678 -15.731 -61.357 1.00 51.50 688 LEU A O 1
ATOM 5493 N N . SER A 1 689 ? 53.484 -17.372 -60.395 1.00 49.62 689 SER A N 1
ATOM 5494 C CA . SER A 1 689 ? 53.382 -18.257 -61.569 1.00 49.62 689 SER A CA 1
ATOM 5495 C C . SER A 1 689 ? 52.690 -17.574 -62.763 1.00 49.62 689 SER A C 1
ATOM 5497 O O . SER A 1 689 ? 53.207 -17.597 -63.879 1.00 49.62 689 SER A O 1
ATOM 5499 N N . LEU A 1 690 ? 51.566 -16.881 -62.537 1.00 50.47 690 LEU A N 1
ATOM 5500 C CA . LEU A 1 690 ? 50.835 -16.140 -63.579 1.00 50.47 690 LEU A CA 1
ATOM 5501 C C . LEU A 1 690 ? 51.581 -14.900 -64.103 1.00 50.47 690 LEU A C 1
ATOM 5503 O O . LEU A 1 690 ? 51.300 -14.452 -65.214 1.00 50.47 690 LEU A O 1
ATOM 5507 N N . ARG A 1 691 ? 52.522 -14.338 -63.333 1.00 53.19 691 ARG A N 1
ATOM 5508 C CA . ARG A 1 691 ? 53.386 -13.225 -63.769 1.00 53.19 691 ARG A CA 1
ATOM 5509 C C . ARG A 1 691 ? 54.587 -13.671 -64.609 1.00 53.19 691 ARG A C 1
ATOM 5511 O O . ARG A 1 691 ? 55.316 -12.808 -65.089 1.00 53.19 691 ARG A O 1
ATOM 5518 N N . GLY A 1 692 ? 54.760 -14.974 -64.844 1.00 45.62 692 GLY A N 1
ATOM 5519 C CA . GLY A 1 692 ? 55.821 -15.497 -65.708 1.00 45.62 692 GLY A CA 1
ATOM 5520 C C . GLY A 1 692 ? 57.223 -15.371 -65.111 1.00 45.62 692 GLY A C 1
ATOM 5521 O O . GLY A 1 692 ? 58.202 -15.386 -65.853 1.00 45.62 692 GLY A O 1
ATOM 5522 N N . GLU A 1 693 ? 57.336 -15.230 -63.790 1.00 52.59 693 GLU A N 1
ATOM 5523 C CA . GLU A 1 693 ? 58.614 -15.420 -63.111 1.00 52.59 693 GLU A CA 1
ATOM 5524 C C . GLU A 1 693 ? 58.867 -16.932 -63.030 1.00 52.59 693 GLU A C 1
ATOM 5526 O O . GLU A 1 693 ? 58.061 -17.661 -62.451 1.00 52.59 693 GLU A O 1
ATOM 5531 N N . ASP A 1 694 ? 59.941 -17.413 -63.670 1.00 48.41 694 ASP A N 1
ATOM 5532 C CA . ASP A 1 694 ? 60.324 -18.832 -63.744 1.00 48.41 694 ASP A CA 1
ATOM 5533 C C . ASP A 1 694 ? 60.587 -19.415 -62.341 1.00 48.41 694 ASP A C 1
ATOM 5535 O O . ASP A 1 694 ? 61.722 -19.516 -61.869 1.00 48.41 694 ASP A O 1
ATOM 5539 N N . ILE A 1 695 ? 59.525 -19.827 -61.652 1.00 52.94 695 ILE A N 1
ATOM 5540 C CA . ILE A 1 695 ? 59.611 -20.635 -60.439 1.00 52.94 695 ILE A CA 1
ATOM 5541 C C . ILE A 1 695 ? 59.526 -22.096 -60.877 1.00 52.94 695 ILE A C 1
ATOM 5543 O O . ILE A 1 695 ? 58.455 -22.646 -61.121 1.00 52.94 695 ILE A O 1
ATOM 5547 N N . ASN A 1 696 ? 60.694 -22.725 -60.971 1.00 52.75 696 ASN A N 1
ATOM 5548 C CA . ASN A 1 696 ? 60.930 -24.076 -61.488 1.00 52.75 696 ASN A CA 1
ATOM 5549 C C . ASN A 1 696 ? 60.427 -25.214 -60.557 1.00 52.75 696 ASN A C 1
ATOM 5551 O O . ASN A 1 696 ? 61.047 -26.269 -60.482 1.00 52.75 696 ASN A O 1
ATOM 5555 N N . ASN A 1 697 ? 59.328 -25.006 -59.819 1.00 54.75 697 ASN A N 1
ATOM 5556 C CA . ASN A 1 697 ? 58.816 -25.918 -58.786 1.00 54.75 697 ASN A CA 1
ATOM 5557 C C . ASN A 1 697 ? 57.338 -26.295 -59.020 1.00 54.75 697 ASN A C 1
ATOM 5559 O O . ASN A 1 697 ? 56.490 -26.100 -58.148 1.00 54.75 697 ASN A O 1
ATOM 5563 N N . GLY A 1 698 ? 57.024 -26.851 -60.195 1.00 57.19 698 GLY A N 1
ATOM 5564 C CA . GLY A 1 698 ? 55.669 -27.310 -60.540 1.00 57.19 698 GLY A CA 1
ATOM 5565 C C . GLY A 1 698 ? 55.082 -28.338 -59.558 1.00 57.19 698 GLY A C 1
ATOM 5566 O O . GLY A 1 698 ? 53.911 -28.236 -59.207 1.00 57.19 698 GLY A O 1
ATOM 5567 N N . GLU A 1 699 ? 55.901 -29.252 -59.023 1.00 55.94 699 GLU A N 1
ATOM 5568 C CA . GLU A 1 699 ? 55.461 -30.248 -58.025 1.00 55.94 699 GLU A CA 1
ATOM 5569 C C . GLU A 1 699 ? 55.057 -29.621 -56.682 1.00 55.94 699 GLU A C 1
ATOM 5571 O O . GLU A 1 699 ? 54.116 -30.082 -56.038 1.00 55.94 699 GLU A O 1
ATOM 5576 N N . LEU A 1 700 ? 55.731 -28.546 -56.253 1.00 53.25 700 LEU A N 1
ATOM 5577 C CA . LEU A 1 700 ? 55.393 -27.867 -54.999 1.00 53.25 700 LEU A CA 1
ATOM 5578 C C . LEU A 1 700 ? 54.031 -27.170 -55.116 1.00 53.25 700 LEU A C 1
ATOM 5580 O O . LEU A 1 700 ? 53.229 -27.232 -54.186 1.00 53.25 700 LEU A O 1
ATOM 5584 N N . ILE A 1 701 ? 53.766 -26.560 -56.276 1.00 53.44 701 ILE A N 1
ATOM 5585 C CA . ILE A 1 701 ? 52.506 -25.873 -56.583 1.00 53.44 701 ILE A CA 1
ATOM 5586 C C . ILE A 1 701 ? 51.349 -26.875 -56.676 1.00 53.44 701 ILE A C 1
ATOM 5588 O O . ILE A 1 701 ? 50.293 -26.619 -56.103 1.00 53.44 701 ILE A O 1
ATOM 5592 N N . GLU A 1 702 ? 51.537 -28.026 -57.329 1.00 54.91 702 GLU A N 1
ATOM 5593 C CA . GLU A 1 702 ? 50.510 -29.079 -57.362 1.00 54.91 702 GLU A CA 1
ATOM 5594 C C . GLU A 1 702 ? 50.247 -29.682 -55.977 1.00 54.91 702 GLU A C 1
ATOM 5596 O O . GLU A 1 702 ? 49.085 -29.874 -55.621 1.00 54.91 702 GLU A O 1
ATOM 5601 N N . SER A 1 703 ? 51.285 -29.914 -55.162 1.00 53.06 703 SER A N 1
ATOM 5602 C CA . SER A 1 703 ? 51.095 -30.455 -53.808 1.00 53.06 703 SER A CA 1
ATOM 5603 C C . SER A 1 703 ? 50.345 -29.485 -52.885 1.00 53.06 703 SER A C 1
ATOM 5605 O O . SER A 1 703 ? 49.479 -29.916 -52.133 1.00 53.06 703 SER A O 1
ATOM 5607 N N . LEU A 1 704 ? 50.608 -28.175 -52.997 1.00 48.69 704 LEU A N 1
ATOM 5608 C CA . LEU A 1 704 ? 49.931 -27.127 -52.223 1.00 48.69 704 LEU A CA 1
ATOM 5609 C C . LEU A 1 704 ? 48.502 -26.835 -52.708 1.00 48.69 704 LEU A C 1
ATOM 5611 O O . LEU A 1 704 ? 47.734 -26.234 -51.968 1.00 48.69 704 LEU A O 1
ATOM 5615 N N . LEU A 1 705 ? 48.157 -27.208 -53.946 1.00 50.38 705 LEU A N 1
ATOM 5616 C CA . LEU A 1 705 ? 46.792 -27.121 -54.482 1.00 50.38 705 LEU A CA 1
ATOM 5617 C C . LEU A 1 705 ? 45.944 -28.357 -54.146 1.00 50.38 705 LEU A C 1
ATOM 5619 O O . LEU A 1 705 ? 44.717 -28.272 -54.179 1.00 50.38 705 LEU A O 1
ATOM 5623 N N . GLN A 1 706 ? 46.580 -29.504 -53.884 1.00 52.69 706 GLN A N 1
ATOM 5624 C CA . GLN A 1 706 ? 45.910 -30.733 -53.447 1.00 52.69 706 GLN A CA 1
ATOM 5625 C C . GLN A 1 706 ? 45.665 -30.796 -51.931 1.00 52.69 706 GLN A C 1
ATOM 5627 O O . GLN A 1 706 ? 44.685 -31.426 -51.527 1.00 52.69 706 GLN A O 1
ATOM 5632 N N . GLU A 1 707 ? 46.546 -30.202 -51.116 1.00 43.34 707 GLU A N 1
ATOM 5633 C CA . GLU A 1 707 ? 46.379 -30.028 -49.656 1.00 43.34 707 GLU A CA 1
ATOM 5634 C C . GLU A 1 707 ? 45.372 -28.926 -49.301 1.00 43.34 707 GLU A C 1
ATOM 5636 O O . GLU A 1 707 ? 44.643 -29.113 -48.294 1.00 43.34 707 GLU A O 1
#

Organism: NCBI:txid49249